Protein AF-A0A2R5G2E7-F1 (afdb_monomer)

Nearest PDB structures (foldseek):
  6o60-assembly1_A  TM=7.609E-01  e=1.159E-09  Homo sapiens
  4gtv-assembly1_A  TM=6.193E-01  e=3.281E-04  Rattus norvegicus
  3c72-assembly1_A  TM=5.585E-01  e=7.030E-04  Rattus norvegicus

pLDDT: mean 75.52, std 19.96, range [28.03, 98.38]

Solvent-accessible surface area (backbone atoms only — not comparable to full-atom values): 25485 Å² total; per-residue (Å²): 106,47,56,54,53,33,52,53,50,26,49,47,60,65,75,42,49,91,49,47,60,39,40,45,74,38,83,79,76,72,91,82,77,60,77,82,70,86,66,57,55,47,59,75,53,96,85,32,38,40,40,34,31,28,50,89,44,44,67,55,32,38,50,32,18,41,50,53,26,72,76,35,58,81,88,38,68,73,26,52,32,25,43,52,49,30,33,63,74,41,51,70,49,50,70,54,56,53,51,48,52,54,52,50,59,75,66,66,47,60,68,63,39,51,50,48,48,49,52,50,48,29,34,36,57,61,46,58,79,34,60,52,48,54,55,52,45,50,52,43,50,50,56,47,53,50,55,56,55,58,62,75,71,70,82,90,82,88,81,88,86,88,59,90,71,56,52,63,54,55,51,49,54,50,53,51,52,53,50,51,53,49,53,51,50,51,53,52,54,52,50,54,53,46,52,33,51,53,44,32,70,79,37,72,80,39,62,63,40,53,53,51,46,54,57,58,52,47,64,35,46,75,68,65,40,74,67,34,50,51,53,47,49,54,48,46,53,52,47,54,64,47,41,80,76,38,58,70,41,50,65,61,45,50,47,46,55,50,45,37,52,62,65,66,52,46,67,70,57,51,54,56,46,50,54,50,44,47,30,47,34,66,70,44,43,77,32,58,36,35,42,54,41,47,49,53,51,52,51,55,53,48,56,57,31,54,79,45,88,29,32,59,54,32,54,44,43,67,60,68,44,57,70,53,66,56,64,80,56,60,64,60,54,52,53,40,57,69,48,75,84,72,80,75,80,77,78,71,87,65,85,86,78,87,57,97,60,58,48,60,54,54,36,48,53,53,48,53,52,44,48,52,27,50,43,41,40,67,36,68,83,62,22,74,41,74,68,16,27,51,37,25,49,53,35,48,54,46,55,54,54,50,50,30,59,65,45,72,45,82,72,53,70,69,58,52,52,46,68,66,68,46,81,63,98,62,96,66,89,82,58,81,65,54,63,54,49,54,55,49,41,46,51,51,42,44,57,51,41,57,57,51,67,74,73,111

Sequence (456 aa):
MMETAARELAHVLRSQQTTLDEFGLVALAGEEDLGEAKKVFFTDGDGGSKLGVDLGSGAALYRAARTLYETGNKEEESTQDMAKVVLLLSADYETVWNVRKMYLGKRNNVEELLDEIRFTDLVLSKHYKSAPTWVHRHWALQQILGQHLNKEQGHDEGEDNIGSKRQSLDDRNRDERTKENRLQRDTILQHELEICQRVAASYYRCYNAWSYRAEILGYFDAHNSMEDRKALHHERLRLRSWFVRHVSDHSAMNQMLCVLRALGNPPDALEAEITLASRLAVRYPGHEALWRYKRGLVYSLLQRCSEESAPIHIVAHLCSGPLASLELDLSLVDSMAEADLNIELTQSNHDPWADSGDCARFAQILQDELTLALVCASDHTCARSEEQRRCALGYVMHVLRSSFRVSGRAIPSYLATWLRRLPHARAGPLNPANDSLLAAWAEAVSASLEHIAQLS

Organism: NCBI:txid2315210

Structure (mmCIF, N/CA/C/O backbone):
data_AF-A0A2R5G2E7-F1
#
_entry.id   AF-A0A2R5G2E7-F1
#
loop_
_atom_site.group_PDB
_atom_site.id
_atom_site.type_symbol
_atom_site.label_atom_id
_atom_site.label_alt_id
_atom_site.label_comp_id
_atom_site.label_asym_id
_atom_site.label_entity_id
_atom_site.label_seq_id
_atom_site.pdbx_PDB_ins_code
_atom_site.Cartn_x
_atom_site.Cartn_y
_atom_site.Cartn_z
_atom_site.occupancy
_atom_site.B_iso_or_equiv
_atom_site.auth_seq_id
_atom_site.auth_comp_id
_atom_site.auth_asym_id
_atom_site.auth_atom_id
_atom_site.pdbx_PDB_model_num
ATOM 1 N N . MET A 1 1 ? -31.167 4.093 25.288 1.00 83.69 1 MET A N 1
ATOM 2 C CA . MET A 1 1 ? -31.147 3.270 24.057 1.00 83.69 1 MET A CA 1
ATOM 3 C C . MET A 1 1 ? -29.814 3.382 23.323 1.00 83.69 1 MET A C 1
ATOM 5 O O . MET A 1 1 ? -29.072 2.418 23.360 1.00 83.69 1 MET A O 1
ATOM 9 N N . MET A 1 2 ? -29.454 4.525 22.719 1.00 92.19 2 MET A N 1
ATOM 10 C CA . MET A 1 2 ? -28.208 4.627 21.925 1.00 92.19 2 MET A CA 1
ATOM 11 C C . MET A 1 2 ? -26.920 4.461 22.740 1.00 92.19 2 MET A C 1
ATOM 13 O O . MET A 1 2 ? -25.984 3.835 22.265 1.00 92.19 2 MET A O 1
ATOM 17 N N . GLU A 1 3 ? -26.873 4.951 23.980 1.00 93.75 3 GLU A N 1
ATOM 18 C CA . GLU A 1 3 ? -25.733 4.674 24.866 1.00 93.75 3 GLU A CA 1
ATOM 19 C C . GLU A 1 3 ? -25.599 3.189 25.222 1.00 93.75 3 GLU A C 1
ATOM 21 O O . GLU A 1 3 ? -24.491 2.683 25.361 1.00 93.75 3 GLU A O 1
ATOM 26 N N . THR A 1 4 ? -26.723 2.488 25.388 1.00 93.38 4 THR A N 1
ATOM 27 C CA . THR A 1 4 ? -26.740 1.040 25.631 1.00 93.38 4 THR A CA 1
ATOM 28 C C . THR A 1 4 ? -26.195 0.313 24.407 1.00 93.38 4 THR A C 1
ATOM 30 O O . THR A 1 4 ? -25.237 -0.438 24.535 1.00 93.38 4 THR A O 1
ATOM 33 N N . ALA A 1 5 ? -26.699 0.650 23.216 1.00 93.12 5 ALA A N 1
ATOM 34 C CA . ALA A 1 5 ? -26.210 0.102 21.953 1.00 93.12 5 ALA A CA 1
ATOM 35 C C . ALA A 1 5 ? -24.714 0.391 21.720 1.00 93.12 5 ALA A C 1
ATOM 37 O O . ALA A 1 5 ? -23.998 -0.465 21.214 1.00 93.12 5 ALA A O 1
ATOM 38 N N . ALA A 1 6 ? -24.214 1.568 22.119 1.00 95.75 6 ALA A N 1
ATOM 39 C CA . ALA A 1 6 ? -22.788 1.889 22.044 1.00 95.75 6 ALA A CA 1
ATOM 40 C C . ALA A 1 6 ? -21.946 0.974 22.947 1.00 95.75 6 ALA A C 1
ATOM 42 O O . ALA A 1 6 ? -20.916 0.467 22.508 1.00 95.75 6 ALA A O 1
ATOM 43 N N . ARG A 1 7 ? -22.392 0.729 24.188 1.00 95.69 7 ARG A N 1
ATOM 44 C CA . ARG A 1 7 ? -21.722 -0.189 25.126 1.00 95.69 7 ARG A CA 1
ATOM 45 C C . ARG A 1 7 ? -21.765 -1.640 24.645 1.00 95.69 7 ARG A C 1
ATOM 47 O O . ARG A 1 7 ? -20.759 -2.333 24.737 1.00 95.69 7 ARG A O 1
ATOM 54 N N . GLU A 1 8 ? -22.892 -2.081 24.095 1.00 93.75 8 GLU A N 1
ATOM 55 C CA . GLU A 1 8 ? -23.026 -3.417 23.505 1.00 93.75 8 GLU A CA 1
ATOM 56 C C . GLU A 1 8 ? -22.104 -3.588 22.291 1.00 93.75 8 GLU A C 1
ATOM 58 O O . GLU A 1 8 ? -21.389 -4.582 22.202 1.00 93.75 8 GLU A O 1
ATOM 63 N N . LEU A 1 9 ? -22.035 -2.594 21.400 1.00 94.00 9 LEU A N 1
ATOM 64 C CA . LEU A 1 9 ? -21.123 -2.625 20.257 1.00 94.00 9 LEU A CA 1
ATOM 65 C C . LEU A 1 9 ? -19.654 -2.653 20.697 1.00 94.00 9 LEU A C 1
ATOM 67 O O . LEU A 1 9 ? -18.862 -3.409 20.146 1.00 94.00 9 LEU A O 1
ATOM 71 N N . ALA A 1 10 ? -19.284 -1.874 21.714 1.00 95.56 10 ALA A N 1
ATOM 72 C CA . ALA A 1 10 ? -17.955 -1.951 22.316 1.00 95.56 10 ALA A CA 1
ATOM 73 C C . ALA A 1 10 ? -17.640 -3.348 22.867 1.00 95.56 10 ALA A C 1
ATOM 75 O O . ALA A 1 10 ? -16.538 -3.855 22.662 1.00 95.56 10 ALA A O 1
ATOM 76 N N . HIS A 1 11 ? -18.609 -3.990 23.522 1.00 92.88 11 HIS A N 1
ATOM 77 C CA . HIS A 1 11 ? -18.452 -5.358 23.999 1.00 92.88 11 HIS A CA 1
ATOM 78 C C . HIS A 1 11 ? -18.253 -6.351 22.845 1.00 92.88 11 HIS A C 1
ATOM 80 O O . HIS A 1 11 ? -17.376 -7.210 22.933 1.00 92.88 11 HIS A O 1
ATOM 86 N N . VAL A 1 12 ? -18.995 -6.213 21.742 1.00 91.38 12 VAL A N 1
ATOM 87 C CA . VAL A 1 12 ? -18.805 -7.029 20.528 1.00 91.38 12 VAL A CA 1
ATOM 88 C C . VAL A 1 12 ? -17.407 -6.826 19.946 1.00 91.38 12 VAL A C 1
ATOM 90 O O . VAL A 1 12 ? -16.693 -7.799 19.724 1.00 91.38 12 VAL A O 1
ATOM 93 N N . LEU A 1 13 ? -16.964 -5.574 19.787 1.00 92.31 13 LEU A N 1
ATOM 94 C CA . LEU A 1 13 ? -15.625 -5.258 19.275 1.00 92.31 13 LEU A CA 1
ATOM 95 C C . LEU A 1 13 ? -14.495 -5.810 20.144 1.00 92.31 13 LEU A C 1
ATOM 97 O O . LEU A 1 13 ? -13.399 -6.024 19.638 1.00 92.31 13 LEU A O 1
ATOM 101 N N . ARG A 1 14 ? -14.739 -6.007 21.440 1.00 89.25 14 ARG A N 1
ATOM 102 C CA . ARG A 1 14 ? -13.772 -6.586 22.372 1.00 89.25 14 ARG A CA 1
ATOM 103 C C . ARG A 1 14 ? -13.815 -8.118 22.383 1.00 89.25 14 ARG A C 1
ATOM 105 O O . ARG A 1 14 ? -12.772 -8.752 22.443 1.00 89.25 14 ARG A O 1
ATOM 112 N N . SER A 1 15 ? -15.007 -8.712 22.346 1.00 86.44 15 SER A N 1
ATOM 113 C CA . SER A 1 15 ? -15.205 -10.164 22.496 1.00 86.44 15 SER A CA 1
ATOM 114 C C . SER A 1 15 ? -15.051 -10.953 21.195 1.00 86.44 15 SER A C 1
ATOM 116 O O . SER A 1 15 ? -14.633 -12.104 21.234 1.00 86.44 15 SER A O 1
ATOM 118 N N . GLN A 1 16 ? -15.364 -10.342 20.052 1.00 83.62 16 GLN A N 1
ATOM 119 C CA . GLN A 1 16 ? -15.366 -10.978 18.727 1.00 83.62 16 GLN A CA 1
ATOM 120 C C . GLN A 1 16 ? -14.272 -10.412 17.812 1.00 83.62 16 GLN A C 1
ATOM 122 O O . GLN A 1 16 ? -14.327 -10.532 16.592 1.00 83.62 16 GLN A O 1
ATOM 127 N N . GLN A 1 17 ? -13.256 -9.766 18.387 1.00 77.50 17 GLN A N 1
ATOM 128 C CA . GLN A 1 17 ? -12.244 -9.058 17.608 1.00 77.50 17 GLN A CA 1
ATOM 129 C C . GLN A 1 17 ? -11.481 -9.964 16.629 1.00 77.50 17 GLN A C 1
ATOM 131 O O . GLN A 1 17 ? -11.061 -9.514 15.569 1.00 77.50 17 GLN A O 1
ATOM 136 N N . THR A 1 18 ? -11.289 -11.232 16.989 1.00 80.25 18 THR A N 1
ATOM 137 C CA . THR A 1 18 ? -10.567 -12.218 16.176 1.00 80.25 18 THR A CA 1
ATOM 138 C C . THR A 1 18 ? -11.420 -12.852 15.081 1.00 80.25 18 THR A C 1
ATOM 140 O O . THR A 1 18 ? -10.861 -13.517 14.215 1.00 80.25 18 THR A O 1
ATOM 143 N N . THR A 1 19 ? -12.743 -12.673 15.114 1.00 84.44 19 THR A N 1
ATOM 144 C CA . THR A 1 19 ? -13.668 -13.269 14.139 1.00 84.44 19 THR A CA 1
ATOM 145 C C . THR A 1 19 ? -14.203 -12.256 13.135 1.00 84.44 19 THR A C 1
ATOM 147 O O . THR A 1 19 ? -14.639 -12.657 12.064 1.00 84.44 19 THR A O 1
ATOM 150 N N . LEU A 1 20 ? -14.187 -10.960 13.460 1.00 88.56 20 LEU A N 1
ATOM 151 C CA . LEU A 1 20 ? -14.701 -9.901 12.592 1.00 88.56 20 LEU A CA 1
ATOM 152 C C . LEU A 1 20 ? -13.693 -9.505 11.503 1.00 88.56 20 LEU A C 1
ATOM 154 O O . LEU A 1 20 ? -12.649 -8.924 11.793 1.00 88.56 20 LEU A O 1
ATOM 158 N N . ASP A 1 21 ? -14.072 -9.722 10.247 1.00 87.19 21 ASP A N 1
ATOM 159 C CA . ASP A 1 21 ? -13.284 -9.388 9.057 1.00 87.19 21 ASP A CA 1
ATOM 160 C C . ASP A 1 21 ? -13.721 -8.066 8.408 1.00 87.19 21 ASP A C 1
ATOM 162 O O . ASP A 1 21 ? -12.896 -7.309 7.891 1.00 87.19 21 ASP A O 1
ATOM 166 N N . GLU A 1 22 ? -15.028 -7.782 8.401 1.00 90.50 22 GLU A N 1
ATOM 167 C CA . GLU A 1 22 ? -15.604 -6.671 7.638 1.00 90.50 22 GLU A CA 1
ATOM 168 C C . GLU A 1 22 ? -16.615 -5.859 8.450 1.00 90.50 22 GLU A C 1
ATOM 170 O O . GLU A 1 22 ? -17.452 -6.397 9.175 1.00 90.50 22 GLU A O 1
ATOM 175 N N . PHE A 1 23 ? -16.578 -4.539 8.268 1.00 93.19 23 PHE A N 1
ATOM 176 C CA . PHE A 1 23 ? -17.543 -3.599 8.822 1.00 93.19 23 PHE A CA 1
ATOM 177 C C . PHE A 1 23 ? -18.321 -2.877 7.712 1.00 93.19 23 PHE A C 1
ATOM 179 O O . PHE A 1 23 ? -17.754 -2.400 6.727 1.00 93.19 23 PHE A O 1
ATOM 186 N N . GLY A 1 24 ? -19.636 -2.737 7.891 1.00 91.94 24 GLY A N 1
ATOM 187 C CA . GLY A 1 24 ? -20.518 -2.061 6.943 1.00 91.94 24 GLY A CA 1
ATOM 188 C C . GLY A 1 24 ? -21.604 -1.212 7.601 1.00 91.94 24 GLY A C 1
ATOM 189 O O . GLY A 1 24 ? -22.072 -1.490 8.702 1.00 91.94 24 GLY A O 1
ATOM 190 N N . LEU A 1 25 ? -22.051 -0.180 6.881 1.00 90.81 25 LEU A N 1
ATOM 191 C CA . LEU A 1 25 ? -23.308 0.508 7.180 1.00 90.81 25 LEU A CA 1
ATOM 192 C C . LEU A 1 25 ? -24.399 -0.104 6.302 1.00 90.81 25 LEU A C 1
ATOM 194 O O . LEU A 1 25 ? -24.254 -0.118 5.079 1.00 90.81 25 LEU A O 1
ATOM 198 N N . VAL A 1 26 ? -25.465 -0.603 6.918 1.00 88.94 26 VAL A N 1
ATOM 199 C CA . VAL A 1 26 ? -26.535 -1.343 6.243 1.00 88.94 26 VAL A CA 1
ATOM 200 C C . VAL A 1 26 ? -27.784 -0.477 6.190 1.00 88.94 26 VAL A C 1
ATOM 202 O O . VAL A 1 26 ? -28.260 -0.000 7.217 1.00 88.94 26 VAL A O 1
ATOM 205 N N . ALA A 1 27 ? -28.320 -0.265 4.990 1.00 84.31 27 ALA A N 1
ATOM 206 C CA . ALA A 1 27 ? -29.622 0.363 4.821 1.00 84.31 27 ALA A CA 1
ATOM 207 C C . ALA A 1 27 ? -30.707 -0.711 4.960 1.00 84.31 27 ALA A C 1
ATOM 209 O O . ALA A 1 27 ? -30.862 -1.546 4.071 1.00 84.31 27 ALA A O 1
ATOM 210 N N . LEU A 1 28 ? -31.433 -0.705 6.076 1.00 75.12 28 LEU A N 1
ATOM 211 C CA . LEU A 1 28 ? -32.595 -1.573 6.259 1.00 75.12 28 LEU A CA 1
ATOM 212 C C . LEU A 1 28 ? -33.810 -0.926 5.580 1.00 75.12 28 LEU A C 1
ATOM 214 O O . LEU A 1 28 ? -34.076 0.262 5.780 1.00 75.12 28 LEU A O 1
ATOM 218 N N . ALA A 1 29 ? -34.513 -1.679 4.734 1.00 56.22 29 ALA A N 1
ATOM 219 C CA . ALA A 1 29 ? -35.687 -1.194 4.018 1.00 56.22 29 ALA A CA 1
ATOM 220 C C . ALA A 1 29 ? -36.929 -1.249 4.923 1.00 56.22 29 ALA A C 1
ATOM 222 O O . ALA A 1 29 ? -37.292 -2.324 5.372 1.00 56.22 29 ALA A O 1
ATOM 223 N N . GLY A 1 30 ? -37.583 -0.098 5.137 1.00 55.34 30 GLY A N 1
ATOM 224 C CA . GLY A 1 30 ? -38.952 0.013 5.667 1.00 55.34 30 GLY A CA 1
ATOM 225 C C . GLY A 1 30 ? -39.175 -0.404 7.129 1.00 55.34 30 GLY A C 1
ATOM 226 O O . GLY A 1 30 ? -38.486 -1.248 7.684 1.00 55.34 30 GLY A O 1
ATOM 227 N N . GLU A 1 31 ? -40.174 0.200 7.774 1.00 51.12 31 GLU A N 1
ATOM 228 C CA . GLU A 1 31 ? -40.575 -0.100 9.161 1.00 51.12 31 GLU A CA 1
ATOM 229 C C . GLU A 1 31 ? -41.219 -1.494 9.337 1.00 51.12 31 GLU A C 1
ATOM 231 O O . GLU A 1 31 ? -41.474 -1.899 10.468 1.00 51.12 31 GLU A O 1
ATOM 236 N N . GLU A 1 32 ? -41.468 -2.238 8.252 1.00 52.44 32 GLU A N 1
ATOM 237 C CA . GLU A 1 32 ? -42.307 -3.448 8.258 1.00 52.44 32 GLU A CA 1
ATOM 238 C C . GLU A 1 32 ? -41.546 -4.775 8.468 1.00 52.44 32 GLU A C 1
ATOM 240 O O . GLU A 1 32 ? -42.160 -5.741 8.912 1.00 52.44 32 GLU A O 1
ATOM 245 N N . ASP A 1 33 ? -40.225 -4.834 8.247 1.00 47.66 33 ASP A N 1
ATOM 246 C CA . ASP A 1 33 ? -39.463 -6.104 8.277 1.00 47.66 33 ASP A CA 1
ATOM 247 C C . ASP A 1 33 ? -38.758 -6.420 9.615 1.00 47.66 33 ASP A C 1
ATOM 249 O O . ASP A 1 33 ? -38.138 -7.475 9.766 1.00 47.66 33 ASP A O 1
ATOM 253 N N . LEU A 1 34 ? -38.839 -5.542 10.621 1.00 51.41 34 LEU A N 1
ATOM 254 C CA . LEU A 1 34 ? -38.171 -5.745 11.916 1.00 51.41 34 LEU A CA 1
ATOM 255 C C . LEU A 1 34 ? -39.185 -6.049 13.022 1.00 51.41 34 LEU A C 1
ATOM 257 O O . LEU A 1 34 ? -39.543 -5.185 13.824 1.00 51.41 34 LEU A O 1
ATOM 261 N N . GLY A 1 35 ? -39.618 -7.309 13.085 1.00 44.75 35 GLY A N 1
ATOM 262 C CA . GLY A 1 35 ? -40.243 -7.860 14.286 1.00 44.75 35 GLY A CA 1
ATOM 263 C C . GLY A 1 35 ? -39.316 -7.718 15.503 1.00 44.75 35 GLY A C 1
ATOM 264 O O . GLY A 1 35 ? -38.141 -8.058 15.426 1.00 44.75 35 GLY A O 1
ATOM 265 N N . GLU A 1 36 ? -39.877 -7.183 16.593 1.00 47.88 36 GLU A N 1
ATOM 266 C CA . GLU A 1 36 ? -39.321 -6.992 17.946 1.00 47.88 36 GLU A CA 1
ATOM 267 C C . GLU A 1 36 ? -37.871 -6.452 18.058 1.00 47.88 36 GLU A C 1
ATOM 269 O O . GLU A 1 36 ? -36.877 -7.162 17.951 1.00 47.88 36 GLU A O 1
ATOM 274 N N . ALA A 1 37 ? -37.800 -5.157 18.410 1.00 54.19 37 ALA A N 1
ATOM 275 C CA . ALA A 1 37 ? -36.624 -4.313 18.652 1.00 54.19 37 ALA A CA 1
ATOM 276 C C . ALA A 1 37 ? -35.755 -4.023 17.412 1.00 54.19 37 ALA A C 1
ATOM 278 O O . ALA A 1 37 ? -34.994 -4.859 16.933 1.00 54.19 37 ALA A O 1
ATOM 279 N N . LYS A 1 38 ? -35.794 -2.764 16.945 1.00 62.22 38 LYS A N 1
ATOM 280 C CA . LYS A 1 38 ? -34.878 -2.227 15.926 1.00 62.22 38 LYS A CA 1
ATOM 281 C C . LYS A 1 38 ? -33.427 -2.404 16.395 1.00 62.22 38 LYS A C 1
ATOM 283 O O . LYS A 1 38 ? -32.912 -1.583 17.157 1.00 62.22 38 LYS A O 1
ATOM 288 N N . LYS A 1 39 ? -32.775 -3.487 15.966 1.00 71.19 39 LYS A N 1
ATOM 289 C CA . LYS A 1 39 ? -31.362 -3.746 16.254 1.00 71.19 39 LYS A CA 1
ATOM 290 C C . LYS A 1 39 ? -30.520 -2.652 15.602 1.00 71.19 39 LYS A C 1
ATOM 292 O O . LYS A 1 39 ? -30.659 -2.371 14.417 1.00 71.19 39 LYS A O 1
ATOM 297 N N . VAL A 1 40 ? -29.672 -2.005 16.399 1.00 79.44 40 VAL A N 1
ATOM 298 C CA . VAL A 1 40 ? -28.802 -0.907 15.943 1.00 79.44 40 VAL A CA 1
ATOM 299 C C . VAL A 1 40 ? -27.605 -1.442 15.149 1.00 79.44 40 VAL A C 1
ATOM 301 O O . VAL A 1 40 ? -27.090 -0.758 14.265 1.00 79.44 40 VAL A O 1
ATOM 304 N N . PHE A 1 41 ? -27.179 -2.666 15.450 1.00 83.50 41 PHE A N 1
ATOM 305 C CA . PHE A 1 41 ? -26.117 -3.381 14.757 1.00 83.50 41 PHE A CA 1
ATOM 306 C C . PHE A 1 41 ? -26.433 -4.881 14.705 1.00 83.50 41 PHE A C 1
ATOM 308 O O . PHE A 1 41 ? -27.282 -5.377 15.453 1.00 83.50 41 PHE A O 1
ATOM 315 N N . PHE A 1 42 ? -25.762 -5.592 13.807 1.00 84.81 42 PHE A N 1
ATOM 316 C CA . PHE A 1 42 ? -25.986 -7.007 13.518 1.00 84.81 42 PHE A CA 1
ATOM 317 C C . PHE A 1 42 ? -24.658 -7.671 13.176 1.00 84.81 42 PHE A C 1
ATOM 319 O O . PHE A 1 42 ? -23.813 -7.077 12.506 1.00 84.81 42 PHE A O 1
ATOM 326 N N . THR A 1 43 ? -24.515 -8.912 13.614 1.00 82.94 43 THR A N 1
ATOM 327 C CA . THR A 1 43 ? -23.505 -9.848 13.129 1.00 82.94 43 THR A CA 1
ATOM 328 C C . THR A 1 43 ? -24.214 -10.922 12.307 1.00 82.94 43 THR A C 1
ATOM 330 O O . THR A 1 43 ? -25.401 -11.183 12.519 1.00 82.94 43 THR A O 1
ATOM 333 N N . ASP A 1 44 ? -23.529 -11.550 11.359 1.00 76.88 44 ASP A N 1
ATOM 334 C CA . ASP A 1 44 ? -24.060 -12.612 10.489 1.00 76.88 44 ASP A CA 1
ATOM 335 C C . ASP A 1 44 ? -24.279 -13.971 11.199 1.00 76.88 44 ASP A C 1
ATOM 337 O O . ASP A 1 44 ? -24.270 -15.020 10.562 1.00 76.88 44 ASP A O 1
ATOM 341 N N . GLY A 1 45 ? -24.559 -13.960 12.509 1.00 65.12 45 GLY A N 1
ATOM 342 C CA . GLY A 1 45 ? -24.818 -15.139 13.347 1.00 65.12 45 GLY A CA 1
ATOM 343 C C . GLY A 1 45 ? -23.726 -15.407 14.389 1.00 65.12 45 GLY A C 1
ATOM 344 O O . GLY A 1 45 ? -22.795 -14.614 14.552 1.00 65.12 45 GLY A O 1
ATOM 345 N N . ASP A 1 46 ? -23.851 -16.523 15.116 1.00 54.34 46 ASP A N 1
ATOM 346 C CA . ASP A 1 46 ? -22.834 -16.977 16.075 1.00 54.34 46 ASP A CA 1
ATOM 347 C C . ASP A 1 46 ? -21.559 -17.387 15.323 1.00 54.34 46 ASP A C 1
ATOM 349 O O . ASP A 1 46 ? -21.552 -18.363 14.574 1.00 54.34 46 ASP A O 1
ATOM 353 N N . GLY A 1 47 ? -20.480 -16.621 15.512 1.00 58.56 47 GLY A N 1
ATOM 354 C CA . GLY A 1 47 ? -19.217 -16.795 14.781 1.00 58.56 47 GLY A CA 1
ATOM 355 C C . GLY A 1 47 ? -19.159 -16.082 13.426 1.00 58.56 47 GLY A C 1
ATOM 356 O O . GLY A 1 47 ? -18.261 -16.360 12.636 1.00 58.56 47 GLY A O 1
ATOM 357 N N . GLY A 1 48 ? -20.107 -15.184 13.154 1.00 65.12 48 GLY A N 1
ATOM 358 C CA . GLY A 1 48 ? -20.138 -14.386 11.937 1.00 65.12 48 GLY A CA 1
ATOM 359 C C . GLY A 1 48 ? -18.944 -13.430 11.794 1.00 65.12 48 GLY A C 1
ATOM 360 O O . GLY A 1 48 ? -18.477 -12.859 12.785 1.00 65.12 48 GLY A O 1
ATOM 361 N N . SER A 1 49 ? -18.446 -13.254 10.563 1.00 85.69 49 SER A N 1
ATOM 362 C CA . SER A 1 49 ? -17.284 -12.404 10.274 1.00 85.69 49 SER A CA 1
ATOM 363 C C . SER A 1 49 ? -17.625 -10.983 9.826 1.00 85.69 49 SER A C 1
ATOM 365 O O . SER A 1 49 ? -16.727 -10.176 9.570 1.00 85.69 49 SER A O 1
ATOM 367 N N . LYS A 1 50 ? -18.913 -10.627 9.758 1.00 89.81 50 LYS A N 1
ATOM 368 C CA . LYS A 1 50 ? -19.364 -9.317 9.277 1.00 89.81 50 LYS A CA 1
ATOM 369 C C . LYS A 1 50 ? -20.149 -8.568 10.339 1.00 89.81 50 LYS A C 1
ATOM 371 O O . LYS A 1 50 ? -21.163 -9.040 10.844 1.00 89.81 50 LYS A O 1
ATOM 376 N N . LEU A 1 51 ? -19.726 -7.337 10.603 1.00 92.44 51 LEU A N 1
ATOM 377 C CA . LEU A 1 51 ? -20.403 -6.405 11.494 1.00 92.44 51 LEU A CA 1
ATOM 378 C C . LEU A 1 51 ? -21.125 -5.326 10.682 1.00 92.44 51 LEU A C 1
ATOM 380 O O . LEU A 1 51 ? -20.504 -4.511 9.999 1.00 92.44 51 LEU A O 1
ATOM 384 N N . GLY A 1 52 ? -22.448 -5.279 10.787 1.00 92.38 52 GLY A N 1
ATOM 385 C CA . GLY A 1 52 ? -23.273 -4.228 10.201 1.00 92.38 52 GLY A CA 1
ATOM 386 C C . GLY A 1 52 ? -23.805 -3.269 11.260 1.00 92.38 52 GLY A C 1
ATOM 387 O O . GLY A 1 52 ? -24.247 -3.702 12.318 1.00 92.38 52 GLY A O 1
ATOM 388 N N . VAL A 1 53 ? -23.819 -1.970 10.970 1.00 93.00 53 VAL A N 1
ATOM 389 C CA . VAL A 1 53 ? -24.565 -0.959 11.741 1.00 93.00 53 VAL A CA 1
ATOM 390 C C . VAL A 1 53 ? -25.676 -0.394 10.863 1.00 93.00 53 VAL A C 1
ATOM 392 O O . VAL A 1 53 ? -25.434 -0.062 9.703 1.00 93.00 53 VAL A O 1
ATOM 395 N N . ASP A 1 54 ? -26.885 -0.257 11.410 1.00 90.38 54 ASP A N 1
ATOM 396 C CA . ASP A 1 54 ? -28.001 0.390 10.715 1.00 90.38 54 ASP A CA 1
ATOM 397 C C . ASP A 1 54 ? -27.621 1.824 10.326 1.00 90.38 54 ASP A C 1
ATOM 399 O O . ASP A 1 54 ? -27.314 2.666 11.178 1.00 90.38 54 ASP A O 1
ATOM 403 N N . LEU A 1 55 ? -27.683 2.117 9.028 1.00 90.06 55 LEU A N 1
ATOM 404 C CA . LEU A 1 55 ? -27.357 3.425 8.473 1.00 90.06 55 LEU A CA 1
ATOM 405 C C . LEU A 1 55 ? -28.231 4.529 9.087 1.00 90.06 55 LEU A C 1
ATOM 407 O O . LEU A 1 55 ? -27.728 5.622 9.353 1.00 90.06 55 LEU A O 1
ATOM 411 N N . GLY A 1 56 ? -29.507 4.240 9.371 1.00 87.88 56 GLY A N 1
ATOM 412 C CA . GLY A 1 56 ? -30.424 5.198 9.995 1.00 87.88 56 GLY A CA 1
ATOM 413 C C . GLY A 1 56 ? -30.061 5.534 11.445 1.00 87.88 56 GLY A C 1
ATOM 414 O O . GLY A 1 56 ? -30.315 6.644 11.915 1.00 87.88 56 GLY A O 1
ATOM 415 N N . SER A 1 57 ? -29.425 4.599 12.151 1.00 89.94 57 SER A N 1
ATOM 416 C CA . SER A 1 57 ? -29.038 4.746 13.557 1.00 89.94 57 SER A CA 1
ATOM 417 C C . SER A 1 57 ? -27.586 5.201 13.742 1.00 89.94 57 SER A C 1
ATOM 419 O O . SER A 1 57 ? -27.244 5.722 14.806 1.00 89.94 57 SER A O 1
ATOM 421 N N . GLY A 1 58 ? -26.738 5.079 12.714 1.00 90.94 58 GLY A N 1
ATOM 422 C CA . GLY A 1 58 ? -25.294 5.330 12.793 1.00 90.94 58 GLY A CA 1
ATOM 423 C C . GLY A 1 58 ? -24.911 6.705 13.355 1.00 90.94 58 GLY A C 1
ATOM 424 O O . GLY A 1 58 ? -24.043 6.799 14.220 1.00 90.94 58 GLY A O 1
ATOM 425 N N . ALA A 1 59 ? -25.600 7.780 12.954 1.00 93.00 59 ALA A N 1
ATOM 426 C CA . ALA A 1 59 ? -25.314 9.129 13.459 1.00 93.00 59 ALA A CA 1
ATOM 427 C C . ALA A 1 59 ? -25.711 9.325 14.936 1.00 93.00 59 ALA A C 1
ATOM 429 O O . ALA A 1 59 ? -25.084 10.101 15.662 1.00 93.00 59 ALA A O 1
ATOM 430 N N . ALA A 1 60 ? -26.775 8.661 15.394 1.00 94.38 60 ALA A N 1
ATOM 431 C CA . ALA A 1 60 ? -27.193 8.705 16.794 1.00 94.38 60 ALA A CA 1
ATOM 432 C C . ALA A 1 60 ? -26.269 7.848 17.672 1.00 94.38 60 ALA A C 1
ATOM 434 O O . ALA A 1 60 ? -25.870 8.292 18.749 1.00 94.38 60 ALA A O 1
ATOM 435 N N . LEU A 1 61 ? -25.867 6.679 17.167 1.00 95.88 61 LEU A N 1
ATOM 436 C CA . LEU A 1 61 ? -24.891 5.801 17.803 1.00 95.88 61 LEU A CA 1
ATOM 437 C C . LEU A 1 61 ? -23.527 6.487 17.951 1.00 95.88 61 LEU A C 1
ATOM 439 O O . LEU A 1 61 ? -22.973 6.501 19.047 1.00 95.88 61 LEU A O 1
ATOM 443 N N . TYR A 1 62 ? -23.030 7.130 16.888 1.00 96.75 62 TYR A N 1
ATOM 444 C CA . TYR A 1 62 ? -21.781 7.897 16.920 1.00 96.75 62 TYR A CA 1
ATOM 445 C C . TYR A 1 62 ? -21.814 8.989 17.990 1.00 96.75 62 TYR A C 1
ATOM 447 O O . TYR A 1 62 ? -20.879 9.100 18.779 1.00 96.75 62 TYR A O 1
ATOM 455 N N . ARG A 1 63 ? -22.895 9.780 18.058 1.00 97.81 63 ARG A N 1
ATOM 456 C CA . ARG A 1 63 ? -23.034 10.837 19.072 1.00 97.81 63 ARG A CA 1
ATOM 457 C C . ARG A 1 63 ? -23.032 10.269 20.487 1.00 97.81 63 ARG A C 1
ATOM 459 O O . ARG A 1 63 ? -22.326 10.803 21.331 1.00 97.81 63 ARG A O 1
ATOM 466 N N . ALA A 1 64 ? -23.760 9.179 20.729 1.00 97.75 64 ALA A N 1
ATOM 467 C CA . ALA A 1 64 ? -23.788 8.535 22.039 1.00 97.75 64 ALA A CA 1
ATOM 468 C C . ALA A 1 64 ? -22.404 8.005 22.448 1.00 97.75 64 ALA A C 1
ATOM 470 O O . ALA A 1 64 ? -21.924 8.322 23.534 1.00 97.75 64 ALA A O 1
ATOM 471 N N . ALA A 1 65 ? -21.730 7.264 21.562 1.00 98.06 65 ALA A N 1
ATOM 472 C CA . ALA A 1 65 ? -20.381 6.755 21.807 1.00 98.06 65 ALA A CA 1
ATOM 473 C C . ALA A 1 65 ? -19.375 7.891 22.036 1.00 98.06 65 ALA A C 1
ATOM 475 O O . ALA A 1 65 ? -18.546 7.822 22.942 1.00 98.06 65 ALA A O 1
ATOM 476 N N . ARG A 1 66 ? -19.482 8.972 21.255 1.00 98.06 66 ARG A N 1
ATOM 477 C CA . ARG A 1 66 ? -18.634 10.155 21.394 1.00 98.06 66 ARG A CA 1
ATOM 478 C C . ARG A 1 66 ? -18.849 10.860 22.727 1.00 98.06 66 ARG A C 1
ATOM 480 O O . ARG A 1 66 ? -17.859 11.182 23.369 1.00 98.06 66 ARG A O 1
ATOM 487 N N . THR A 1 67 ? -20.093 11.072 23.157 1.00 98.19 67 THR A N 1
ATOM 488 C CA . THR A 1 67 ? -20.380 11.675 24.466 1.00 98.19 67 THR A CA 1
ATOM 489 C C . THR A 1 67 ? -19.792 10.827 25.588 1.00 98.19 67 THR A C 1
ATOM 491 O O . THR A 1 67 ? -19.047 11.360 26.402 1.00 98.19 67 THR A O 1
ATOM 494 N N . LEU A 1 68 ? -20.035 9.510 25.579 1.00 98.06 68 LEU A N 1
ATOM 495 C CA . LEU A 1 68 ? -19.474 8.591 26.575 1.00 98.06 68 LEU A CA 1
ATOM 496 C C . LEU A 1 68 ? -17.943 8.619 26.586 1.00 98.06 68 LEU A C 1
ATOM 498 O O . LEU A 1 68 ? -17.338 8.667 27.655 1.00 98.06 68 LEU A O 1
ATOM 502 N N . TYR A 1 69 ? -17.319 8.640 25.405 1.00 98.38 69 TYR A N 1
ATOM 503 C CA . TYR A 1 69 ? -15.878 8.806 25.282 1.00 98.38 69 TYR A CA 1
ATOM 504 C C . TYR A 1 69 ? -15.429 10.139 25.888 1.00 98.38 69 TYR A C 1
ATOM 506 O O . TYR A 1 69 ? -14.564 10.137 26.755 1.00 98.38 69 TYR A O 1
ATOM 514 N N . GLU A 1 70 ? -15.979 11.273 25.447 1.00 97.44 70 GLU A N 1
ATOM 515 C CA . GLU A 1 70 ? -15.579 12.629 25.851 1.00 97.44 70 GLU A CA 1
ATOM 516 C C . GLU A 1 70 ? -15.705 12.865 27.359 1.00 97.44 70 GLU A C 1
ATOM 518 O O . GLU A 1 70 ? -14.797 13.458 27.936 1.00 97.44 70 GLU A O 1
ATOM 523 N N . THR A 1 71 ? -16.763 12.353 27.993 1.00 97.50 71 THR A N 1
ATOM 524 C CA . THR A 1 71 ? -16.977 12.473 29.444 1.00 97.50 71 THR A CA 1
ATOM 525 C C . THR A 1 71 ? -16.192 11.453 30.270 1.00 97.50 71 THR A C 1
ATOM 527 O O . THR A 1 71 ? -16.047 11.633 31.476 1.00 97.50 71 THR A O 1
ATOM 530 N N . GLY A 1 72 ? -15.729 10.366 29.648 1.00 97.00 72 GLY A N 1
ATOM 531 C CA . GLY A 1 72 ? -15.015 9.281 30.315 1.00 97.00 72 GLY A CA 1
ATOM 532 C C . GLY A 1 72 ? -13.547 9.601 30.601 1.00 97.00 72 GLY A C 1
ATOM 533 O O . GLY A 1 72 ? -12.894 10.375 29.891 1.00 97.00 72 GLY A O 1
ATOM 534 N N . ASN A 1 73 ? -12.999 8.953 31.629 1.00 97.12 73 ASN A N 1
ATOM 535 C CA . ASN A 1 73 ? -11.577 9.016 31.943 1.00 97.12 73 ASN A CA 1
ATOM 536 C C . ASN A 1 73 ? -10.763 8.284 30.862 1.00 97.12 73 ASN A C 1
ATOM 538 O O . ASN A 1 73 ? -10.970 7.097 30.618 1.00 97.12 73 ASN A O 1
ATOM 542 N N . LYS A 1 74 ? -9.811 8.976 30.222 1.00 96.56 74 LYS A N 1
ATOM 543 C CA . LYS A 1 74 ? -9.019 8.431 29.102 1.00 96.56 74 LYS A CA 1
ATOM 544 C C . LYS A 1 74 ? -8.069 7.303 29.505 1.00 96.56 74 LYS A C 1
ATOM 546 O O . LYS A 1 74 ? -7.551 6.621 28.626 1.00 96.56 74 LYS A O 1
ATOM 551 N N . GLU A 1 75 ? -7.837 7.107 30.797 1.00 95.06 75 GLU A N 1
ATOM 552 C CA . GLU A 1 75 ? -7.024 6.004 31.316 1.00 95.06 75 GLU A CA 1
ATOM 553 C C . GLU A 1 75 ? -7.850 4.744 31.623 1.00 95.06 75 GLU A C 1
ATOM 555 O O . GLU A 1 75 ? -7.284 3.696 31.926 1.00 95.06 75 GLU A O 1
ATOM 560 N N . GLU A 1 76 ? -9.178 4.811 31.509 1.00 95.94 76 GLU A N 1
ATOM 561 C CA . GLU A 1 76 ? -10.059 3.664 31.722 1.00 95.94 76 GLU A CA 1
ATOM 562 C C . GLU A 1 76 ? -10.302 2.886 30.430 1.00 95.94 76 GLU A C 1
ATOM 564 O O . GLU A 1 76 ? -10.553 3.451 29.363 1.00 95.94 76 GLU A O 1
ATOM 569 N N . GLU A 1 77 ? -10.283 1.560 30.543 1.00 94.44 77 GLU A N 1
ATOM 570 C CA . GLU A 1 77 ? -10.474 0.649 29.416 1.00 94.44 77 GLU A CA 1
ATOM 571 C C . GLU A 1 77 ? -11.866 0.796 28.774 1.00 94.44 77 GLU A C 1
ATOM 573 O O . GLU A 1 77 ? -11.995 0.777 27.554 1.00 94.44 77 GLU A O 1
ATOM 578 N N . SER A 1 78 ? -12.903 1.046 29.579 1.00 95.69 78 SER A N 1
ATOM 579 C CA . SER A 1 78 ? -14.273 1.301 29.108 1.00 95.69 78 SER A CA 1
ATOM 580 C C . SER A 1 78 ? -14.354 2.526 28.187 1.00 95.69 78 SER A C 1
ATOM 582 O O . SER A 1 78 ? -15.017 2.498 27.147 1.00 95.69 78 SER A O 1
ATOM 584 N N . THR A 1 79 ? -13.630 3.598 28.519 1.00 97.69 79 THR A N 1
ATOM 585 C CA . THR A 1 79 ? -13.494 4.786 27.668 1.00 97.69 79 THR A CA 1
ATOM 586 C C . THR A 1 79 ? -12.728 4.457 26.386 1.00 97.69 79 THR A C 1
ATOM 588 O O . THR A 1 79 ? -13.043 4.988 25.319 1.00 97.69 79 THR A O 1
ATOM 591 N N . GLN A 1 80 ? -11.745 3.556 26.454 1.00 97.44 80 GLN A N 1
ATOM 592 C CA . GLN A 1 80 ? -10.996 3.099 25.282 1.00 97.44 80 GLN A CA 1
ATOM 593 C C . GLN A 1 80 ? -11.816 2.182 24.368 1.00 97.44 80 GLN A C 1
ATOM 595 O O . GLN A 1 80 ? -11.598 2.216 23.156 1.00 97.44 80 GLN A O 1
ATOM 600 N N . ASP A 1 81 ? -12.803 1.438 24.869 1.00 97.00 81 ASP A N 1
ATOM 601 C CA . ASP A 1 81 ? -13.737 0.757 23.965 1.00 97.00 81 ASP A CA 1
ATOM 602 C C . ASP A 1 81 ? -14.665 1.751 23.268 1.00 97.00 81 ASP A C 1
ATOM 604 O O . ASP A 1 81 ? -14.945 1.610 22.079 1.00 97.00 81 ASP A O 1
ATOM 608 N N . MET A 1 82 ? -15.127 2.789 23.978 1.00 98.25 82 MET A N 1
ATOM 609 C CA . MET A 1 82 ? -15.921 3.855 23.354 1.00 98.25 82 MET A CA 1
ATOM 610 C C . MET A 1 82 ? -15.116 4.547 22.248 1.00 98.25 82 MET A C 1
ATOM 612 O O . MET A 1 82 ? -15.665 4.848 21.190 1.00 98.25 82 MET A O 1
ATOM 616 N N . ALA A 1 83 ? -13.804 4.725 22.441 1.00 98.19 83 ALA A N 1
ATOM 617 C CA . ALA A 1 83 ? -12.904 5.199 21.393 1.00 98.19 83 ALA A CA 1
ATOM 618 C C . ALA A 1 83 ? -12.913 4.278 20.158 1.00 98.19 83 ALA A C 1
ATOM 620 O O . ALA A 1 83 ? -12.996 4.787 19.041 1.00 98.19 83 ALA A O 1
ATOM 621 N N . LYS A 1 84 ? -12.896 2.944 20.333 1.00 98.00 84 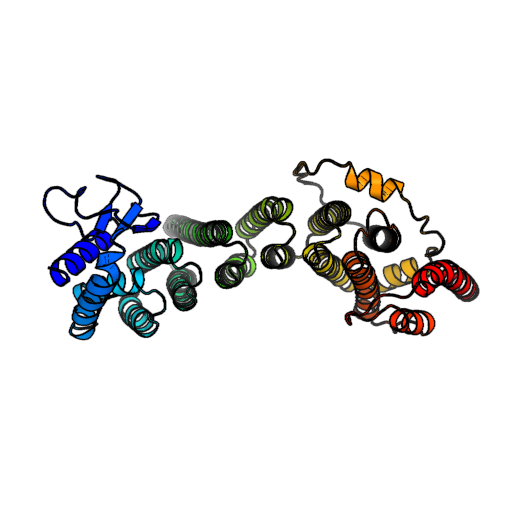LYS A N 1
ATOM 622 C CA . LYS A 1 84 ? -13.022 1.989 19.214 1.00 98.00 84 LYS A CA 1
ATOM 623 C C . LYS A 1 84 ? -14.354 2.161 18.473 1.00 98.00 84 LYS A C 1
ATOM 625 O O . LYS A 1 84 ? -14.359 2.230 17.248 1.00 98.00 84 LYS A O 1
ATOM 630 N N . VAL A 1 85 ? -15.475 2.320 19.183 1.00 97.94 85 VAL A N 1
ATOM 631 C CA . VAL A 1 85 ? -16.790 2.564 18.550 1.00 97.94 85 VAL A CA 1
ATOM 632 C C . VAL A 1 85 ? -16.805 3.880 17.763 1.00 97.94 85 VAL A C 1
ATOM 634 O O . VAL A 1 85 ? -17.281 3.925 16.628 1.00 97.94 85 VAL A O 1
ATOM 637 N N . VAL A 1 86 ? -16.252 4.951 18.340 1.00 98.38 86 VAL A N 1
ATOM 638 C CA . VAL A 1 86 ? -16.132 6.259 17.676 1.00 98.38 86 VAL A CA 1
ATOM 639 C C . VAL A 1 86 ? -15.321 6.144 16.385 1.00 98.38 86 VAL A C 1
ATOM 641 O O . VAL A 1 86 ? -15.755 6.665 15.361 1.00 98.38 86 VAL A O 1
ATOM 644 N N . LEU A 1 87 ? -14.184 5.446 16.421 1.00 98.25 87 LEU A N 1
ATOM 645 C CA . LEU A 1 87 ? -13.278 5.284 15.280 1.00 98.25 87 LEU A CA 1
ATOM 646 C C . LEU A 1 87 ? -13.814 4.332 14.208 1.00 98.25 87 LEU A C 1
ATOM 648 O O . LEU A 1 87 ? -13.595 4.569 13.022 1.00 98.25 87 LEU A O 1
ATOM 652 N N . LEU A 1 88 ? -14.569 3.304 14.598 1.00 97.25 88 LEU A N 1
ATOM 653 C CA . LEU A 1 88 ? -15.265 2.430 13.655 1.00 97.25 88 LEU A CA 1
ATOM 654 C C . LEU A 1 88 ? -16.288 3.218 12.824 1.00 97.25 88 LEU A C 1
ATOM 656 O O . LEU A 1 88 ? -16.406 3.022 11.617 1.00 97.25 88 LEU A O 1
ATOM 660 N N . LEU A 1 89 ? -17.012 4.147 13.456 1.00 96.38 89 LEU A N 1
ATOM 661 C CA . LEU A 1 89 ? -18.012 4.986 12.787 1.00 96.38 89 LEU A CA 1
ATOM 662 C C . LEU A 1 89 ? -17.394 6.207 12.082 1.00 96.38 89 LEU A C 1
ATOM 664 O O . LEU A 1 89 ? -17.933 6.660 11.073 1.00 96.38 89 LEU A O 1
ATOM 668 N N . SER A 1 90 ? -16.279 6.735 12.593 1.00 96.00 90 SER A N 1
ATOM 669 C CA . SER A 1 90 ? -15.573 7.903 12.059 1.00 96.00 90 SER A CA 1
ATOM 670 C C . SER A 1 90 ? -14.058 7.770 12.243 1.00 96.00 90 SER A C 1
ATOM 672 O O . SER A 1 90 ? -13.483 8.191 13.250 1.00 96.00 90 SER A O 1
ATOM 674 N N . ALA A 1 91 ? -13.407 7.191 11.235 1.00 97.19 91 ALA A N 1
ATOM 675 C CA . ALA A 1 91 ? -11.987 6.853 11.271 1.00 97.19 91 ALA A CA 1
ATOM 676 C C . ALA A 1 91 ? -11.043 8.070 11.230 1.00 97.19 91 ALA A C 1
ATOM 678 O O . ALA A 1 91 ? -9.889 7.970 11.638 1.00 97.19 91 ALA A O 1
ATOM 679 N N . ASP A 1 92 ? -11.519 9.235 10.782 1.00 96.69 92 ASP A N 1
ATOM 680 C CA . ASP A 1 92 ? -10.691 10.441 10.629 1.00 96.69 92 ASP A CA 1
ATOM 681 C C . ASP A 1 92 ? -10.651 11.325 11.890 1.00 96.69 92 ASP A C 1
ATOM 683 O O . ASP A 1 92 ? -10.160 12.454 11.859 1.00 96.69 92 ASP A O 1
ATOM 687 N N . TYR A 1 93 ? -11.132 10.822 13.033 1.00 96.75 93 TYR A N 1
ATOM 688 C CA . TYR A 1 93 ? -11.045 11.541 14.304 1.00 96.75 93 TYR A CA 1
ATOM 689 C C . TYR A 1 93 ? -9.655 11.389 14.952 1.00 96.75 93 TYR A C 1
ATOM 691 O O . TYR A 1 93 ? -9.461 10.664 15.927 1.00 96.75 93 TYR A O 1
ATOM 699 N N . GLU A 1 94 ? -8.680 12.133 14.430 1.00 96.56 94 GLU A N 1
ATOM 700 C CA . GLU A 1 94 ? -7.258 12.034 14.794 1.00 96.56 94 GLU A CA 1
ATOM 701 C C . GLU A 1 94 ? -6.967 12.189 16.297 1.00 96.56 94 GLU A C 1
ATOM 703 O O . GLU A 1 94 ? -6.137 11.467 16.851 1.00 96.56 94 GLU A O 1
ATOM 708 N N . THR A 1 95 ? -7.678 13.077 17.001 1.00 97.06 95 THR A N 1
ATOM 709 C CA . THR A 1 95 ? -7.518 13.242 18.456 1.00 97.06 95 THR A CA 1
ATOM 710 C C . THR A 1 95 ? -7.776 11.937 19.211 1.00 97.06 95 THR A C 1
ATOM 712 O O . THR A 1 95 ? -7.088 11.654 20.189 1.00 97.06 95 THR A O 1
ATOM 715 N N . VAL A 1 96 ? -8.736 11.126 18.757 1.00 98.31 96 VAL A N 1
ATOM 716 C CA . VAL A 1 96 ? -9.045 9.832 19.378 1.00 98.31 96 VAL A CA 1
ATOM 717 C C . VAL A 1 96 ? -7.907 8.849 19.125 1.00 98.31 96 VAL A C 1
ATOM 719 O O . VAL A 1 96 ? -7.425 8.249 20.082 1.00 98.31 96 VAL A O 1
ATOM 722 N N . TRP A 1 97 ? -7.391 8.761 17.894 1.00 98.38 97 TRP A N 1
ATOM 723 C CA . TRP A 1 97 ? -6.197 7.957 17.598 1.00 98.38 97 TRP A CA 1
ATOM 724 C C . TRP A 1 97 ? -5.003 8.345 18.473 1.00 98.38 97 TRP A C 1
ATOM 726 O O . TRP A 1 97 ? -4.368 7.482 19.070 1.00 98.38 97 TRP A O 1
ATOM 736 N N . ASN A 1 98 ? -4.723 9.640 18.629 1.00 97.94 98 ASN A N 1
ATOM 737 C CA . ASN A 1 98 ? -3.600 10.103 19.447 1.00 97.94 98 ASN A CA 1
ATOM 738 C C . ASN A 1 98 ? -3.773 9.761 20.937 1.00 97.94 98 ASN A C 1
ATOM 740 O O . ASN A 1 98 ? -2.805 9.373 21.591 1.00 97.94 98 ASN A O 1
ATOM 744 N N . VAL A 1 99 ? -4.997 9.824 21.470 1.00 98.00 99 VAL A N 1
ATOM 745 C CA . VAL A 1 99 ? -5.290 9.346 22.833 1.00 98.00 99 VAL A CA 1
ATOM 746 C C . VAL A 1 99 ? -5.053 7.841 22.960 1.00 98.00 99 VAL A C 1
ATOM 748 O O . VAL A 1 99 ? -4.467 7.408 23.952 1.00 98.00 99 VAL A O 1
ATOM 751 N N . ARG A 1 100 ? -5.418 7.048 21.944 1.00 97.69 100 ARG A N 1
ATOM 752 C CA . ARG A 1 100 ? -5.124 5.607 21.916 1.00 97.69 100 ARG A CA 1
ATOM 753 C C . ARG A 1 100 ? -3.625 5.320 21.892 1.00 97.69 100 ARG A C 1
ATOM 755 O O . ARG A 1 100 ? -3.178 4.468 22.653 1.00 97.69 100 ARG A O 1
ATOM 762 N N . LYS A 1 101 ? -2.836 6.063 21.102 1.00 97.25 101 LYS A N 1
ATOM 763 C CA . LYS A 1 101 ? -1.363 5.947 21.097 1.00 97.25 101 LYS A CA 1
ATOM 764 C C . LYS A 1 101 ? -0.777 6.175 22.486 1.00 97.25 101 LYS A C 1
ATOM 766 O O . LYS A 1 101 ? 0.067 5.405 22.927 1.00 97.25 101 LYS A O 1
ATOM 771 N N . MET A 1 102 ? -1.243 7.205 23.197 1.00 96.75 102 MET A N 1
ATOM 772 C CA . MET A 1 102 ? -0.795 7.473 24.569 1.00 96.75 102 MET A CA 1
ATOM 773 C C . MET A 1 102 ? -1.191 6.347 25.530 1.00 96.75 102 MET A C 1
ATOM 775 O O . MET A 1 102 ? -0.378 5.936 26.354 1.00 96.75 102 MET A O 1
ATOM 779 N N . TYR A 1 103 ? -2.422 5.841 25.423 1.00 96.88 103 TYR A N 1
ATOM 780 C CA . TYR A 1 103 ? -2.923 4.762 26.271 1.00 96.88 103 TYR A CA 1
ATOM 781 C C . TYR A 1 103 ? -2.133 3.458 26.079 1.00 96.88 103 TYR A C 1
ATOM 783 O O . TYR A 1 103 ? -1.590 2.916 27.041 1.00 96.88 103 TYR A O 1
ATOM 791 N N . LEU A 1 104 ? -2.009 2.995 24.834 1.00 96.81 104 LEU A N 1
ATOM 792 C CA . LEU A 1 104 ? -1.303 1.759 24.487 1.00 96.81 104 LEU A CA 1
ATOM 793 C C . LEU A 1 104 ? 0.214 1.900 24.661 1.00 96.81 104 LEU A C 1
ATOM 795 O O . LEU A 1 104 ? 0.866 0.988 25.159 1.00 96.81 104 LEU A O 1
ATOM 799 N N . GLY A 1 105 ? 0.779 3.063 24.325 1.00 93.50 105 GLY A N 1
ATOM 800 C CA . GLY A 1 105 ? 2.210 3.335 24.461 1.00 93.50 105 GLY A CA 1
ATOM 801 C C . GLY A 1 105 ? 2.697 3.302 25.912 1.00 93.50 105 GLY A C 1
ATOM 802 O O . GLY A 1 105 ? 3.779 2.789 26.174 1.00 93.50 105 GLY A O 1
ATOM 803 N N . LYS A 1 106 ? 1.887 3.772 26.875 1.00 92.75 106 LYS A N 1
ATOM 804 C CA . LYS A 1 106 ? 2.199 3.649 28.313 1.00 92.75 106 LYS A CA 1
ATOM 805 C C . LYS A 1 106 ? 2.261 2.189 28.776 1.00 92.75 106 LYS A C 1
ATOM 807 O O . LYS A 1 106 ? 3.054 1.862 29.652 1.00 92.75 106 LYS A O 1
ATOM 812 N N . ARG A 1 107 ? 1.397 1.333 28.224 1.00 91.88 107 ARG A N 1
ATOM 813 C CA . ARG A 1 107 ? 1.291 -0.091 28.586 1.00 91.88 107 ARG A CA 1
ATOM 814 C C . ARG A 1 107 ? 2.359 -0.931 27.895 1.00 91.88 107 ARG A C 1
ATOM 816 O O . ARG A 1 107 ? 2.842 -1.897 28.476 1.00 91.88 107 ARG A O 1
ATOM 823 N N . ASN A 1 108 ? 2.732 -0.535 26.677 1.00 87.94 108 ASN A N 1
ATOM 824 C CA . ASN A 1 108 ? 3.792 -1.129 25.868 1.00 87.94 108 ASN A CA 1
ATOM 825 C C . ASN A 1 108 ? 3.667 -2.662 25.724 1.00 87.94 108 ASN A C 1
ATOM 827 O O . ASN A 1 108 ? 4.669 -3.374 25.683 1.00 87.94 108 ASN A O 1
ATOM 831 N N . ASN A 1 109 ? 2.435 -3.178 25.667 1.00 93.62 109 ASN A N 1
ATOM 832 C CA . ASN A 1 109 ? 2.133 -4.605 25.583 1.00 93.62 109 ASN A CA 1
ATOM 833 C C . ASN A 1 109 ? 1.963 -5.037 24.112 1.00 93.62 109 ASN A C 1
ATOM 835 O O . ASN A 1 109 ? 1.151 -4.463 23.390 1.00 93.62 109 ASN A O 1
ATOM 839 N N . VAL A 1 110 ? 2.718 -6.052 23.669 1.00 91.38 110 VAL A N 1
ATOM 840 C CA . VAL A 1 110 ? 2.698 -6.542 22.274 1.00 91.38 110 VAL A CA 1
ATOM 841 C C . VAL A 1 110 ? 1.344 -7.129 21.877 1.00 91.38 110 VAL A C 1
ATOM 843 O O . VAL A 1 110 ? 0.888 -6.887 20.766 1.00 91.38 110 VAL A O 1
ATOM 846 N N . GLU A 1 111 ? 0.691 -7.881 22.760 1.00 92.38 111 GLU A N 1
ATOM 847 C CA . GLU A 1 111 ? -0.599 -8.517 22.471 1.00 92.38 111 GLU A CA 1
ATOM 848 C C . GLU A 1 111 ? -1.694 -7.467 22.268 1.00 92.38 111 GLU A C 1
ATOM 850 O O . GLU A 1 111 ? -2.421 -7.522 21.280 1.00 92.38 111 GLU A O 1
ATOM 855 N N . GLU A 1 112 ? -1.718 -6.432 23.112 1.00 94.38 112 GLU A N 1
ATOM 856 C CA . GLU A 1 112 ? -2.642 -5.303 22.956 1.00 94.38 112 GLU A CA 1
ATOM 857 C C . GLU A 1 112 ? -2.376 -4.493 21.681 1.00 94.38 112 GLU A C 1
ATOM 859 O O . GLU A 1 112 ? -3.308 -3.983 21.060 1.00 94.38 112 GLU A O 1
ATOM 864 N N . LEU A 1 113 ? -1.111 -4.365 21.266 1.00 95.94 113 LEU A N 1
ATOM 865 C CA . LEU A 1 113 ? -0.758 -3.724 19.999 1.00 95.94 113 LEU A CA 1
ATOM 866 C C . LEU A 1 113 ? -1.172 -4.585 18.797 1.00 95.94 113 LEU A C 1
ATOM 868 O O . LEU A 1 113 ? -1.619 -4.038 17.791 1.00 95.94 113 LEU A O 1
ATOM 872 N N . LEU A 1 114 ? -1.075 -5.914 18.890 1.00 94.06 114 LEU A N 1
ATOM 873 C CA . LEU A 1 114 ? -1.576 -6.830 17.860 1.00 94.06 114 LEU A CA 1
ATOM 874 C C . LEU A 1 114 ? -3.107 -6.798 17.777 1.00 94.06 114 LEU A C 1
ATOM 876 O O . LEU A 1 114 ? -3.658 -6.798 16.675 1.00 94.06 114 LEU A O 1
ATOM 880 N N . ASP A 1 115 ? -3.799 -6.708 18.915 1.00 93.94 115 ASP A N 1
ATOM 881 C CA . ASP A 1 115 ? -5.227 -6.393 18.943 1.00 93.94 115 ASP A CA 1
ATOM 882 C C . ASP A 1 115 ? -5.497 -5.045 18.283 1.00 93.94 115 ASP A C 1
ATOM 884 O O . ASP A 1 115 ? -6.423 -4.918 17.490 1.00 93.94 115 ASP A O 1
ATOM 888 N N . GLU A 1 116 ? -4.688 -4.025 18.543 1.00 96.31 116 GLU A N 1
ATOM 889 C CA . GLU A 1 116 ? -4.873 -2.728 17.901 1.00 96.31 116 GLU A CA 1
ATOM 890 C C . GLU A 1 116 ? -4.718 -2.805 16.375 1.00 96.31 116 GLU A C 1
ATOM 892 O O . GLU A 1 116 ? -5.538 -2.242 15.647 1.00 96.31 116 GLU A O 1
ATOM 897 N N . ILE A 1 117 ? -3.735 -3.560 15.875 1.00 96.00 117 ILE A N 1
ATOM 898 C CA . ILE A 1 117 ? -3.574 -3.839 14.442 1.00 96.00 117 ILE A CA 1
ATOM 899 C C . ILE A 1 117 ? -4.836 -4.509 13.877 1.00 96.00 117 ILE A C 1
ATOM 901 O O . ILE A 1 117 ? -5.394 -4.004 12.897 1.00 96.00 117 ILE A O 1
ATOM 905 N N . ARG A 1 118 ? -5.366 -5.552 14.533 1.00 94.62 118 ARG A N 1
ATOM 906 C CA . ARG A 1 118 ? -6.630 -6.204 14.132 1.00 94.62 118 ARG A CA 1
ATOM 907 C C . ARG A 1 118 ? -7.807 -5.231 14.108 1.00 94.62 118 ARG A C 1
ATOM 909 O O . ARG A 1 118 ? -8.614 -5.245 13.185 1.00 94.62 118 ARG A O 1
ATOM 916 N N . PHE A 1 119 ? -7.908 -4.342 15.096 1.00 96.81 119 PHE A N 1
ATOM 917 C CA . PHE A 1 119 ? -8.953 -3.316 15.102 1.00 96.81 119 PHE A CA 1
ATOM 918 C C . PHE A 1 119 ? -8.840 -2.401 13.874 1.00 96.81 119 PHE A C 1
ATOM 920 O O . PHE A 1 119 ? -9.848 -2.095 13.234 1.00 96.81 119 PHE A O 1
ATOM 927 N N . THR A 1 120 ? -7.621 -1.997 13.500 1.00 97.50 120 THR A N 1
ATOM 928 C CA . THR A 1 120 ? -7.427 -1.189 12.289 1.00 97.50 120 THR A CA 1
ATOM 929 C C . THR A 1 120 ? -7.751 -1.946 10.996 1.00 97.50 120 THR A C 1
ATOM 931 O O . THR A 1 120 ? -8.181 -1.292 10.050 1.00 97.50 120 THR A O 1
ATOM 934 N N . ASP A 1 121 ? -7.641 -3.283 10.945 1.00 95.56 121 ASP A N 1
ATOM 935 C CA . ASP A 1 121 ? -8.125 -4.075 9.795 1.00 95.56 121 ASP A CA 1
ATOM 936 C C . ASP A 1 121 ? -9.626 -3.847 9.580 1.00 95.56 121 ASP A C 1
ATOM 938 O O . ASP A 1 121 ? -10.062 -3.486 8.482 1.00 95.56 121 ASP A O 1
ATOM 942 N N . LEU A 1 122 ? -10.405 -3.967 10.660 1.00 95.31 122 LEU A N 1
ATOM 943 C CA . LEU A 1 122 ? -11.851 -3.773 10.628 1.00 95.31 122 LEU A CA 1
ATOM 944 C C . LEU A 1 122 ? -12.217 -2.339 10.223 1.00 95.31 122 LEU A C 1
ATOM 946 O O . LEU A 1 122 ? -13.102 -2.137 9.391 1.00 95.31 122 LEU A O 1
ATOM 950 N N . VAL A 1 123 ? -11.507 -1.332 10.743 1.00 96.62 123 VAL A N 1
ATOM 951 C CA . VAL A 1 123 ? -11.701 0.072 10.338 1.00 96.62 123 VAL A CA 1
ATOM 952 C C . VAL A 1 123 ? -11.404 0.258 8.845 1.00 96.62 123 VAL A C 1
ATOM 954 O O . VAL A 1 123 ? -12.199 0.882 8.137 1.00 96.62 123 VAL A O 1
ATOM 957 N N . LEU A 1 124 ? -10.299 -0.302 8.341 1.00 96.00 124 LEU A N 1
ATOM 958 C CA . LEU A 1 124 ? -9.872 -0.179 6.943 1.00 96.00 124 LEU A CA 1
ATOM 959 C C . LEU A 1 124 ? -10.767 -0.943 5.960 1.00 96.00 124 LEU A C 1
ATOM 961 O O . LEU A 1 124 ? -10.836 -0.541 4.796 1.00 96.00 124 LEU A O 1
ATOM 965 N N . SER A 1 125 ? -11.499 -1.968 6.412 1.00 93.62 125 SER A N 1
ATOM 966 C CA . SER A 1 125 ? -12.503 -2.664 5.590 1.00 93.62 125 SER A CA 1
ATOM 967 C C . SER A 1 125 ? -13.581 -1.707 5.051 1.00 93.62 125 SER A C 1
ATOM 969 O O . SER A 1 125 ? -14.054 -1.865 3.924 1.00 93.62 125 SER A O 1
ATOM 971 N N . LYS A 1 126 ? -13.904 -0.646 5.811 1.00 93.12 126 LYS A N 1
ATOM 972 C CA . LYS A 1 126 ? -14.853 0.403 5.414 1.00 93.12 126 LYS A CA 1
ATOM 973 C C . LYS A 1 126 ? -14.180 1.721 5.041 1.00 93.12 126 LYS A C 1
ATOM 975 O O . LYS A 1 126 ? -14.529 2.329 4.027 1.00 93.12 126 LYS A O 1
ATOM 980 N N . HIS A 1 127 ? -13.234 2.176 5.857 1.00 94.12 127 HIS A N 1
ATOM 981 C CA . HIS A 1 127 ? -12.606 3.498 5.777 1.00 94.12 127 HIS A CA 1
ATOM 982 C C . HIS A 1 127 ? -11.218 3.431 5.142 1.00 94.12 127 HIS A C 1
ATOM 984 O O . HIS A 1 127 ? -10.259 4.026 5.628 1.00 94.12 127 HIS A O 1
ATOM 990 N N . TYR A 1 128 ? -11.098 2.724 4.021 1.00 93.19 128 TYR A N 1
ATOM 991 C CA . TYR A 1 128 ? -9.819 2.425 3.373 1.00 93.19 128 TYR A CA 1
ATOM 992 C C . TYR A 1 128 ? -8.953 3.657 3.024 1.00 93.19 128 TYR A C 1
ATOM 994 O O . TYR A 1 128 ? -7.730 3.541 2.926 1.00 93.19 128 TYR A O 1
ATOM 1002 N N . LYS A 1 129 ? -9.553 4.848 2.848 1.00 91.94 129 LYS A N 1
ATOM 1003 C CA . LYS A 1 129 ? -8.831 6.113 2.586 1.00 91.94 129 LYS A CA 1
ATOM 1004 C C . LYS A 1 129 ? -8.388 6.863 3.846 1.00 91.94 129 LYS A C 1
ATOM 1006 O O . LYS A 1 129 ? -7.707 7.874 3.698 1.00 91.94 129 LYS A O 1
ATOM 1011 N N . SER A 1 130 ? -8.755 6.414 5.045 1.00 95.25 130 SER A N 1
ATOM 1012 C CA . SER A 1 130 ? -8.491 7.149 6.286 1.00 95.25 130 SER A CA 1
ATOM 1013 C C . SER A 1 130 ? -6.991 7.250 6.562 1.00 95.25 130 SER A C 1
ATOM 1015 O O . SER A 1 130 ? -6.358 6.293 7.007 1.00 95.25 130 SER A O 1
ATOM 1017 N N . ALA A 1 131 ? -6.407 8.419 6.287 1.00 95.62 131 ALA A N 1
ATOM 1018 C CA . ALA A 1 131 ? -4.989 8.669 6.529 1.00 95.62 131 ALA A CA 1
ATOM 1019 C C . ALA A 1 131 ? -4.612 8.516 8.018 1.00 95.62 131 ALA A C 1
ATOM 1021 O O . ALA A 1 131 ? -3.614 7.846 8.288 1.00 95.62 131 ALA A O 1
ATOM 1022 N N . PRO A 1 132 ? -5.405 9.018 8.992 1.00 97.81 132 PRO A N 1
ATOM 1023 C CA . PRO A 1 132 ? -5.123 8.804 10.412 1.00 97.81 132 PRO A CA 1
ATOM 1024 C C . PRO A 1 132 ? -5.063 7.325 10.807 1.00 97.81 132 PRO A C 1
ATOM 1026 O O . PRO A 1 132 ? -4.208 6.953 11.609 1.00 97.81 132 PRO A O 1
ATOM 1029 N N . THR A 1 133 ? -5.906 6.475 10.208 1.00 97.88 133 THR A N 1
ATOM 1030 C CA . THR A 1 133 ? -5.893 5.026 10.469 1.00 97.88 133 THR A CA 1
ATOM 1031 C C . THR A 1 133 ? -4.584 4.388 10.006 1.00 97.88 133 THR A C 1
ATOM 1033 O O . THR A 1 133 ? -3.961 3.660 10.773 1.00 97.88 133 THR A O 1
ATOM 1036 N N . TRP A 1 134 ? -4.112 4.706 8.794 1.00 97.31 134 TRP A N 1
ATOM 1037 C CA . TRP A 1 134 ? -2.823 4.209 8.289 1.00 97.31 134 TRP A CA 1
ATOM 1038 C C . TRP A 1 134 ? -1.638 4.696 9.129 1.00 97.31 134 TRP A C 1
ATOM 1040 O O . TRP A 1 134 ? -0.754 3.911 9.461 1.00 97.31 134 TRP A O 1
ATOM 1050 N N . VAL A 1 135 ? -1.643 5.969 9.537 1.00 97.06 135 VAL A N 1
ATOM 1051 C CA . VAL A 1 135 ? -0.599 6.536 10.409 1.00 97.06 135 VAL A CA 1
ATOM 1052 C C . VAL A 1 135 ? -0.591 5.859 11.782 1.00 97.06 135 VAL A C 1
ATOM 1054 O O . VAL A 1 135 ? 0.473 5.569 12.327 1.00 97.06 135 VAL A O 1
ATOM 1057 N N . HIS A 1 136 ? -1.766 5.596 12.361 1.00 98.06 136 HIS A N 1
ATOM 1058 C CA . HIS A 1 136 ? -1.880 4.886 13.636 1.00 98.06 136 HIS A CA 1
ATOM 1059 C C . HIS A 1 136 ? -1.414 3.434 13.529 1.00 98.06 136 HIS A C 1
ATOM 1061 O O . HIS A 1 136 ? -0.652 2.972 14.376 1.00 98.06 136 HIS A O 1
ATOM 1067 N N . ARG A 1 137 ? -1.810 2.746 12.456 1.00 97.81 137 ARG A N 1
ATOM 1068 C CA . ARG A 1 137 ? -1.374 1.383 12.156 1.00 97.81 137 ARG A CA 1
ATOM 1069 C C . ARG A 1 137 ? 0.147 1.290 12.025 1.00 97.81 137 ARG A C 1
ATOM 1071 O O . ARG A 1 137 ? 0.759 0.418 12.635 1.00 97.81 137 ARG A O 1
ATOM 1078 N N . HIS A 1 138 ? 0.766 2.224 11.301 1.00 96.69 138 HIS A N 1
ATOM 1079 C CA . HIS A 1 138 ? 2.221 2.291 11.185 1.00 96.69 138 HIS A CA 1
ATOM 1080 C C . HIS A 1 138 ? 2.902 2.509 12.538 1.00 96.69 138 HIS A C 1
ATOM 1082 O O . HIS A 1 138 ? 3.841 1.788 12.867 1.00 96.69 138 HIS A O 1
ATOM 1088 N N . TRP A 1 139 ? 2.393 3.433 13.357 1.00 97.00 139 TRP A N 1
ATOM 1089 C CA . TRP A 1 139 ? 2.902 3.633 14.714 1.00 97.00 139 TRP A CA 1
ATOM 1090 C C . TRP A 1 139 ? 2.836 2.344 15.548 1.00 97.00 139 TRP A C 1
ATOM 1092 O O . TRP A 1 139 ? 3.827 1.992 16.186 1.00 97.00 139 TRP A O 1
ATOM 1102 N N . ALA A 1 140 ? 1.708 1.626 15.525 1.00 96.94 140 ALA A N 1
ATOM 1103 C CA . ALA A 1 140 ? 1.537 0.393 16.293 1.00 96.94 140 ALA A CA 1
ATOM 1104 C C . ALA A 1 140 ? 2.520 -0.695 15.834 1.00 96.94 140 ALA A C 1
ATOM 1106 O O . ALA A 1 140 ? 3.188 -1.309 16.666 1.00 96.94 140 ALA A O 1
ATOM 1107 N N . LEU A 1 141 ? 2.688 -0.862 14.517 1.00 95.94 141 LEU A N 1
ATOM 1108 C CA . LEU A 1 141 ? 3.680 -1.772 13.948 1.00 95.94 141 LEU A CA 1
ATOM 1109 C C . LEU A 1 141 ? 5.104 -1.413 14.396 1.00 95.94 141 LEU A C 1
ATOM 1111 O O . LEU A 1 141 ? 5.856 -2.294 14.805 1.00 95.94 141 LEU A O 1
ATOM 1115 N N . GLN A 1 142 ? 5.469 -0.129 14.367 1.00 94.06 142 GLN A N 1
ATOM 1116 C CA . GLN A 1 142 ? 6.779 0.334 14.831 1.00 94.06 142 GLN A CA 1
ATOM 1117 C C . GLN A 1 142 ? 7.021 0.010 16.307 1.00 94.06 142 GLN A C 1
ATOM 1119 O O . GLN A 1 142 ? 8.134 -0.377 16.659 1.00 94.06 142 GLN A O 1
ATOM 1124 N N . GLN A 1 143 ? 6.000 0.134 17.164 1.00 94.38 143 GLN A N 1
ATOM 1125 C CA . GLN A 1 143 ? 6.124 -0.265 18.568 1.00 94.38 143 GLN A CA 1
ATOM 1126 C C . GLN A 1 143 ? 6.378 -1.772 18.692 1.00 94.38 143 GLN A C 1
ATOM 1128 O O . GLN A 1 143 ? 7.286 -2.174 19.415 1.00 94.38 143 GLN A O 1
ATOM 1133 N N . ILE A 1 144 ? 5.627 -2.599 17.954 1.00 93.31 144 ILE A N 1
ATOM 1134 C CA . ILE A 1 144 ? 5.793 -4.059 17.971 1.00 93.31 144 ILE A CA 1
ATOM 1135 C C . ILE A 1 144 ? 7.207 -4.437 17.509 1.00 93.31 144 ILE A C 1
ATOM 1137 O O . ILE A 1 144 ? 7.952 -5.080 18.248 1.00 93.31 144 ILE A O 1
ATOM 1141 N N . LEU A 1 145 ? 7.617 -3.986 16.321 1.00 90.06 145 LEU A N 1
ATOM 1142 C CA . LEU A 1 145 ? 8.916 -4.332 15.737 1.00 90.06 145 LEU A CA 1
ATOM 1143 C C . LEU A 1 145 ? 10.095 -3.753 16.534 1.00 90.06 145 LEU A C 1
ATOM 1145 O O . LEU A 1 145 ? 11.095 -4.441 16.732 1.00 90.06 145 LEU A O 1
ATOM 1149 N N . GLY A 1 146 ? 9.977 -2.528 17.055 1.00 85.38 146 GLY A N 1
ATOM 1150 C CA . GLY A 1 146 ? 11.011 -1.909 17.889 1.00 85.38 146 GLY A CA 1
ATOM 1151 C C . GLY A 1 146 ? 11.273 -2.680 19.187 1.00 85.38 146 GLY A C 1
ATOM 1152 O O . GLY A 1 146 ? 12.419 -2.800 19.621 1.00 85.38 146 GLY A O 1
ATOM 1153 N N . GLN A 1 147 ? 10.237 -3.275 19.785 1.00 78.44 147 GLN A N 1
ATOM 1154 C CA . GLN A 1 147 ? 10.404 -4.143 20.951 1.00 78.44 147 GLN A CA 1
ATOM 1155 C C . GLN A 1 147 ? 11.109 -5.467 20.624 1.00 78.44 147 GLN A C 1
ATOM 1157 O O . GLN A 1 147 ? 11.795 -6.008 21.494 1.00 78.44 147 GLN A O 1
ATOM 1162 N N . HIS A 1 148 ? 10.958 -5.994 19.405 1.00 68.38 148 HIS A N 1
ATOM 1163 C CA . HIS A 1 148 ? 11.692 -7.182 18.962 1.00 68.38 148 HIS A CA 1
ATOM 1164 C C . HIS A 1 148 ? 13.179 -6.870 18.744 1.00 68.38 148 HIS A C 1
ATOM 1166 O O . HIS A 1 148 ? 14.024 -7.594 19.265 1.00 68.38 148 HIS A O 1
ATOM 1172 N N . LEU A 1 149 ? 13.500 -5.747 18.091 1.00 61.47 149 LEU A N 1
ATOM 1173 C CA . LEU A 1 149 ? 14.885 -5.327 17.828 1.00 61.47 149 LEU A CA 1
ATOM 1174 C C . LEU A 1 149 ? 15.671 -5.024 19.117 1.00 61.47 149 LEU A C 1
ATOM 1176 O O . LEU A 1 149 ? 16.815 -5.450 19.265 1.00 61.47 149 LEU A O 1
ATOM 1180 N N . ASN A 1 150 ? 15.051 -4.355 20.095 1.00 58.19 150 ASN A N 1
ATOM 1181 C CA . ASN A 1 150 ? 15.705 -4.044 21.373 1.00 58.19 150 ASN A CA 1
ATOM 1182 C C . ASN A 1 150 ? 15.987 -5.295 22.228 1.00 58.19 150 ASN A C 1
ATOM 1184 O O . ASN A 1 150 ? 16.909 -5.287 23.042 1.00 58.19 150 ASN A O 1
ATOM 1188 N N . LYS A 1 151 ? 15.214 -6.377 22.056 1.00 54.56 151 LYS A N 1
ATOM 1189 C CA . LYS A 1 151 ? 15.444 -7.655 22.754 1.00 54.56 151 LYS A CA 1
ATOM 1190 C C . LYS A 1 151 ? 16.608 -8.453 22.160 1.00 54.56 151 LYS A C 1
ATOM 1192 O O . LYS A 1 151 ? 17.198 -9.250 22.882 1.00 54.56 151 LYS A O 1
ATOM 1197 N N . GLU A 1 152 ? 16.948 -8.243 20.888 1.00 52.16 152 GLU A N 1
ATOM 1198 C CA . GLU A 1 152 ? 18.081 -8.908 20.228 1.00 52.16 152 GLU A CA 1
ATOM 1199 C C . GLU A 1 152 ? 19.437 -8.270 20.584 1.00 52.16 152 GLU A C 1
ATOM 1201 O O . GLU A 1 152 ? 20.455 -8.955 20.548 1.00 52.16 152 GLU A O 1
ATOM 1206 N N . GLN A 1 153 ? 19.462 -6.993 20.989 1.00 47.41 153 GLN A N 1
ATOM 1207 C CA . GLN A 1 153 ? 20.699 -6.253 21.298 1.00 47.41 153 GLN A CA 1
ATOM 1208 C C . GLN A 1 153 ? 21.118 -6.276 22.782 1.00 47.41 153 GLN A C 1
ATOM 1210 O O . GLN A 1 153 ? 22.206 -5.818 23.122 1.00 47.41 153 GLN A O 1
ATOM 1215 N N . GLY A 1 154 ? 20.289 -6.801 23.688 1.00 44.47 154 GLY A N 1
ATOM 1216 C CA . GLY A 1 154 ? 20.573 -6.817 25.126 1.00 44.47 154 GLY A CA 1
ATOM 1217 C C . GLY A 1 154 ? 21.150 -8.139 25.635 1.00 44.47 154 GLY A C 1
ATOM 1218 O O . GLY A 1 154 ? 20.391 -8.915 26.204 1.00 44.47 154 GLY A O 1
ATOM 1219 N N . HIS A 1 155 ? 22.453 -8.398 25.443 1.00 43.66 155 HIS A N 1
ATOM 1220 C CA . HIS A 1 155 ? 23.320 -9.203 26.335 1.00 43.66 155 HIS A CA 1
ATOM 1221 C C . HIS A 1 155 ? 24.735 -9.332 25.736 1.00 43.66 155 HIS A C 1
ATOM 1223 O O . HIS A 1 155 ? 24.955 -10.245 24.938 1.00 43.66 155 HIS A O 1
ATOM 1229 N N . ASP A 1 156 ? 25.673 -8.455 26.125 1.00 44.34 156 ASP A N 1
ATOM 1230 C CA . ASP A 1 156 ? 27.117 -8.752 26.019 1.00 44.34 156 ASP A CA 1
ATOM 1231 C C . ASP A 1 156 ? 28.034 -7.888 26.913 1.00 44.34 156 ASP A C 1
ATOM 1233 O O . ASP A 1 156 ? 29.160 -7.566 26.549 1.00 44.34 156 ASP A O 1
ATOM 1237 N N . GLU A 1 157 ? 27.596 -7.531 28.125 1.00 40.44 157 GLU A N 1
ATOM 1238 C CA . GLU A 1 157 ? 28.531 -7.023 29.139 1.00 40.44 157 GLU A CA 1
ATOM 1239 C C . GLU A 1 157 ? 28.371 -7.789 30.454 1.00 40.44 157 GLU A C 1
ATOM 1241 O O . GLU A 1 157 ? 27.458 -7.539 31.237 1.00 40.44 157 GLU A O 1
ATOM 1246 N N . GLY A 1 158 ? 29.299 -8.724 30.678 1.00 45.03 158 GLY A N 1
ATOM 1247 C CA . GLY A 1 158 ? 29.618 -9.283 31.991 1.00 45.03 158 GLY A CA 1
ATOM 1248 C C . GLY A 1 158 ? 29.010 -10.650 32.295 1.00 45.03 158 GLY A C 1
ATOM 1249 O O . GLY A 1 158 ? 27.899 -10.734 32.795 1.00 45.03 158 GLY A O 1
ATOM 1250 N N . GLU A 1 159 ? 29.778 -11.715 32.060 1.00 40.22 159 GLU A N 1
ATOM 1251 C CA . GLU A 1 159 ? 30.243 -12.627 33.120 1.00 40.22 159 GLU A CA 1
ATOM 1252 C C . GLU A 1 159 ? 31.114 -13.723 32.493 1.00 40.22 159 GLU A C 1
ATOM 1254 O O . GLU A 1 159 ? 30.642 -14.723 31.949 1.00 40.22 159 GLU A O 1
ATOM 1259 N N . ASP A 1 160 ? 32.428 -13.513 32.572 1.00 46.66 160 ASP A N 1
ATOM 1260 C CA . ASP A 1 160 ? 33.401 -14.571 32.363 1.00 46.66 160 ASP A CA 1
ATOM 1261 C C . ASP A 1 160 ? 33.237 -15.649 33.446 1.00 46.66 160 ASP A C 1
ATOM 1263 O O . ASP A 1 160 ? 33.271 -15.367 34.645 1.00 46.66 160 ASP A O 1
ATOM 1267 N N . ASN A 1 161 ? 33.239 -16.899 32.975 1.00 50.97 161 ASN A N 1
ATOM 1268 C CA . ASN A 1 161 ? 33.667 -18.107 33.684 1.00 50.97 161 ASN A CA 1
ATOM 1269 C C . ASN A 1 161 ? 32.605 -18.864 34.520 1.00 50.97 161 ASN A C 1
ATOM 1271 O O . ASN A 1 161 ? 32.352 -18.552 35.677 1.00 50.97 161 ASN A O 1
ATOM 1275 N N . ILE A 1 162 ? 32.072 -19.962 33.952 1.00 48.34 162 ILE A N 1
ATOM 1276 C CA . ILE A 1 162 ? 32.147 -21.361 34.453 1.00 48.34 162 ILE A CA 1
ATOM 1277 C C . ILE A 1 162 ? 31.148 -22.240 33.660 1.00 48.34 162 ILE A C 1
ATOM 1279 O O . ILE A 1 162 ? 29.935 -22.156 33.839 1.00 48.34 162 ILE A O 1
ATOM 1283 N N . GLY A 1 163 ? 31.660 -23.186 32.858 1.00 46.28 163 GLY A N 1
ATOM 1284 C CA . GLY A 1 163 ? 30.938 -24.428 32.528 1.00 46.28 163 GLY A CA 1
ATOM 1285 C C . GLY A 1 163 ? 30.600 -24.686 31.053 1.00 46.28 163 GLY A C 1
ATOM 1286 O O . GLY A 1 163 ? 29.473 -24.478 30.611 1.00 46.28 163 GLY A O 1
ATOM 1287 N N . SER A 1 164 ? 31.522 -25.354 30.352 1.00 55.31 164 SER A N 1
ATOM 1288 C CA . SER A 1 164 ? 31.442 -25.816 28.948 1.00 55.31 164 SER A CA 1
ATOM 1289 C C . SER A 1 164 ? 30.233 -26.720 28.584 1.00 55.31 164 SER A C 1
ATOM 1291 O O . SER A 1 164 ? 30.016 -27.017 27.413 1.00 55.31 164 SER A O 1
ATOM 1293 N N . LYS A 1 165 ? 29.393 -27.140 29.547 1.00 51.47 165 LYS A N 1
ATOM 1294 C CA . LYS A 1 165 ? 28.173 -27.945 29.297 1.00 51.47 165 LYS A CA 1
ATOM 1295 C C . LYS A 1 165 ? 26.855 -27.164 29.431 1.00 51.47 165 LYS A C 1
ATOM 1297 O O . LYS A 1 165 ? 25.879 -27.554 28.793 1.00 51.47 165 LYS A O 1
ATOM 1302 N N . ARG A 1 166 ? 26.827 -26.077 30.221 1.00 47.88 166 ARG A N 1
ATOM 1303 C CA . ARG A 1 166 ? 25.668 -25.162 30.342 1.00 47.88 166 ARG A CA 1
ATOM 1304 C C . ARG A 1 166 ? 25.560 -24.239 29.129 1.00 47.88 166 ARG A C 1
ATOM 1306 O O . ARG A 1 166 ? 24.470 -24.098 28.592 1.00 47.88 166 ARG A O 1
ATOM 1313 N N . GLN A 1 167 ? 26.709 -23.806 28.609 1.00 54.06 167 GLN A N 1
ATOM 1314 C CA . GLN A 1 167 ? 26.825 -23.023 27.375 1.00 54.06 167 GLN A CA 1
ATOM 1315 C C . GLN A 1 167 ? 26.009 -23.626 26.212 1.00 54.06 167 GLN A C 1
ATOM 1317 O O . GLN A 1 167 ? 25.174 -22.945 25.643 1.00 54.06 167 GLN A O 1
ATOM 1322 N N . SER A 1 168 ? 26.088 -24.945 25.964 1.00 60.94 168 SER A N 1
ATOM 1323 C CA . SER A 1 168 ? 25.352 -25.569 24.840 1.00 60.94 168 SER A CA 1
ATOM 1324 C C . SER A 1 168 ? 23.819 -25.618 24.977 1.00 60.94 168 SER A C 1
ATOM 1326 O O . SER A 1 168 ? 23.124 -25.865 23.991 1.00 60.94 168 SER A O 1
ATOM 1328 N N . LEU A 1 169 ? 23.277 -25.519 26.196 1.00 59.47 169 LEU A N 1
ATOM 1329 C CA . LEU A 1 169 ? 21.825 -25.488 26.431 1.00 59.47 169 LEU A CA 1
ATOM 1330 C C . LEU A 1 169 ? 21.314 -24.050 26.344 1.00 59.47 169 LEU A C 1
ATOM 1332 O O . LEU A 1 169 ? 20.277 -23.818 25.728 1.00 59.47 169 LEU A O 1
ATOM 1336 N N . ASP A 1 170 ? 22.077 -23.106 26.890 1.00 68.38 170 ASP A N 1
ATOM 1337 C CA . ASP A 1 170 ? 21.774 -21.679 26.804 1.00 68.38 170 ASP A CA 1
ATOM 1338 C C . ASP A 1 170 ? 21.875 -21.174 25.354 1.00 68.38 170 ASP A C 1
ATOM 1340 O O . ASP A 1 170 ? 20.981 -20.461 24.902 1.00 68.38 170 ASP A O 1
ATOM 1344 N N . ASP A 1 171 ? 22.860 -21.647 24.581 1.00 68.75 171 ASP A N 1
ATOM 1345 C 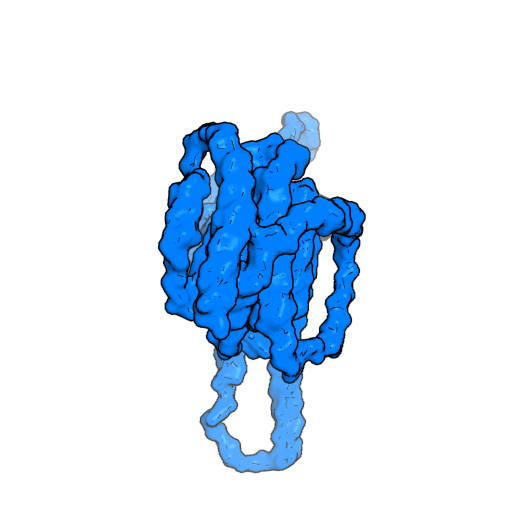CA . ASP A 1 171 ? 22.996 -21.355 23.146 1.00 68.75 171 ASP A CA 1
ATOM 1346 C C . ASP A 1 171 ? 21.809 -21.903 22.333 1.00 68.75 171 ASP A C 1
ATOM 1348 O O . ASP A 1 171 ? 21.246 -21.203 21.494 1.00 68.75 171 ASP A O 1
ATOM 1352 N N . ARG A 1 172 ? 21.355 -23.132 22.626 1.00 72.50 172 ARG A N 1
ATOM 1353 C CA . ARG A 1 172 ? 20.183 -23.728 21.955 1.00 72.50 172 ARG A CA 1
ATOM 1354 C C . ARG A 1 172 ? 18.892 -22.972 22.255 1.00 72.50 172 ARG A C 1
ATOM 1356 O O . ARG A 1 172 ? 18.131 -22.685 21.335 1.00 72.50 172 ARG A O 1
ATOM 1363 N N . ASN A 1 173 ? 18.663 -22.616 23.517 1.00 74.19 173 ASN A N 1
ATOM 1364 C CA . ASN A 1 173 ? 17.493 -21.831 23.912 1.00 74.19 173 ASN A CA 1
ATOM 1365 C C . ASN A 1 173 ? 17.525 -20.422 23.294 1.00 74.19 173 ASN A C 1
ATOM 1367 O O . ASN A 1 173 ? 16.485 -19.879 22.916 1.00 74.19 173 ASN A O 1
ATOM 1371 N N . ARG A 1 174 ? 18.719 -19.828 23.158 1.00 74.69 174 ARG A N 1
ATOM 1372 C CA . ARG A 1 174 ? 18.922 -18.539 22.484 1.00 74.69 174 ARG A CA 1
ATOM 1373 C C . ARG A 1 174 ? 18.591 -18.629 20.993 1.00 74.69 174 ARG A C 1
ATOM 1375 O O . ARG A 1 174 ? 17.863 -17.777 20.479 1.00 74.69 174 ARG A O 1
ATOM 1382 N N . ASP A 1 175 ? 19.053 -19.678 20.319 1.00 76.44 175 ASP A N 1
ATOM 1383 C CA . ASP A 1 175 ? 18.759 -19.930 18.907 1.00 76.44 175 ASP A CA 1
ATOM 1384 C C . ASP A 1 175 ? 17.264 -20.157 18.653 1.00 76.44 175 ASP A C 1
ATOM 1386 O O . ASP A 1 175 ? 16.712 -19.612 17.694 1.00 76.44 175 ASP A O 1
ATOM 1390 N N . GLU A 1 176 ? 16.592 -20.934 19.507 1.00 79.94 176 GLU A N 1
ATOM 1391 C CA . GLU A 1 176 ? 15.145 -21.170 19.424 1.00 79.94 176 GLU A CA 1
ATOM 1392 C C . GLU A 1 176 ? 14.351 -19.874 19.601 1.00 79.94 176 GLU A C 1
ATOM 1394 O O . GLU A 1 176 ? 13.514 -19.550 18.758 1.00 79.94 176 GLU A O 1
ATOM 1399 N N . ARG A 1 177 ? 14.682 -19.067 20.614 1.00 79.25 177 ARG A N 1
ATOM 1400 C CA . ARG A 1 177 ? 14.019 -17.777 20.855 1.00 79.25 177 ARG A CA 1
ATOM 1401 C C . ARG A 1 177 ? 14.218 -16.790 19.704 1.00 79.25 177 ARG A C 1
ATOM 1403 O O . ARG A 1 177 ? 13.298 -16.066 19.332 1.00 79.25 177 ARG A O 1
ATOM 1410 N N . THR A 1 178 ? 15.411 -16.769 19.112 1.00 79.38 178 THR A N 1
ATOM 1411 C CA . THR A 1 178 ? 15.708 -15.910 17.954 1.00 79.38 178 THR A CA 1
ATOM 1412 C C . THR A 1 178 ? 14.929 -16.367 16.716 1.00 79.38 178 THR A C 1
ATOM 1414 O O . THR A 1 178 ? 14.449 -15.548 15.934 1.00 79.38 178 THR A O 1
ATOM 1417 N N . LYS A 1 179 ? 14.759 -17.681 16.524 1.00 82.38 179 LYS A N 1
ATOM 1418 C CA . LYS A 1 179 ? 13.909 -18.230 15.454 1.00 82.38 179 LYS A CA 1
ATOM 1419 C C . LYS A 1 179 ? 12.435 -17.883 15.657 1.00 82.38 179 LYS A C 1
ATOM 1421 O O . LYS A 1 179 ? 11.790 -17.484 14.694 1.00 82.38 179 LYS A O 1
ATOM 1426 N N . GLU A 1 180 ? 11.925 -17.995 16.880 1.00 83.94 180 GLU A N 1
ATOM 1427 C CA . GLU A 1 180 ? 10.539 -17.648 17.213 1.00 83.94 180 GLU A CA 1
ATOM 1428 C C . GLU A 1 180 ? 10.252 -16.158 16.977 1.00 83.94 180 GLU A C 1
ATOM 1430 O O . GLU A 1 180 ? 9.284 -15.821 16.297 1.00 83.94 180 GLU A O 1
ATOM 1435 N N . ASN A 1 181 ? 11.141 -15.269 17.434 1.00 83.56 181 ASN A N 1
ATOM 1436 C CA . ASN A 1 181 ? 11.026 -13.828 17.187 1.00 83.56 181 ASN A CA 1
ATOM 1437 C C . ASN A 1 181 ? 10.997 -13.498 15.686 1.00 83.56 181 ASN A C 1
ATOM 1439 O O . ASN A 1 181 ? 10.179 -12.686 15.251 1.00 83.56 181 ASN A O 1
ATOM 1443 N N . ARG A 1 182 ? 11.860 -14.143 14.887 1.00 81.88 182 ARG A N 1
ATOM 1444 C CA . ARG A 1 182 ? 11.867 -13.979 13.424 1.00 81.88 182 ARG A CA 1
ATOM 1445 C C . ARG A 1 182 ? 10.569 -14.463 12.788 1.00 81.88 182 ARG A C 1
ATOM 1447 O O . ARG A 1 182 ? 9.976 -13.730 12.006 1.00 81.88 182 ARG A O 1
ATOM 1454 N N . LEU A 1 183 ? 10.084 -15.644 13.170 1.00 86.31 183 LEU A N 1
ATOM 1455 C CA . LEU A 1 183 ? 8.821 -16.177 12.657 1.00 86.31 183 LEU A CA 1
ATOM 1456 C C . LEU A 1 183 ? 7.641 -15.250 12.981 1.00 86.31 183 LEU A C 1
ATOM 1458 O O . LEU A 1 183 ? 6.776 -15.020 12.133 1.00 86.31 183 LEU A O 1
ATOM 1462 N N . GLN A 1 184 ? 7.614 -14.692 14.192 1.00 87.81 184 GLN A N 1
ATOM 1463 C CA . GLN A 1 184 ? 6.588 -13.740 14.599 1.00 87.81 184 GLN A CA 1
ATOM 1464 C C . GLN A 1 184 ? 6.669 -12.442 13.785 1.00 87.81 184 GLN A C 1
ATOM 1466 O O . GLN A 1 184 ? 5.644 -11.997 13.266 1.00 87.81 184 GLN A O 1
ATOM 1471 N N . ARG A 1 185 ? 7.870 -11.869 13.614 1.00 89.56 185 ARG A N 1
ATOM 1472 C CA . ARG A 1 185 ? 8.104 -10.709 12.734 1.00 89.56 185 ARG A CA 1
ATOM 1473 C C . ARG A 1 185 ? 7.574 -10.978 11.329 1.00 89.56 185 ARG A C 1
ATOM 1475 O O . ARG A 1 185 ? 6.809 -10.169 10.810 1.00 89.56 185 ARG A O 1
ATOM 1482 N N . ASP A 1 186 ? 7.962 -12.096 10.728 1.00 87.56 186 ASP A N 1
ATOM 1483 C CA . ASP A 1 186 ? 7.613 -12.420 9.345 1.00 87.56 186 ASP A CA 1
ATOM 1484 C C . ASP A 1 186 ? 6.103 -12.610 9.184 1.00 87.56 186 ASP A C 1
ATOM 1486 O O . ASP A 1 186 ? 5.515 -12.115 8.224 1.00 87.56 186 ASP A O 1
ATOM 1490 N N . THR A 1 187 ? 5.456 -13.245 10.166 1.00 90.44 187 THR A N 1
ATOM 1491 C CA . THR A 1 187 ? 3.994 -13.396 10.209 1.00 90.44 187 THR A CA 1
ATOM 1492 C C . THR A 1 187 ? 3.298 -12.035 10.240 1.00 90.44 187 THR A C 1
ATOM 1494 O O . THR A 1 187 ? 2.356 -11.806 9.482 1.00 90.44 187 THR A O 1
ATOM 1497 N N . ILE A 1 188 ? 3.784 -11.107 11.071 1.00 93.00 188 ILE A N 1
ATOM 1498 C CA . ILE A 1 188 ? 3.233 -9.750 11.167 1.00 93.00 188 ILE A CA 1
ATOM 1499 C C . ILE A 1 188 ? 3.428 -9.007 9.843 1.00 93.00 188 ILE A C 1
ATOM 1501 O O . ILE A 1 188 ? 2.460 -8.517 9.273 1.00 93.00 188 ILE A O 1
ATOM 1505 N N . LEU A 1 189 ? 4.650 -8.957 9.307 1.00 92.38 189 LEU A N 1
ATOM 1506 C CA . LEU A 1 189 ? 4.926 -8.246 8.055 1.00 92.38 189 LEU A CA 1
ATOM 1507 C C . LEU A 1 189 ? 4.131 -8.824 6.874 1.00 92.38 189 LEU A C 1
ATOM 1509 O O . LEU A 1 189 ? 3.665 -8.075 6.014 1.00 92.38 189 LEU A O 1
ATOM 1513 N N . GLN A 1 190 ? 3.931 -10.143 6.836 1.00 90.12 190 GLN A N 1
ATOM 1514 C CA . GLN A 1 190 ? 3.130 -10.792 5.804 1.00 90.12 190 GLN A CA 1
ATOM 1515 C C . GLN A 1 190 ? 1.644 -10.410 5.907 1.00 90.12 190 GLN A C 1
ATOM 1517 O O . GLN A 1 190 ? 1.039 -10.094 4.877 1.00 90.12 190 GLN A O 1
ATOM 1522 N N . HIS A 1 191 ? 1.089 -10.331 7.123 1.00 93.62 191 HIS A N 1
ATOM 1523 C CA . HIS A 1 191 ? -0.256 -9.787 7.372 1.00 93.62 191 HIS A CA 1
ATOM 1524 C C . HIS A 1 191 ? -0.380 -8.331 6.897 1.00 93.62 191 HIS A C 1
ATOM 1526 O O . HIS A 1 191 ? -1.354 -7.959 6.237 1.00 93.62 191 HIS A O 1
ATOM 1532 N N . GLU A 1 192 ? 0.646 -7.511 7.138 1.00 95.19 192 GLU A N 1
ATOM 1533 C CA . GLU A 1 192 ? 0.687 -6.116 6.680 1.00 95.19 192 GLU A CA 1
ATOM 1534 C C . GLU A 1 192 ? 0.711 -5.984 5.144 1.00 95.19 192 GLU A C 1
ATOM 1536 O O . GLU A 1 192 ? 0.074 -5.102 4.554 1.00 95.19 192 GLU A O 1
ATOM 1541 N N . LEU A 1 193 ? 1.385 -6.899 4.444 1.00 92.00 193 LEU A N 1
ATOM 1542 C CA . LEU A 1 193 ? 1.300 -6.970 2.984 1.00 92.00 193 LEU A CA 1
ATOM 1543 C C . LEU A 1 193 ? -0.094 -7.426 2.516 1.00 92.00 193 LEU A C 1
ATOM 1545 O O . LEU A 1 193 ? -0.573 -6.971 1.472 1.00 92.00 193 LEU A O 1
ATOM 1549 N N . GLU A 1 194 ? -0.773 -8.292 3.260 1.00 91.56 194 GLU A N 1
ATOM 1550 C CA . GLU A 1 194 ? -2.112 -8.781 2.915 1.00 91.56 194 GLU A CA 1
ATOM 1551 C C . GLU A 1 194 ? -3.195 -7.716 3.095 1.00 91.56 194 GLU A C 1
ATOM 1553 O O . GLU A 1 194 ? -4.025 -7.544 2.199 1.00 91.56 194 GLU A O 1
ATOM 1558 N N . ILE A 1 195 ? -3.169 -6.924 4.173 1.00 93.38 195 ILE A N 1
ATOM 1559 C CA . ILE A 1 195 ? -4.127 -5.818 4.340 1.00 93.38 195 ILE A CA 1
ATOM 1560 C C . ILE A 1 195 ? -3.990 -4.780 3.220 1.00 93.38 195 ILE A C 1
ATOM 1562 O O . ILE A 1 195 ? -4.996 -4.369 2.638 1.00 93.38 195 ILE A O 1
ATOM 1566 N N . CYS A 1 196 ? -2.761 -4.418 2.838 1.00 92.88 196 CYS A N 1
ATOM 1567 C CA . CYS A 1 196 ? -2.512 -3.507 1.722 1.00 92.88 196 CYS A CA 1
ATOM 1568 C C . CYS A 1 196 ? -3.082 -4.063 0.413 1.00 92.88 196 CYS A C 1
ATOM 1570 O O . CYS A 1 196 ? -3.666 -3.319 -0.374 1.00 92.88 196 CYS A O 1
ATOM 1572 N N . GLN A 1 197 ? -2.948 -5.374 0.199 1.00 89.12 197 GLN A N 1
ATOM 1573 C CA . GLN A 1 197 ? -3.471 -6.056 -0.979 1.00 89.12 197 GLN A CA 1
ATOM 1574 C C . GLN A 1 197 ? -5.007 -6.081 -0.995 1.00 89.12 197 GLN A C 1
ATOM 1576 O O . GLN A 1 197 ? -5.606 -5.802 -2.037 1.00 89.12 197 GLN A O 1
ATOM 1581 N N . ARG A 1 198 ? -5.646 -6.376 0.145 1.00 89.88 198 ARG A N 1
ATOM 1582 C CA . ARG A 1 198 ? -7.111 -6.343 0.294 1.00 89.88 198 ARG A CA 1
ATOM 1583 C C . ARG A 1 198 ? -7.658 -4.943 0.035 1.00 89.88 198 ARG A C 1
ATOM 1585 O O . ARG A 1 198 ? -8.574 -4.776 -0.764 1.00 89.88 198 ARG A O 1
ATOM 1592 N N . VAL A 1 199 ? -7.048 -3.920 0.631 1.00 90.50 199 VAL A N 1
ATOM 1593 C CA . VAL A 1 199 ? -7.471 -2.529 0.429 1.00 90.50 199 VAL A CA 1
ATOM 1594 C C . VAL A 1 199 ? -7.263 -2.077 -1.019 1.00 90.50 199 VAL A C 1
ATOM 1596 O O . VAL A 1 199 ? -8.142 -1.423 -1.583 1.00 90.50 199 VAL A O 1
ATOM 1599 N N . ALA A 1 200 ? -6.144 -2.444 -1.649 1.00 85.50 200 ALA A N 1
ATOM 1600 C CA . ALA A 1 200 ? -5.925 -2.171 -3.067 1.00 85.50 200 ALA A CA 1
ATOM 1601 C C . ALA A 1 200 ? -6.967 -2.879 -3.957 1.00 85.50 200 ALA A C 1
ATOM 1603 O O . ALA A 1 200 ? -7.388 -2.316 -4.960 1.00 85.50 200 ALA A O 1
ATOM 1604 N N . ALA A 1 201 ? -7.467 -4.061 -3.588 1.00 84.19 201 ALA A N 1
ATOM 1605 C CA . ALA A 1 201 ? -8.577 -4.703 -4.303 1.00 84.19 201 ALA A CA 1
ATOM 1606 C C . ALA A 1 201 ? -9.902 -3.949 -4.173 1.00 84.19 201 ALA A C 1
ATOM 1608 O O . ALA A 1 201 ? -10.608 -3.792 -5.169 1.00 84.19 201 ALA A O 1
ATOM 1609 N N . SER A 1 202 ? -10.203 -3.406 -2.996 1.00 82.81 202 SER A N 1
ATOM 1610 C CA . SER A 1 202 ? -11.405 -2.588 -2.790 1.00 82.81 202 SER A CA 1
ATOM 1611 C C . SER A 1 202 ? -11.308 -1.212 -3.461 1.00 82.81 202 SER A C 1
ATOM 1613 O O . SER A 1 202 ? -12.305 -0.670 -3.939 1.00 82.81 202 SER A O 1
ATOM 1615 N N . TYR A 1 203 ? -10.108 -0.627 -3.511 1.00 80.06 203 TYR A N 1
ATOM 1616 C CA . TYR A 1 203 ? -9.841 0.652 -4.164 1.00 80.06 203 TYR A CA 1
ATOM 1617 C C . TYR A 1 203 ? -8.402 0.703 -4.696 1.00 80.06 203 TYR A C 1
ATOM 1619 O O . TYR A 1 203 ? -7.475 1.134 -4.008 1.00 80.06 203 TYR A O 1
ATOM 1627 N N . TYR A 1 204 ? -8.232 0.325 -5.965 1.00 68.25 204 TYR A N 1
ATOM 1628 C CA . TYR A 1 204 ? -6.926 0.112 -6.616 1.00 68.25 204 TYR A CA 1
ATOM 1629 C C . TYR A 1 204 ? -5.978 1.318 -6.618 1.00 68.25 204 TYR A C 1
ATOM 1631 O O . TYR A 1 204 ? -4.772 1.163 -6.769 1.00 68.25 204 TYR A O 1
ATOM 1639 N N . ARG A 1 205 ? -6.481 2.531 -6.358 1.00 69.81 205 ARG A N 1
ATOM 1640 C CA . ARG A 1 205 ? -5.672 3.758 -6.236 1.00 69.81 205 ARG A CA 1
ATOM 1641 C C . ARG A 1 205 ? -5.536 4.255 -4.796 1.00 69.81 205 ARG A C 1
ATOM 1643 O O . ARG A 1 205 ? -5.435 5.463 -4.575 1.00 69.81 205 ARG A O 1
ATOM 1650 N N . CYS A 1 206 ? -5.598 3.369 -3.801 1.00 82.12 206 CYS A N 1
ATOM 1651 C CA . CYS A 1 206 ? -5.435 3.763 -2.403 1.00 82.12 206 CYS A CA 1
ATOM 1652 C C . CYS A 1 206 ? -3.981 4.167 -2.128 1.00 82.12 206 CYS A C 1
ATOM 1654 O O . CYS A 1 206 ? -3.152 3.344 -1.749 1.00 82.12 206 CYS A O 1
ATOM 1656 N N . TYR A 1 207 ? -3.673 5.451 -2.325 1.00 84.56 207 TYR A N 1
ATOM 1657 C CA . TYR A 1 207 ? -2.328 5.996 -2.133 1.00 84.56 207 TYR A CA 1
ATOM 1658 C C . TYR A 1 207 ? -1.760 5.698 -0.740 1.00 84.56 207 TYR A C 1
ATOM 1660 O O . TYR A 1 207 ? -0.572 5.414 -0.623 1.00 84.56 207 TYR A O 1
ATOM 1668 N N . ASN A 1 208 ? -2.604 5.708 0.296 1.00 89.75 208 ASN A N 1
ATOM 1669 C CA . ASN A 1 208 ? -2.174 5.430 1.665 1.00 89.75 208 ASN A CA 1
ATOM 1670 C C . ASN A 1 208 ? -1.766 3.962 1.847 1.00 89.75 208 ASN A C 1
ATOM 1672 O O . ASN A 1 208 ? -0.706 3.708 2.405 1.00 89.75 208 ASN A O 1
ATOM 1676 N N . ALA A 1 209 ? -2.538 3.011 1.305 1.00 91.81 209 ALA A N 1
ATOM 1677 C CA . ALA A 1 209 ? -2.183 1.591 1.346 1.00 91.81 209 ALA A CA 1
ATOM 1678 C C . ALA A 1 209 ? -0.882 1.322 0.583 1.00 91.81 209 ALA A C 1
ATOM 1680 O O . ALA A 1 209 ? -0.007 0.606 1.059 1.00 91.81 209 ALA A O 1
ATOM 1681 N N . TRP A 1 210 ? -0.718 1.939 -0.591 1.00 88.62 210 TRP A N 1
ATOM 1682 C CA . TRP A 1 210 ? 0.515 1.809 -1.354 1.00 88.62 210 TRP A CA 1
ATOM 1683 C C . TRP A 1 210 ? 1.701 2.463 -0.644 1.00 88.62 210 TRP A C 1
ATOM 1685 O O . TRP A 1 210 ? 2.750 1.844 -0.574 1.00 88.62 210 TRP A O 1
ATOM 1695 N N . SER A 1 211 ? 1.559 3.660 -0.079 1.00 89.19 211 SER A N 1
ATOM 1696 C CA . SER A 1 211 ? 2.640 4.308 0.681 1.00 89.19 211 SER A CA 1
ATOM 1697 C C . SER A 1 211 ? 3.049 3.473 1.893 1.00 89.19 211 SER A C 1
ATOM 1699 O O . SER A 1 211 ? 4.228 3.182 2.059 1.00 89.19 211 SER A O 1
ATOM 1701 N N . TYR A 1 212 ? 2.073 2.987 2.661 1.00 93.50 212 TYR A N 1
ATOM 1702 C CA . TYR A 1 212 ? 2.320 2.110 3.800 1.00 93.50 212 TYR A CA 1
ATOM 1703 C C . TYR A 1 212 ? 3.021 0.812 3.379 1.00 93.50 212 TYR A C 1
ATOM 1705 O O . TYR A 1 212 ? 4.021 0.428 3.973 1.00 93.50 212 TYR A O 1
ATOM 1713 N N . ARG A 1 213 ? 2.594 0.183 2.275 1.00 92.44 213 ARG A N 1
ATOM 1714 C CA . ARG A 1 213 ? 3.267 -1.001 1.715 1.00 92.44 213 ARG A CA 1
ATOM 1715 C C . ARG A 1 213 ? 4.752 -0.753 1.416 1.00 92.44 213 ARG A C 1
ATOM 1717 O O . ARG A 1 213 ? 5.549 -1.653 1.642 1.00 92.44 213 ARG A O 1
ATOM 1724 N N . ALA A 1 214 ? 5.136 0.435 0.929 1.00 88.19 214 ALA A N 1
ATOM 1725 C CA . ALA A 1 214 ? 6.553 0.758 0.702 1.00 88.19 214 ALA A CA 1
ATOM 1726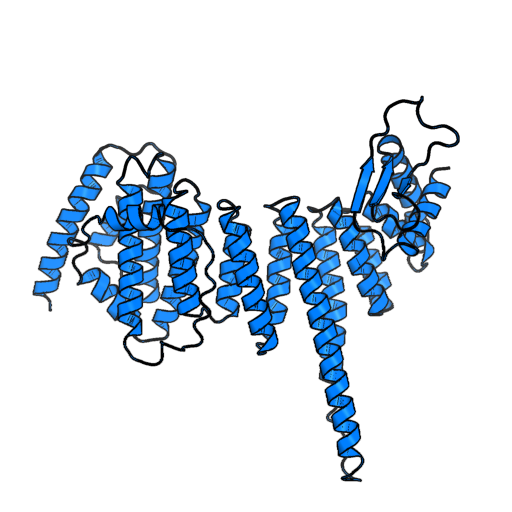 C C . ALA A 1 214 ? 7.350 0.760 2.014 1.00 88.19 214 ALA A C 1
ATOM 1728 O O . ALA A 1 214 ? 8.469 0.256 2.046 1.00 88.19 214 ALA A O 1
ATOM 1729 N N . GLU A 1 215 ? 6.769 1.301 3.086 1.00 89.94 215 GLU A N 1
ATOM 1730 C CA . GLU A 1 215 ? 7.385 1.305 4.416 1.00 89.94 215 GLU A CA 1
ATOM 1731 C C . GLU A 1 215 ? 7.550 -0.128 4.945 1.00 89.94 215 GLU A C 1
ATOM 1733 O O . GLU A 1 215 ? 8.628 -0.475 5.423 1.00 89.94 215 GLU A O 1
ATOM 1738 N N . ILE A 1 216 ? 6.542 -0.993 4.752 1.00 91.62 216 ILE A N 1
ATOM 1739 C CA . ILE A 1 216 ? 6.626 -2.423 5.097 1.00 91.62 216 ILE A CA 1
ATOM 1740 C C . ILE A 1 216 ? 7.791 -3.112 4.382 1.00 91.62 216 ILE A C 1
ATOM 1742 O O . ILE A 1 216 ? 8.561 -3.843 5.003 1.00 91.62 216 ILE A O 1
ATOM 1746 N N . LEU A 1 217 ? 7.948 -2.857 3.081 1.00 87.75 217 LEU A N 1
ATOM 1747 C CA . LEU A 1 217 ? 9.032 -3.436 2.287 1.00 87.75 217 LEU A CA 1
ATOM 1748 C C . LEU A 1 217 ? 10.420 -2.994 2.769 1.00 87.75 217 LEU A C 1
ATOM 1750 O O . LEU A 1 217 ? 11.364 -3.779 2.688 1.00 87.75 217 LEU A O 1
ATOM 1754 N N . GLY A 1 218 ? 10.533 -1.793 3.342 1.00 86.31 218 GLY A N 1
ATOM 1755 C CA . GLY A 1 218 ? 11.767 -1.309 3.963 1.00 86.31 218 GLY A CA 1
ATOM 1756 C C . GLY A 1 218 ? 12.250 -2.170 5.136 1.00 86.31 218 GLY A C 1
ATOM 1757 O O . GLY A 1 218 ? 13.457 -2.277 5.349 1.00 86.31 218 GLY A O 1
ATOM 1758 N N . TYR A 1 219 ? 11.348 -2.849 5.858 1.00 86.94 219 TYR A N 1
ATOM 1759 C CA . TYR A 1 219 ? 11.746 -3.763 6.937 1.00 86.94 219 TYR A CA 1
ATOM 1760 C C . TYR A 1 219 ? 12.410 -5.044 6.429 1.00 86.94 219 TYR A C 1
ATOM 1762 O O . TYR A 1 219 ? 13.212 -5.619 7.162 1.00 86.94 219 TYR A O 1
ATOM 1770 N N . PHE A 1 220 ? 12.098 -5.497 5.212 1.00 83.62 220 PHE A N 1
ATOM 1771 C CA . PHE A 1 220 ? 12.760 -6.652 4.596 1.00 83.62 220 PHE A CA 1
ATOM 1772 C C . PHE A 1 220 ? 14.144 -6.268 4.047 1.00 83.62 220 PHE A C 1
ATOM 1774 O O . PHE A 1 220 ? 15.114 -6.996 4.242 1.00 83.62 220 PHE A O 1
ATOM 1781 N N . ASP A 1 221 ? 14.251 -5.093 3.420 1.00 74.56 221 ASP A N 1
ATOM 1782 C CA . ASP A 1 221 ? 15.504 -4.577 2.846 1.00 74.56 221 ASP A CA 1
ATOM 1783 C C . ASP A 1 221 ? 16.596 -4.360 3.913 1.00 74.56 221 ASP A C 1
ATOM 1785 O O . ASP A 1 221 ? 17.752 -4.725 3.721 1.00 74.56 221 ASP A O 1
ATOM 1789 N N . ALA A 1 222 ? 16.220 -3.845 5.090 1.00 73.50 222 ALA A N 1
ATOM 1790 C CA . ALA A 1 222 ? 17.167 -3.489 6.150 1.00 73.50 222 ALA A CA 1
ATOM 1791 C C . ALA A 1 222 ? 17.992 -4.668 6.705 1.00 73.50 222 ALA A C 1
ATOM 1793 O O . ALA A 1 222 ? 19.143 -4.478 7.094 1.00 73.50 222 ALA A O 1
ATOM 1794 N N . HIS A 1 223 ? 17.417 -5.873 6.766 1.00 69.50 223 HIS A N 1
ATOM 1795 C CA . HIS A 1 223 ? 18.103 -7.061 7.286 1.00 69.50 223 HIS A CA 1
ATOM 1796 C C . HIS A 1 223 ? 18.820 -7.854 6.186 1.00 69.50 223 HIS A C 1
ATOM 1798 O O . HIS A 1 223 ? 19.809 -8.529 6.478 1.00 69.50 223 HIS A O 1
ATOM 1804 N N . ASN A 1 224 ? 18.337 -7.764 4.937 1.00 72.06 224 ASN A N 1
ATOM 1805 C CA . ASN A 1 224 ? 18.878 -8.432 3.747 1.00 72.06 224 ASN A CA 1
ATOM 1806 C C . ASN A 1 224 ? 19.212 -9.924 3.976 1.00 72.06 224 ASN A C 1
ATOM 1808 O O . ASN A 1 224 ? 20.189 -10.454 3.438 1.00 72.06 224 ASN A O 1
ATOM 1812 N N . SER A 1 225 ? 18.409 -10.612 4.797 1.00 82.56 225 SER A N 1
ATOM 1813 C CA . SER A 1 225 ? 18.564 -12.048 5.032 1.00 82.56 225 SER A CA 1
ATOM 1814 C C . SER A 1 225 ? 18.097 -12.857 3.816 1.00 82.56 225 SER A C 1
ATOM 1816 O O . SER A 1 225 ? 17.394 -12.355 2.933 1.00 82.56 225 SER A O 1
ATOM 1818 N N . MET A 1 226 ? 18.462 -14.141 3.754 1.00 82.75 226 MET A N 1
ATOM 1819 C CA . MET A 1 226 ? 17.977 -15.035 2.694 1.00 82.75 226 MET A CA 1
ATOM 1820 C C . MET A 1 226 ? 16.441 -15.129 2.708 1.00 82.75 226 MET A C 1
ATOM 1822 O O . MET A 1 226 ? 15.804 -15.177 1.655 1.00 82.75 226 MET A O 1
ATOM 1826 N N . GLU A 1 227 ? 15.842 -15.132 3.894 1.00 83.50 227 GLU A N 1
ATOM 1827 C CA . GLU A 1 227 ? 14.399 -15.144 4.116 1.00 83.50 227 GLU A CA 1
ATOM 1828 C C . GLU A 1 227 ? 13.743 -13.845 3.632 1.00 83.50 227 GLU A C 1
ATOM 1830 O O . GLU A 1 227 ? 12.758 -13.905 2.893 1.00 83.50 227 GLU A O 1
ATOM 1835 N N . ASP A 1 228 ? 14.330 -12.682 3.934 1.00 84.81 228 ASP A N 1
ATOM 1836 C CA . ASP A 1 228 ? 13.825 -11.395 3.441 1.00 84.81 228 ASP A CA 1
ATOM 1837 C C . ASP A 1 228 ? 13.891 -11.319 1.910 1.00 84.81 228 ASP A C 1
ATOM 1839 O O . ASP A 1 228 ? 12.936 -10.896 1.255 1.00 84.81 228 ASP A O 1
ATOM 1843 N N . ARG A 1 229 ? 14.982 -11.808 1.306 1.00 86.19 229 ARG A N 1
ATOM 1844 C CA . ARG A 1 229 ? 15.113 -11.891 -0.158 1.00 86.19 229 ARG A CA 1
ATOM 1845 C C . ARG A 1 229 ? 14.049 -12.800 -0.776 1.00 86.19 229 ARG A C 1
ATOM 1847 O O . ARG A 1 229 ? 13.501 -12.462 -1.828 1.00 86.19 229 ARG A O 1
ATOM 1854 N N . LYS A 1 230 ? 13.715 -13.926 -0.134 1.00 87.69 230 LYS A N 1
ATOM 1855 C CA . LYS A 1 230 ? 12.606 -14.801 -0.562 1.00 87.69 230 LYS A CA 1
ATOM 1856 C C . LYS A 1 230 ? 11.259 -14.086 -0.458 1.00 87.69 230 LYS A C 1
ATOM 1858 O O . LYS A 1 230 ? 10.465 -14.171 -1.393 1.00 87.69 230 LYS A O 1
ATOM 1863 N N . ALA A 1 231 ? 11.007 -13.359 0.630 1.00 86.19 231 ALA A N 1
ATOM 1864 C CA . ALA A 1 231 ? 9.780 -12.583 0.809 1.00 86.19 231 ALA A CA 1
ATOM 1865 C C . ALA A 1 231 ? 9.631 -11.495 -0.271 1.00 86.19 231 ALA A C 1
ATOM 1867 O O . ALA A 1 231 ? 8.584 -11.406 -0.916 1.00 86.19 231 ALA A O 1
ATOM 1868 N N . LEU A 1 232 ? 10.700 -10.745 -0.556 1.00 88.50 232 LEU A N 1
ATOM 1869 C CA . LEU A 1 232 ? 10.745 -9.765 -1.646 1.00 88.50 232 LEU A CA 1
ATOM 1870 C C . LEU A 1 232 ? 10.521 -10.416 -3.020 1.00 88.50 232 LEU A C 1
ATOM 1872 O O . LEU A 1 232 ? 9.827 -9.855 -3.868 1.00 88.50 232 LEU A O 1
ATOM 1876 N N . HIS A 1 233 ? 11.054 -11.621 -3.248 1.00 89.31 233 HIS A N 1
ATOM 1877 C CA . HIS A 1 233 ? 10.795 -12.365 -4.480 1.00 89.31 233 HIS A CA 1
ATOM 1878 C C . HIS A 1 233 ? 9.319 -12.773 -4.606 1.00 89.31 233 HIS A C 1
ATOM 1880 O O . HIS A 1 233 ? 8.715 -12.561 -5.656 1.00 89.31 233 HIS A O 1
ATOM 1886 N N . HIS A 1 234 ? 8.702 -13.305 -3.547 1.00 88.06 234 HIS A N 1
ATOM 1887 C CA . HIS A 1 234 ? 7.268 -13.615 -3.551 1.00 88.06 234 HIS A CA 1
ATOM 1888 C C . HIS A 1 234 ? 6.414 -12.369 -3.792 1.00 88.06 234 HIS A C 1
ATOM 1890 O O . HIS A 1 234 ? 5.451 -12.412 -4.561 1.00 88.06 234 HIS A O 1
ATOM 1896 N N . GLU A 1 235 ? 6.792 -11.245 -3.189 1.00 89.50 235 GLU A N 1
ATOM 1897 C CA . GLU A 1 235 ? 6.112 -9.976 -3.396 1.00 89.50 235 GLU A CA 1
ATOM 1898 C C . GLU A 1 235 ? 6.223 -9.490 -4.846 1.00 89.50 235 GLU A C 1
ATOM 1900 O O . GLU A 1 235 ? 5.222 -9.078 -5.437 1.00 89.50 235 GLU A O 1
ATOM 1905 N N . ARG A 1 236 ? 7.404 -9.609 -5.463 1.00 90.12 236 ARG A N 1
ATOM 1906 C CA . ARG A 1 236 ? 7.588 -9.342 -6.895 1.00 90.12 236 ARG A CA 1
ATOM 1907 C C . ARG A 1 236 ? 6.595 -10.155 -7.728 1.00 90.12 236 ARG A C 1
ATOM 1909 O O . ARG A 1 236 ? 5.908 -9.599 -8.583 1.00 90.12 236 ARG A O 1
ATOM 1916 N N . LEU A 1 237 ? 6.472 -11.458 -7.474 1.00 89.38 237 LEU A N 1
ATOM 1917 C CA . LEU A 1 237 ? 5.544 -12.321 -8.215 1.00 89.38 237 LEU A CA 1
ATOM 1918 C C . LEU A 1 237 ? 4.075 -11.924 -8.001 1.00 89.38 237 LEU A C 1
ATOM 1920 O O . LEU A 1 237 ? 3.284 -11.927 -8.950 1.00 89.38 237 LEU A O 1
ATOM 1924 N N . ARG A 1 238 ? 3.714 -11.521 -6.779 1.00 88.62 238 ARG A N 1
ATOM 1925 C CA . ARG A 1 238 ? 2.378 -11.010 -6.449 1.00 88.62 238 ARG A CA 1
ATOM 1926 C C . ARG A 1 238 ? 2.059 -9.733 -7.229 1.00 88.62 238 ARG A C 1
ATOM 1928 O O . ARG A 1 238 ? 1.015 -9.669 -7.881 1.00 88.62 238 ARG A O 1
ATOM 1935 N N . LEU A 1 239 ? 2.967 -8.755 -7.227 1.00 89.62 239 LEU A N 1
ATOM 1936 C CA . LEU A 1 239 ? 2.821 -7.509 -7.986 1.00 89.62 239 LEU A CA 1
ATOM 1937 C C . LEU A 1 239 ? 2.742 -7.774 -9.491 1.00 89.62 239 LEU A C 1
ATOM 1939 O O . LEU A 1 239 ? 1.872 -7.217 -10.158 1.00 89.62 239 LEU A O 1
ATOM 1943 N N . ARG A 1 240 ? 3.582 -8.676 -10.013 1.00 89.94 240 ARG A N 1
ATOM 1944 C CA . ARG A 1 240 ? 3.551 -9.095 -11.420 1.00 89.94 240 ARG A CA 1
ATOM 1945 C C . ARG A 1 240 ? 2.175 -9.634 -11.805 1.00 89.94 240 ARG A C 1
ATOM 1947 O O . ARG A 1 240 ? 1.599 -9.188 -12.792 1.00 89.94 240 ARG A O 1
ATOM 1954 N N . SER A 1 241 ? 1.605 -10.522 -10.988 1.00 88.06 241 SER A N 1
ATOM 1955 C CA . SER A 1 241 ? 0.237 -11.025 -11.174 1.00 88.06 241 SER A CA 1
ATOM 1956 C C . SER A 1 241 ? -0.809 -9.903 -11.092 1.00 88.06 241 SER A C 1
ATOM 1958 O O . SER A 1 241 ? -1.794 -9.916 -11.828 1.00 88.06 241 SER A O 1
ATOM 1960 N N . TRP A 1 242 ? -0.607 -8.904 -10.231 1.00 87.31 242 TRP A N 1
ATOM 1961 C CA . TRP A 1 242 ? -1.523 -7.776 -10.075 1.00 87.31 242 TRP A CA 1
ATOM 1962 C C . TRP A 1 242 ? -1.596 -6.880 -11.313 1.00 87.31 242 TRP A C 1
ATOM 1964 O O . TRP A 1 242 ? -2.680 -6.704 -11.875 1.00 87.31 242 TRP A O 1
ATOM 1974 N N . PHE A 1 243 ? -0.479 -6.290 -11.748 1.00 85.50 243 PHE A N 1
ATOM 1975 C CA . PHE A 1 243 ? -0.538 -5.224 -12.752 1.00 85.50 243 PHE A CA 1
ATOM 1976 C C . PHE A 1 243 ? -0.764 -5.731 -14.181 1.00 85.50 243 PHE A C 1
ATOM 1978 O O . PHE A 1 243 ? -1.232 -4.949 -15.004 1.00 85.50 243 PHE A O 1
ATOM 1985 N N . VAL A 1 244 ? -0.557 -7.023 -14.481 1.00 87.50 244 VAL A N 1
ATOM 1986 C CA . VAL A 1 244 ? -1.010 -7.599 -15.769 1.00 87.50 244 VAL A CA 1
ATOM 1987 C C . VAL A 1 244 ? -2.534 -7.531 -15.926 1.00 87.50 244 VAL A C 1
ATOM 1989 O O . VAL A 1 244 ? -3.032 -7.453 -17.046 1.00 87.50 244 VAL A O 1
ATOM 1992 N N . ARG A 1 245 ? -3.281 -7.500 -14.811 1.00 87.69 245 ARG A N 1
ATOM 1993 C CA . ARG A 1 245 ? -4.739 -7.280 -14.776 1.00 87.69 245 ARG A CA 1
ATOM 1994 C C . ARG A 1 245 ? -5.121 -5.810 -14.549 1.00 87.69 245 ARG A C 1
ATOM 1996 O O . ARG A 1 245 ? -6.247 -5.422 -14.838 1.00 87.69 245 ARG A O 1
ATOM 2003 N N . HIS A 1 246 ? -4.185 -4.986 -14.071 1.00 86.62 246 HIS A N 1
ATOM 2004 C CA . HIS A 1 246 ? -4.402 -3.587 -13.684 1.00 86.62 246 HIS A CA 1
ATOM 2005 C C . HIS A 1 246 ? -3.368 -2.648 -14.328 1.00 86.62 246 HIS A C 1
ATOM 2007 O O . HIS A 1 246 ? -2.673 -1.895 -13.650 1.00 86.62 246 HIS A O 1
ATOM 2013 N N . VAL A 1 247 ? -3.283 -2.646 -15.661 1.00 89.38 247 VAL A N 1
ATOM 2014 C CA . VAL A 1 247 ? -2.242 -1.934 -16.439 1.00 89.38 247 VAL A CA 1
ATOM 2015 C C . VAL A 1 247 ? -2.237 -0.400 -16.305 1.00 89.38 247 VAL A C 1
ATOM 2017 O O . VAL A 1 247 ? -1.356 0.268 -16.831 1.00 89.38 247 VAL A O 1
ATOM 2020 N N . SER A 1 248 ? -3.211 0.182 -15.600 1.00 89.19 248 SER A N 1
ATOM 2021 C CA . S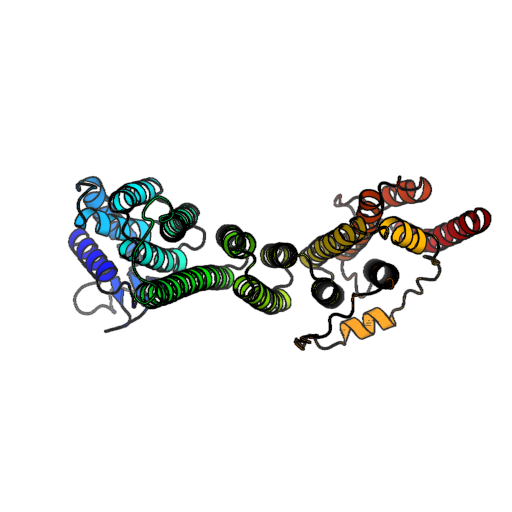ER A 1 248 ? -3.266 1.624 -15.288 1.00 89.19 248 SER A CA 1
ATOM 2022 C C . SER A 1 248 ? -2.825 1.963 -13.862 1.00 89.19 248 SER A C 1
ATOM 2024 O O . SER A 1 248 ? -2.924 3.121 -13.449 1.00 89.19 248 SER A O 1
ATOM 2026 N N . ASP A 1 249 ? -2.429 0.969 -13.070 1.00 88.38 249 ASP A N 1
ATOM 2027 C CA . ASP A 1 249 ? -2.079 1.148 -11.665 1.00 88.38 249 ASP A CA 1
ATOM 2028 C C . ASP A 1 249 ? -0.621 1.606 -11.521 1.00 88.38 249 ASP A C 1
ATOM 2030 O O . ASP A 1 249 ? 0.308 0.818 -11.332 1.00 88.38 249 ASP A O 1
ATOM 2034 N N . HIS A 1 250 ? -0.426 2.923 -11.618 1.00 87.56 250 HIS A N 1
ATOM 2035 C CA . HIS A 1 250 ? 0.876 3.557 -11.411 1.00 87.56 250 HIS A CA 1
ATOM 2036 C C . HIS A 1 250 ? 1.491 3.222 -10.045 1.00 87.56 250 HIS A C 1
ATOM 2038 O O . HIS A 1 250 ? 2.715 3.165 -9.928 1.00 87.56 250 HIS A O 1
ATOM 2044 N N . SER A 1 251 ? 0.667 3.034 -9.012 1.00 86.88 251 SER A N 1
ATOM 2045 C CA . SER A 1 251 ? 1.142 2.798 -7.652 1.00 86.88 251 SER A CA 1
ATOM 2046 C C . SER A 1 251 ? 1.709 1.389 -7.503 1.00 86.88 251 SER A C 1
ATOM 2048 O O . SER A 1 251 ? 2.816 1.246 -6.983 1.00 86.88 251 SER A O 1
ATOM 2050 N N . ALA A 1 252 ? 1.028 0.375 -8.047 1.00 88.31 252 ALA A N 1
ATOM 2051 C CA . ALA A 1 252 ? 1.550 -0.992 -8.104 1.00 88.31 252 ALA A CA 1
ATOM 2052 C C . ALA A 1 252 ? 2.863 -1.080 -8.899 1.00 88.31 252 ALA A C 1
ATOM 2054 O O . ALA A 1 252 ? 3.817 -1.731 -8.474 1.00 88.31 252 ALA A O 1
ATOM 2055 N N . MET A 1 253 ? 2.942 -0.386 -10.037 1.00 91.25 253 MET A N 1
ATOM 2056 C CA . MET A 1 253 ? 4.156 -0.352 -10.860 1.00 91.25 253 MET A CA 1
ATOM 2057 C C . MET A 1 253 ? 5.322 0.345 -10.150 1.00 91.25 253 MET A C 1
ATOM 2059 O O . MET A 1 253 ? 6.459 -0.115 -10.228 1.00 91.25 253 MET A O 1
ATOM 2063 N N . ASN A 1 254 ? 5.055 1.428 -9.415 1.00 89.50 254 ASN A N 1
ATOM 2064 C CA . ASN A 1 254 ? 6.072 2.065 -8.581 1.00 89.50 254 ASN A CA 1
ATOM 2065 C C . ASN A 1 254 ? 6.556 1.126 -7.467 1.00 89.50 254 ASN A C 1
ATOM 2067 O O . ASN A 1 254 ? 7.755 1.060 -7.211 1.00 89.50 254 ASN A O 1
ATOM 2071 N N . GLN A 1 255 ? 5.653 0.361 -6.847 1.00 89.56 255 GLN A N 1
ATOM 2072 C CA . GLN A 1 255 ? 6.048 -0.639 -5.854 1.00 89.56 255 GLN A CA 1
ATOM 2073 C C . GLN A 1 255 ? 6.940 -1.727 -6.428 1.00 89.56 255 GLN A C 1
ATOM 2075 O O . GLN A 1 255 ? 7.929 -2.097 -5.805 1.00 89.56 255 GLN A O 1
ATOM 2080 N N . MET A 1 256 ? 6.643 -2.197 -7.637 1.00 92.38 256 MET A N 1
ATOM 2081 C CA . MET A 1 256 ? 7.496 -3.165 -8.316 1.00 92.38 256 MET A CA 1
ATOM 2082 C C . MET A 1 256 ? 8.928 -2.629 -8.485 1.00 92.38 256 MET A C 1
ATOM 2084 O O . MET A 1 256 ? 9.888 -3.354 -8.236 1.00 92.38 256 MET A O 1
ATOM 2088 N N . LEU A 1 257 ? 9.094 -1.344 -8.825 1.00 92.12 257 LEU A N 1
ATOM 2089 C CA . LEU A 1 257 ? 10.419 -0.710 -8.886 1.00 92.12 257 LEU A CA 1
ATOM 2090 C C . LEU A 1 257 ? 11.115 -0.659 -7.516 1.00 92.12 257 LEU A C 1
ATOM 2092 O O . LEU A 1 257 ? 12.327 -0.857 -7.451 1.00 92.12 257 LEU A O 1
ATOM 2096 N N . CYS A 1 258 ? 10.376 -0.414 -6.429 1.00 89.12 258 CYS A N 1
ATOM 2097 C CA . CYS A 1 258 ? 10.921 -0.463 -5.069 1.00 89.12 258 CYS A CA 1
ATOM 2098 C C . CYS A 1 258 ? 11.387 -1.877 -4.692 1.00 89.12 258 CYS A C 1
ATOM 2100 O O . CYS A 1 258 ? 12.503 -2.030 -4.203 1.00 89.12 258 CYS A O 1
ATOM 2102 N N . VAL A 1 259 ? 10.579 -2.906 -4.975 1.00 91.19 259 VAL A N 1
ATOM 2103 C CA . VAL A 1 259 ? 10.925 -4.314 -4.711 1.00 91.19 259 VAL A CA 1
ATOM 2104 C C . VAL A 1 259 ? 12.154 -4.739 -5.510 1.00 91.19 259 VAL A C 1
ATOM 2106 O O . VAL A 1 259 ? 13.067 -5.346 -4.957 1.00 91.19 259 VAL A O 1
ATOM 2109 N N . LEU A 1 260 ? 12.219 -4.389 -6.799 1.00 90.81 260 LEU A N 1
ATOM 2110 C CA . LEU A 1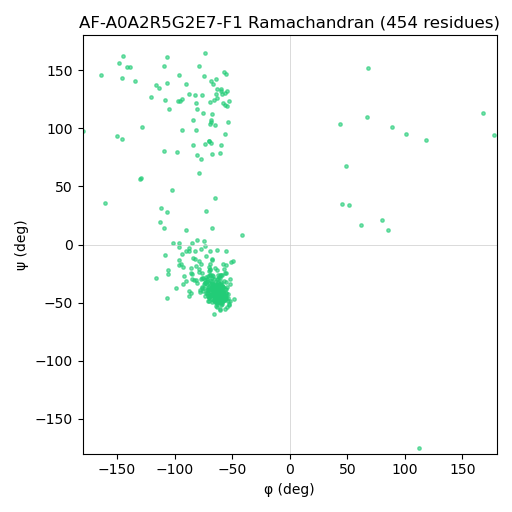 260 ? 13.399 -4.658 -7.624 1.00 90.81 260 LEU A CA 1
ATOM 2111 C C . LEU A 1 260 ? 14.646 -3.991 -7.043 1.00 90.81 260 LEU A C 1
ATOM 2113 O O . LEU A 1 260 ? 15.681 -4.645 -6.956 1.00 90.81 260 LEU A O 1
ATOM 2117 N N . ARG A 1 261 ? 14.541 -2.736 -6.589 1.00 88.19 261 ARG A N 1
ATOM 2118 C CA . ARG A 1 261 ? 15.660 -2.015 -5.971 1.00 88.19 261 ARG A CA 1
ATOM 2119 C C . ARG A 1 261 ? 16.134 -2.685 -4.681 1.00 88.19 261 ARG A C 1
ATOM 2121 O O . ARG A 1 261 ? 17.335 -2.882 -4.547 1.00 88.19 261 ARG A O 1
ATOM 2128 N N . ALA A 1 262 ? 15.217 -3.076 -3.795 1.00 85.88 262 ALA A N 1
ATOM 2129 C CA . ALA A 1 262 ? 15.537 -3.801 -2.559 1.00 85.88 262 ALA A CA 1
ATOM 2130 C C . ALA A 1 262 ? 16.192 -5.170 -2.837 1.00 85.88 262 ALA A C 1
ATOM 2132 O O . ALA A 1 262 ? 17.082 -5.619 -2.127 1.00 85.88 262 ALA A O 1
ATOM 2133 N N . LEU A 1 263 ? 15.826 -5.829 -3.942 1.00 86.69 263 LEU A N 1
ATOM 2134 C CA . LEU A 1 263 ? 16.491 -7.057 -4.399 1.00 86.69 263 LEU A CA 1
ATOM 2135 C C . LEU A 1 263 ? 17.892 -6.822 -5.003 1.00 86.69 263 LEU A C 1
ATOM 2137 O O . LEU A 1 263 ? 18.546 -7.790 -5.407 1.00 86.69 263 LEU A O 1
ATOM 2141 N N . GLY A 1 264 ? 18.357 -5.571 -5.074 1.00 85.19 264 GLY A N 1
ATOM 2142 C CA . GLY A 1 264 ? 19.614 -5.181 -5.714 1.00 85.19 264 GLY A CA 1
ATOM 2143 C C . GLY A 1 264 ? 19.512 -5.071 -7.235 1.00 85.19 264 GLY A C 1
ATOM 2144 O O . GLY A 1 264 ? 20.521 -5.168 -7.926 1.00 85.19 264 GLY A O 1
ATOM 2145 N N . ASN A 1 265 ? 18.301 -4.899 -7.774 1.00 86.94 265 ASN A N 1
ATOM 2146 C CA . ASN A 1 265 ? 17.998 -4.889 -9.204 1.00 86.94 265 ASN A CA 1
ATOM 2147 C C . ASN A 1 265 ? 18.619 -6.103 -9.934 1.00 86.94 265 ASN A C 1
ATOM 2149 O O . ASN A 1 265 ? 19.543 -5.925 -10.720 1.00 86.94 265 ASN A O 1
ATOM 2153 N N . PRO A 1 266 ? 18.172 -7.346 -9.688 1.00 85.31 266 PRO A N 1
ATOM 2154 C CA . PRO A 1 266 ? 18.775 -8.513 -10.335 1.00 85.31 266 PRO A CA 1
ATOM 2155 C C . PRO A 1 266 ? 18.649 -8.406 -11.868 1.00 85.31 266 PRO A C 1
ATOM 2157 O O . PRO A 1 266 ? 17.536 -8.137 -12.330 1.00 85.31 266 PRO A O 1
ATOM 2160 N N . PRO A 1 267 ? 19.717 -8.630 -12.662 1.00 81.00 267 PRO A N 1
ATOM 2161 C CA . PRO A 1 267 ? 19.674 -8.511 -14.124 1.00 81.00 267 PRO A CA 1
ATOM 2162 C C . PRO A 1 267 ? 18.550 -9.323 -14.776 1.00 81.00 267 PRO A C 1
ATOM 2164 O O . PRO A 1 267 ? 17.715 -8.752 -15.476 1.00 81.00 267 PRO A O 1
ATOM 2167 N N . ASP A 1 268 ? 18.440 -10.615 -14.447 1.00 82.56 268 ASP A N 1
ATOM 2168 C CA . ASP A 1 268 ? 17.377 -11.486 -14.975 1.00 82.56 268 ASP A CA 1
ATOM 2169 C C . ASP A 1 268 ? 15.979 -10.992 -14.597 1.00 82.56 268 ASP A C 1
ATOM 2171 O O . ASP A 1 268 ? 15.030 -11.082 -15.377 1.00 82.56 268 ASP A O 1
ATOM 2175 N N . ALA A 1 269 ? 15.833 -10.449 -13.385 1.00 86.31 269 ALA A N 1
ATOM 2176 C CA . ALA A 1 269 ? 14.563 -9.902 -12.937 1.00 86.31 269 ALA A CA 1
ATOM 2177 C C . ALA A 1 269 ? 14.205 -8.630 -13.715 1.00 86.31 269 ALA A C 1
ATOM 2179 O O . ALA A 1 269 ? 13.057 -8.493 -14.134 1.00 86.31 269 ALA A O 1
ATOM 2180 N N . LEU A 1 270 ? 15.167 -7.728 -13.933 1.00 88.06 270 LEU A N 1
ATOM 2181 C CA . LEU A 1 270 ? 14.971 -6.518 -14.730 1.00 88.06 270 LEU A CA 1
ATOM 2182 C C . LEU A 1 270 ? 14.618 -6.849 -16.178 1.00 88.06 270 LEU A C 1
ATOM 2184 O O . LEU A 1 270 ? 13.636 -6.315 -16.683 1.00 88.06 270 LEU A O 1
ATOM 2188 N N . GLU A 1 271 ? 15.362 -7.742 -16.828 1.00 87.00 271 GLU A N 1
ATOM 2189 C CA . GLU A 1 271 ? 15.104 -8.153 -18.211 1.00 87.00 271 GLU A CA 1
ATOM 2190 C C . GLU A 1 271 ? 13.715 -8.790 -18.357 1.00 87.00 271 GLU A C 1
ATOM 2192 O O . GLU A 1 271 ? 12.942 -8.423 -19.248 1.00 87.00 271 GLU A O 1
ATOM 2197 N N . ALA A 1 272 ? 13.342 -9.675 -17.428 1.00 87.19 272 ALA A N 1
ATOM 2198 C CA . ALA A 1 272 ? 12.022 -10.297 -17.410 1.00 87.19 272 ALA A CA 1
ATOM 2199 C C . ALA A 1 272 ? 10.881 -9.295 -17.153 1.00 87.19 272 ALA A C 1
ATOM 2201 O O . ALA A 1 272 ? 9.761 -9.508 -17.633 1.00 87.19 272 ALA A O 1
ATOM 2202 N N . GLU A 1 273 ? 11.117 -8.231 -16.377 1.00 91.62 273 GLU A N 1
ATOM 2203 C CA . GLU A 1 273 ? 10.134 -7.158 -16.171 1.00 91.62 273 GLU A CA 1
ATOM 2204 C C . GLU A 1 273 ? 10.069 -6.190 -17.360 1.00 91.62 273 GLU A C 1
ATOM 2206 O O . GLU A 1 273 ? 8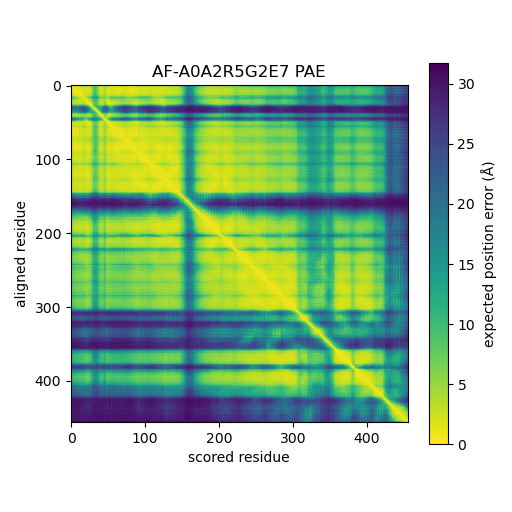.967 -5.806 -17.748 1.00 91.62 273 GLU A O 1
ATOM 2211 N N . ILE A 1 274 ? 11.201 -5.836 -17.982 1.00 91.25 274 ILE A N 1
ATOM 2212 C CA . ILE A 1 274 ? 11.243 -5.014 -19.205 1.00 91.25 274 ILE A CA 1
ATOM 2213 C C . ILE A 1 274 ? 10.470 -5.724 -20.312 1.00 91.25 274 ILE A C 1
ATOM 2215 O O . ILE A 1 274 ? 9.532 -5.152 -20.862 1.00 91.25 274 ILE A O 1
ATOM 2219 N N . THR A 1 275 ? 10.768 -7.003 -20.546 1.00 88.62 275 THR A N 1
ATOM 2220 C CA . THR A 1 275 ? 10.080 -7.827 -21.547 1.00 88.62 275 THR A CA 1
ATOM 2221 C C . THR A 1 275 ? 8.569 -7.857 -21.312 1.00 88.62 275 THR A C 1
ATOM 2223 O O . THR A 1 275 ? 7.786 -7.632 -22.237 1.00 88.62 275 THR A O 1
ATOM 2226 N N . LEU A 1 276 ? 8.131 -8.085 -20.066 1.00 89.31 276 LEU A N 1
ATOM 2227 C CA . LEU A 1 276 ? 6.708 -8.074 -19.722 1.00 89.31 276 LEU A CA 1
ATOM 2228 C C . LEU A 1 276 ? 6.077 -6.695 -19.959 1.00 89.31 276 LEU A C 1
ATOM 2230 O O . LEU A 1 276 ? 5.016 -6.601 -20.577 1.00 89.31 276 LEU A O 1
ATOM 2234 N N . ALA A 1 277 ? 6.715 -5.627 -19.477 1.00 92.56 277 ALA A N 1
ATOM 2235 C CA . ALA A 1 277 ? 6.222 -4.265 -19.631 1.00 92.56 277 ALA A CA 1
ATOM 2236 C C . ALA A 1 277 ? 6.110 -3.868 -21.110 1.00 92.56 277 ALA A C 1
ATOM 2238 O O . ALA A 1 277 ? 5.181 -3.154 -21.483 1.00 92.56 277 ALA A O 1
ATOM 2239 N N . SER A 1 278 ? 7.007 -4.367 -21.959 1.00 89.06 278 SER A N 1
ATOM 2240 C CA . SER A 1 278 ? 6.988 -4.158 -23.405 1.00 89.06 278 SER A CA 1
ATOM 2241 C C . SER A 1 278 ? 5.838 -4.888 -24.085 1.00 89.06 278 SER A C 1
ATOM 2243 O O . SER A 1 278 ? 5.101 -4.248 -24.832 1.00 89.06 278 SER A O 1
ATOM 2245 N N . ARG A 1 279 ? 5.584 -6.159 -23.744 1.00 87.06 279 ARG A N 1
ATOM 2246 C CA . ARG A 1 279 ? 4.391 -6.888 -24.222 1.00 87.06 279 ARG A CA 1
ATOM 2247 C C . ARG A 1 279 ? 3.100 -6.172 -23.823 1.00 87.06 279 ARG A C 1
ATOM 2249 O O . ARG A 1 279 ? 2.201 -5.977 -24.639 1.00 87.06 279 ARG A O 1
ATOM 2256 N N . LEU A 1 280 ? 3.020 -5.713 -22.572 1.00 88.94 280 LEU A N 1
ATOM 2257 C CA . LEU A 1 280 ? 1.870 -4.945 -22.096 1.00 88.94 280 LEU A CA 1
ATOM 2258 C C . LEU A 1 280 ? 1.742 -3.598 -22.815 1.00 88.94 280 LEU A C 1
ATOM 2260 O O . LEU A 1 280 ? 0.626 -3.205 -23.133 1.00 88.94 280 LEU A O 1
ATOM 2264 N N . ALA A 1 281 ? 2.844 -2.891 -23.078 1.00 87.12 281 ALA A N 1
ATOM 2265 C CA . ALA A 1 281 ? 2.824 -1.611 -23.784 1.00 87.12 281 ALA A CA 1
ATOM 2266 C C . ALA A 1 281 ? 2.400 -1.763 -25.252 1.00 87.12 281 ALA A C 1
ATOM 2268 O O . ALA A 1 281 ? 1.709 -0.888 -25.758 1.00 87.12 281 ALA A O 1
ATOM 2269 N N . VAL A 1 282 ? 2.743 -2.873 -25.910 1.00 82.88 282 VAL A N 1
ATOM 2270 C CA . VAL A 1 282 ? 2.255 -3.202 -27.261 1.00 82.88 282 VAL A CA 1
ATOM 2271 C C . VAL A 1 282 ? 0.758 -3.513 -27.247 1.00 82.88 282 VAL A C 1
ATOM 2273 O O . VAL A 1 282 ? 0.011 -3.028 -28.092 1.00 82.88 282 VAL A O 1
ATOM 2276 N N . ARG A 1 283 ? 0.285 -4.282 -26.258 1.00 84.44 283 ARG A N 1
ATOM 2277 C CA . ARG A 1 283 ? -1.134 -4.663 -26.148 1.00 84.44 283 ARG A CA 1
ATOM 2278 C C . ARG A 1 283 ? -2.035 -3.520 -25.673 1.00 84.44 283 ARG A C 1
ATOM 2280 O O . ARG A 1 283 ? -3.195 -3.428 -26.071 1.00 84.44 283 ARG A O 1
ATOM 2287 N N . TYR A 1 284 ? -1.506 -2.655 -24.812 1.00 84.81 284 TYR A N 1
ATOM 2288 C CA . TYR A 1 284 ? -2.221 -1.566 -24.148 1.00 84.81 284 TYR A CA 1
ATOM 2289 C C . TYR A 1 284 ? -1.476 -0.220 -24.278 1.00 84.81 284 TYR A C 1
ATOM 2291 O O . TYR A 1 284 ? -1.221 0.450 -23.270 1.00 84.81 284 TYR A O 1
ATOM 2299 N N . PRO A 1 285 ? -1.172 0.248 -25.504 1.00 78.31 285 PRO A N 1
ATOM 2300 C CA . PRO A 1 285 ? -0.281 1.391 -25.727 1.00 78.31 285 PRO A CA 1
ATOM 2301 C C . PRO A 1 285 ? -0.808 2.701 -25.138 1.00 78.31 285 PRO A C 1
ATOM 2303 O O . PRO A 1 285 ? -0.029 3.611 -24.864 1.00 78.31 285 PRO A O 1
ATOM 2306 N N . GLY A 1 286 ? -2.126 2.800 -24.901 1.00 77.94 286 GLY A N 1
ATOM 2307 C CA . GLY A 1 286 ? -2.820 3.987 -24.367 1.00 77.94 286 GLY A CA 1
ATOM 2308 C C . GLY A 1 286 ? -2.590 4.260 -22.890 1.00 77.94 286 GLY A C 1
ATOM 2309 O O . GLY A 1 286 ? -2.977 5.316 -22.396 1.00 77.94 286 GLY A O 1
ATOM 2310 N N . HIS A 1 287 ? -1.978 3.322 -22.174 1.00 86.38 287 HIS A N 1
ATOM 2311 C CA . HIS A 1 287 ? -1.811 3.427 -20.737 1.00 86.38 287 HIS A CA 1
ATOM 2312 C C . HIS A 1 287 ? -0.460 4.059 -20.407 1.00 86.38 287 HIS A C 1
ATOM 2314 O O . HIS A 1 287 ? 0.564 3.380 -20.347 1.00 86.38 287 HIS A O 1
ATOM 2320 N N . GLU A 1 288 ? -0.463 5.368 -20.129 1.00 87.75 288 GLU A N 1
ATOM 2321 C CA . GLU A 1 288 ? 0.736 6.126 -19.729 1.00 87.75 288 GLU A CA 1
ATOM 2322 C C . GLU A 1 288 ? 1.486 5.467 -18.551 1.00 87.75 288 GLU A C 1
ATOM 2324 O O . GLU A 1 288 ? 2.711 5.564 -18.457 1.00 87.75 288 GLU A O 1
ATOM 2329 N N . ALA A 1 289 ? 0.771 4.753 -17.673 1.00 90.31 289 ALA A N 1
ATOM 2330 C CA . ALA A 1 289 ? 1.350 3.983 -16.574 1.00 90.31 289 ALA A CA 1
ATOM 2331 C C . ALA A 1 289 ? 2.428 2.999 -17.021 1.00 90.31 289 ALA A C 1
ATOM 2333 O O . ALA A 1 289 ? 3.517 3.017 -16.448 1.00 90.31 289 ALA A O 1
ATOM 2334 N N . LEU A 1 290 ? 2.174 2.233 -18.084 1.00 92.06 290 LEU A N 1
ATOM 2335 C CA . LEU A 1 290 ? 3.133 1.271 -18.623 1.00 92.06 290 LEU A CA 1
ATOM 2336 C C . LEU A 1 290 ? 4.393 1.971 -19.125 1.00 92.06 290 LEU A C 1
ATOM 2338 O O . LEU A 1 290 ? 5.504 1.587 -18.773 1.00 92.06 290 LEU A O 1
ATOM 2342 N N . TRP A 1 291 ? 4.236 3.060 -19.875 1.00 91.12 291 TRP A N 1
ATOM 2343 C CA . TRP A 1 291 ? 5.373 3.822 -20.385 1.00 91.12 291 TRP A CA 1
ATOM 2344 C C . TRP A 1 291 ? 6.193 4.460 -19.264 1.00 91.12 291 TRP A C 1
ATOM 2346 O O . TRP A 1 291 ? 7.419 4.472 -19.335 1.00 91.12 291 TRP A O 1
ATOM 2356 N N . ARG A 1 292 ? 5.552 4.959 -18.199 1.00 91.81 292 ARG A N 1
ATOM 2357 C CA . ARG A 1 292 ? 6.260 5.462 -17.010 1.00 91.81 292 ARG A CA 1
ATOM 2358 C C . ARG A 1 292 ? 6.968 4.347 -16.243 1.00 91.81 292 ARG A C 1
ATOM 2360 O O . ARG A 1 292 ? 8.087 4.563 -15.787 1.00 91.81 292 ARG A O 1
ATOM 2367 N N . TYR A 1 293 ? 6.354 3.175 -16.129 1.00 94.38 293 TYR A N 1
ATOM 2368 C CA . TYR A 1 293 ? 6.968 2.009 -15.501 1.00 94.38 293 TYR A CA 1
ATOM 2369 C C . TYR A 1 293 ? 8.220 1.559 -16.259 1.00 94.38 293 TYR A C 1
ATOM 2371 O O . TYR A 1 293 ? 9.286 1.436 -15.656 1.00 94.38 293 TYR A O 1
ATOM 2379 N N . LYS A 1 294 ? 8.133 1.464 -17.591 1.00 93.88 294 LYS A N 1
ATOM 2380 C CA . LYS A 1 294 ? 9.278 1.185 -18.468 1.00 93.88 294 LYS A CA 1
ATOM 2381 C C . LYS A 1 294 ? 10.424 2.180 -18.274 1.00 93.88 294 LYS A C 1
ATOM 2383 O O . LYS A 1 294 ? 11.575 1.764 -18.199 1.00 93.88 294 LYS A O 1
ATOM 2388 N N . ARG A 1 295 ? 10.135 3.485 -18.127 1.00 93.00 295 ARG A N 1
ATOM 2389 C CA . ARG A 1 295 ? 11.171 4.496 -17.805 1.00 93.00 295 ARG A CA 1
ATOM 2390 C C . ARG A 1 295 ? 11.923 4.138 -16.525 1.00 93.00 295 ARG A C 1
ATOM 2392 O O . ARG A 1 295 ? 13.144 4.199 -16.503 1.00 93.00 295 ARG A O 1
ATOM 2399 N N . GLY A 1 296 ? 11.196 3.747 -15.478 1.00 93.06 296 GLY A N 1
ATOM 2400 C CA . GLY A 1 296 ? 11.792 3.315 -14.216 1.00 93.06 296 GLY A CA 1
ATOM 2401 C C . GLY A 1 296 ? 12.658 2.063 -14.360 1.00 93.06 296 GLY A C 1
ATOM 2402 O O . GLY A 1 296 ? 13.768 2.044 -13.841 1.00 93.06 296 GLY A O 1
ATOM 2403 N N . LEU A 1 297 ? 12.188 1.058 -15.107 1.00 93.62 297 LEU A N 1
ATOM 2404 C CA . LEU A 1 297 ? 12.936 -0.179 -15.359 1.00 93.62 297 LEU A CA 1
ATOM 2405 C C . LEU A 1 297 ? 14.243 0.078 -16.115 1.00 93.62 297 LEU A C 1
ATOM 2407 O O . LEU A 1 297 ? 15.302 -0.362 -15.673 1.00 93.62 297 LEU A O 1
ATOM 2411 N N . VAL A 1 298 ? 14.187 0.838 -17.213 1.00 89.12 298 VAL A N 1
ATOM 2412 C CA . VAL A 1 298 ? 15.387 1.205 -17.979 1.00 89.12 298 VAL A CA 1
ATOM 2413 C C . VAL A 1 298 ? 16.330 2.063 -17.148 1.00 89.12 298 VAL A C 1
ATOM 2415 O O . VAL A 1 298 ? 17.540 1.881 -17.212 1.00 89.12 298 VAL A O 1
ATOM 2418 N N . TYR A 1 299 ? 15.806 2.975 -16.332 1.00 88.44 299 TYR A N 1
ATOM 2419 C CA . TYR A 1 299 ? 16.652 3.747 -15.431 1.00 88.44 299 TYR A CA 1
ATOM 2420 C C . TYR A 1 299 ? 17.383 2.843 -14.424 1.00 88.44 299 TYR A C 1
ATOM 2422 O O . TYR A 1 299 ? 18.590 2.999 -14.257 1.00 88.44 299 TYR A O 1
ATOM 2430 N N . SER A 1 300 ? 16.701 1.862 -13.818 1.00 88.25 300 SER A N 1
ATOM 2431 C CA . SER A 1 300 ? 17.342 0.862 -12.949 1.00 88.25 300 SER A CA 1
ATOM 2432 C C . SER A 1 300 ? 18.400 0.035 -13.689 1.00 88.25 300 SER A C 1
ATOM 2434 O O . SER A 1 300 ? 19.472 -0.204 -13.138 1.00 88.25 300 SER A O 1
ATOM 2436 N N . LEU A 1 301 ? 18.134 -0.361 -14.941 1.00 85.19 301 LEU A N 1
ATOM 2437 C CA . LEU A 1 301 ? 19.097 -1.067 -15.793 1.00 85.19 301 LEU A CA 1
ATOM 2438 C C . LEU A 1 301 ? 20.356 -0.221 -16.040 1.00 85.19 301 LEU A C 1
ATOM 2440 O O . LEU A 1 301 ? 21.477 -0.688 -15.851 1.00 85.19 301 LEU A O 1
ATOM 2444 N N . LEU A 1 302 ? 20.172 1.051 -16.402 1.00 79.62 302 LEU A N 1
ATOM 2445 C CA . LEU A 1 302 ? 21.267 1.987 -16.649 1.00 79.62 302 LEU A CA 1
ATOM 2446 C C . LEU A 1 302 ? 22.098 2.251 -15.386 1.00 79.62 302 LEU A C 1
ATOM 2448 O O . LEU A 1 302 ? 23.319 2.316 -15.477 1.00 79.62 302 LEU A O 1
ATOM 2452 N N . GLN A 1 303 ? 21.468 2.378 -14.213 1.00 79.62 303 GLN A N 1
ATOM 2453 C CA . GLN A 1 303 ? 22.191 2.583 -12.951 1.00 79.62 303 GLN A CA 1
ATOM 2454 C C . GLN A 1 303 ? 23.140 1.426 -12.623 1.00 79.62 303 GLN A C 1
ATOM 2456 O O . GLN A 1 303 ? 24.255 1.677 -12.174 1.00 79.62 303 GLN A O 1
ATOM 2461 N N . ARG A 1 304 ? 22.743 0.181 -12.909 1.00 76.12 304 ARG A N 1
ATOM 2462 C CA . ARG A 1 304 ? 23.650 -0.970 -12.781 1.00 76.12 304 ARG A CA 1
ATOM 2463 C C . ARG A 1 304 ? 24.824 -0.873 -13.736 1.00 76.12 304 ARG A C 1
ATOM 2465 O O . ARG A 1 304 ? 25.960 -1.094 -13.346 1.00 76.12 304 ARG A O 1
ATOM 2472 N N . CYS A 1 305 ? 24.541 -0.477 -14.974 1.00 66.94 305 CYS A N 1
ATOM 2473 C CA . CYS A 1 305 ? 25.580 -0.316 -15.974 1.00 66.94 305 CYS A CA 1
ATOM 2474 C C . CYS A 1 305 ? 26.631 0.706 -15.526 1.00 66.94 305 CYS A C 1
ATOM 2476 O O . CYS A 1 305 ? 27.781 0.494 -15.844 1.00 66.94 305 CYS A O 1
ATOM 2478 N N . SER A 1 306 ? 26.295 1.781 -14.795 1.00 59.69 306 SER A N 1
ATOM 2479 C CA . SER A 1 306 ? 27.296 2.769 -14.335 1.00 59.69 306 SER A CA 1
ATOM 2480 C C . SER A 1 306 ? 28.277 2.311 -13.268 1.00 59.69 306 SER A C 1
ATOM 2482 O O . SER A 1 306 ? 29.287 2.986 -13.074 1.00 59.69 306 SER A O 1
ATOM 2484 N N . GLU A 1 307 ? 27.995 1.214 -12.575 1.00 55.81 307 GLU A N 1
ATOM 2485 C CA . GLU A 1 307 ? 28.931 0.644 -11.601 1.00 55.81 307 GLU A CA 1
ATOM 2486 C C . GLU A 1 307 ? 30.041 -0.161 -12.300 1.00 55.81 307 GLU A C 1
ATOM 2488 O O . GLU A 1 307 ? 31.144 -0.300 -11.774 1.00 55.81 307 GLU A O 1
ATOM 2493 N N . GLU A 1 308 ? 29.786 -0.591 -13.536 1.00 53.59 308 GLU A N 1
ATOM 2494 C CA . GLU A 1 308 ? 30.727 -1.244 -14.441 1.00 53.59 308 GLU A CA 1
ATOM 2495 C C . GLU A 1 308 ? 31.121 -0.251 -15.558 1.00 53.59 308 GLU A C 1
ATOM 2497 O O . GLU A 1 308 ? 30.447 0.742 -15.806 1.00 53.59 308 GLU A O 1
ATOM 2502 N N . SER A 1 309 ? 32.213 -0.442 -16.296 1.00 51.50 309 SER A N 1
ATOM 2503 C CA . SER A 1 309 ? 32.638 0.499 -17.366 1.00 51.50 309 SER A CA 1
ATOM 2504 C C . SER A 1 309 ? 31.688 0.549 -18.595 1.00 51.50 309 SER A C 1
ATOM 2506 O O . SER A 1 309 ? 32.029 1.091 -19.650 1.00 51.50 309 SER A O 1
ATOM 2508 N N . ALA A 1 310 ? 30.481 -0.005 -18.464 1.00 52.25 310 ALA A N 1
ATOM 2509 C CA . ALA A 1 310 ? 29.457 -0.249 -19.472 1.00 52.25 310 ALA A CA 1
ATOM 2510 C C . ALA A 1 310 ? 28.788 0.984 -20.120 1.00 52.25 310 ALA A C 1
ATOM 2512 O O . ALA A 1 310 ? 28.471 0.902 -21.310 1.00 52.25 310 ALA A O 1
ATOM 2513 N N . PRO A 1 311 ? 28.561 2.143 -19.457 1.00 52.09 311 PRO A N 1
ATOM 2514 C CA . PRO A 1 311 ? 27.744 3.219 -20.029 1.00 52.09 311 PRO A CA 1
ATOM 2515 C C . PRO A 1 311 ? 28.386 3.838 -21.265 1.00 52.09 311 PRO A C 1
ATOM 2517 O O . PRO A 1 311 ? 27.695 4.307 -22.167 1.00 52.09 311 PRO A O 1
ATOM 2520 N N . ILE A 1 312 ? 29.720 3.827 -21.317 1.00 52.47 312 ILE A N 1
ATOM 2521 C CA . ILE A 1 312 ? 30.490 4.281 -22.471 1.00 52.47 312 ILE A CA 1
ATOM 2522 C C . ILE A 1 312 ? 30.261 3.350 -23.660 1.00 52.47 312 ILE A C 1
ATOM 2524 O O . ILE A 1 312 ? 30.041 3.849 -24.759 1.00 52.47 312 ILE A O 1
ATOM 2528 N N . HIS A 1 313 ? 30.270 2.033 -23.441 1.00 55.28 313 HIS A N 1
ATOM 2529 C CA . HIS A 1 313 ? 30.027 1.039 -24.484 1.00 55.28 313 HIS A CA 1
ATOM 2530 C C . HIS A 1 313 ? 28.572 1.022 -24.936 1.00 55.28 313 HIS A C 1
ATOM 2532 O O . HIS A 1 313 ? 28.335 0.903 -26.125 1.00 55.28 313 HIS A O 1
ATOM 2538 N N . ILE A 1 314 ? 27.610 1.223 -24.034 1.00 56.19 314 ILE A N 1
ATOM 2539 C CA . ILE A 1 314 ? 26.184 1.318 -24.373 1.00 56.19 314 ILE A CA 1
ATOM 2540 C C . ILE A 1 314 ? 25.912 2.569 -25.207 1.00 56.19 314 ILE A C 1
ATOM 2542 O O . ILE A 1 314 ? 25.275 2.481 -26.249 1.00 56.19 314 ILE A O 1
ATOM 2546 N N . VAL A 1 315 ? 26.419 3.738 -24.795 1.00 57.81 315 VAL A N 1
ATOM 2547 C CA . VAL A 1 315 ? 26.273 4.971 -25.586 1.00 57.81 315 VAL A CA 1
ATOM 2548 C C . VAL A 1 315 ? 27.042 4.864 -26.898 1.00 57.81 315 VAL A C 1
ATOM 2550 O O . VAL A 1 315 ? 26.520 5.276 -27.925 1.00 57.81 315 VAL A O 1
ATOM 2553 N N . ALA A 1 316 ? 28.252 4.294 -26.893 1.00 56.25 316 ALA A N 1
ATOM 2554 C CA . ALA A 1 316 ? 28.997 4.039 -28.119 1.00 56.25 316 ALA A CA 1
ATOM 2555 C C . ALA A 1 316 ? 28.216 3.102 -29.041 1.00 56.25 316 ALA A C 1
ATOM 2557 O O . ALA A 1 316 ? 28.033 3.473 -30.182 1.00 56.25 316 ALA A O 1
ATOM 2558 N N . HIS A 1 317 ? 27.674 1.989 -28.546 1.00 56.91 317 HIS A N 1
ATOM 2559 C CA . HIS A 1 317 ? 26.883 1.019 -29.305 1.00 56.91 317 HIS A CA 1
ATOM 2560 C C . HIS A 1 317 ? 25.582 1.618 -29.846 1.00 56.91 317 HIS A C 1
ATOM 2562 O O . HIS A 1 317 ? 25.288 1.460 -31.023 1.00 56.91 317 HIS A O 1
ATOM 2568 N N . LEU A 1 318 ? 24.852 2.397 -29.043 1.00 55.28 318 LEU A N 1
ATOM 2569 C CA . LEU A 1 318 ? 23.698 3.176 -29.507 1.00 55.28 318 LEU A CA 1
ATOM 2570 C C . LEU A 1 318 ? 24.085 4.213 -30.577 1.00 55.28 318 LEU A C 1
ATOM 2572 O O . LEU A 1 318 ? 23.249 4.584 -31.392 1.00 55.28 318 LEU A O 1
ATOM 2576 N N . CYS A 1 319 ? 25.328 4.707 -30.565 1.00 51.59 319 CYS A N 1
ATOM 2577 C CA . CYS A 1 319 ? 25.851 5.673 -31.533 1.00 51.59 319 CYS A CA 1
ATOM 2578 C C . CYS A 1 319 ? 26.646 5.047 -32.698 1.00 51.59 319 CYS A C 1
ATOM 2580 O O . CYS A 1 319 ? 26.937 5.773 -33.642 1.00 51.59 319 CYS A O 1
ATOM 2582 N N . SER A 1 320 ? 27.036 3.770 -32.625 1.00 47.78 320 SER A N 1
ATOM 2583 C CA . SER A 1 320 ? 27.914 3.072 -33.580 1.00 47.78 320 SER A CA 1
ATOM 2584 C C . SER A 1 320 ? 27.207 1.923 -34.289 1.00 47.78 320 SER A C 1
ATOM 2586 O O . SER A 1 320 ? 27.559 1.590 -35.415 1.00 47.78 320 SER A O 1
ATOM 2588 N N . GLY A 1 321 ? 26.223 1.303 -33.636 1.00 46.19 321 GLY A N 1
ATOM 2589 C CA . GLY A 1 321 ? 25.227 0.477 -34.299 1.00 46.19 321 GLY A CA 1
ATOM 2590 C C . GLY A 1 321 ? 24.344 1.391 -35.142 1.00 46.19 321 GLY A C 1
ATOM 2591 O O . GLY A 1 321 ? 24.051 2.514 -34.710 1.00 46.19 321 GLY A O 1
ATOM 2592 N N . PRO A 1 322 ? 23.931 0.988 -36.351 1.00 42.44 322 PRO A N 1
ATOM 2593 C CA . PRO A 1 322 ? 23.125 1.874 -37.143 1.00 42.44 322 PRO A CA 1
ATOM 2594 C C . PRO A 1 322 ? 21.762 1.999 -36.457 1.00 42.44 322 PRO A C 1
ATOM 2596 O O . PRO A 1 322 ? 20.912 1.125 -36.553 1.00 42.44 322 PRO A O 1
ATOM 2599 N N . LEU A 1 323 ? 21.496 3.134 -35.808 1.00 43.22 323 LEU A N 1
ATOM 2600 C CA . LEU A 1 323 ? 20.114 3.549 -35.543 1.00 43.22 323 LEU A CA 1
ATOM 2601 C C . LEU A 1 323 ? 19.321 3.611 -36.883 1.00 43.22 323 LEU A C 1
ATOM 2603 O O . LEU A 1 323 ? 18.100 3.590 -36.863 1.00 43.22 323 LEU A O 1
ATOM 2607 N N . ALA A 1 324 ? 20.017 3.651 -38.036 1.00 36.06 324 ALA A N 1
ATOM 2608 C CA . ALA A 1 324 ? 19.500 3.503 -39.402 1.00 36.06 324 ALA A CA 1
ATOM 2609 C C . ALA A 1 324 ? 19.214 2.043 -39.830 1.00 36.06 324 ALA A C 1
ATOM 2611 O O . ALA A 1 324 ? 18.538 1.828 -40.828 1.00 36.06 324 ALA A O 1
ATOM 2612 N N . SER A 1 325 ? 19.714 1.047 -39.090 1.00 37.25 325 SER A N 1
ATOM 2613 C CA . SER A 1 325 ? 19.424 -0.387 -39.240 1.00 37.25 325 SER A CA 1
ATOM 2614 C C . SER A 1 325 ? 18.571 -0.908 -38.087 1.00 37.25 325 SER A C 1
ATOM 2616 O O . SER A 1 325 ? 18.439 -2.120 -37.928 1.00 37.25 325 SER A O 1
ATOM 2618 N N . LEU A 1 326 ? 17.964 -0.014 -37.292 1.00 42.38 326 LEU A N 1
ATOM 2619 C CA . LEU A 1 326 ? 16.625 -0.290 -36.791 1.00 42.38 326 LEU A CA 1
ATOM 2620 C C . LEU A 1 326 ? 15.737 -0.435 -38.032 1.00 42.38 326 LEU A C 1
ATOM 2622 O O . LEU A 1 326 ? 15.027 0.491 -38.424 1.00 42.38 326 LEU A O 1
ATOM 2626 N N . GLU A 1 327 ? 15.793 -1.591 -38.689 1.00 41.66 327 GLU A N 1
ATOM 2627 C CA . GLU A 1 327 ? 14.619 -2.029 -39.415 1.00 41.66 327 GLU A CA 1
ATOM 2628 C C . GLU A 1 327 ? 13.493 -1.964 -38.382 1.00 41.66 327 GLU A C 1
ATOM 2630 O O . GLU A 1 327 ? 13.634 -2.472 -37.265 1.00 41.66 327 GLU A O 1
ATOM 2635 N N . LEU A 1 328 ? 12.435 -1.210 -38.694 1.00 45.56 328 LEU A N 1
ATOM 2636 C CA . LEU A 1 328 ? 11.182 -1.288 -37.957 1.00 45.56 328 LEU A CA 1
ATOM 2637 C C . LEU A 1 328 ? 10.725 -2.734 -38.114 1.00 45.56 328 LEU A C 1
ATOM 2639 O O . LEU A 1 328 ? 10.013 -3.068 -39.059 1.00 45.56 328 LEU A O 1
ATOM 2643 N N . ASP A 1 329 ? 11.221 -3.600 -37.238 1.00 48.34 329 ASP A N 1
ATOM 2644 C CA . ASP A 1 329 ? 10.882 -5.000 -37.243 1.00 48.34 329 ASP A CA 1
ATOM 2645 C C . ASP A 1 329 ? 9.463 -5.103 -36.698 1.00 48.34 329 ASP A C 1
ATOM 2647 O O . ASP A 1 329 ? 9.218 -5.230 -35.497 1.00 48.34 329 ASP A O 1
ATOM 2651 N N . LEU A 1 330 ? 8.501 -4.964 -37.606 1.00 52.41 330 LEU A N 1
ATOM 2652 C CA . LEU A 1 330 ? 7.090 -5.134 -37.299 1.00 52.41 330 LEU A CA 1
ATOM 2653 C C . LEU A 1 330 ? 6.831 -6.550 -36.755 1.00 52.41 330 LEU A C 1
ATOM 2655 O O . LEU A 1 330 ? 5.949 -6.713 -35.916 1.00 52.41 330 LEU A O 1
ATOM 2659 N N . SER A 1 331 ? 7.666 -7.539 -37.115 1.00 51.38 331 SER A N 1
ATOM 2660 C CA . SER A 1 331 ? 7.559 -8.909 -36.603 1.00 51.38 331 SER A CA 1
ATOM 2661 C C . SER A 1 331 ? 7.928 -9.026 -35.119 1.00 51.38 331 SER A C 1
ATOM 2663 O O . SER A 1 331 ? 7.375 -9.871 -34.410 1.00 51.38 331 SER A O 1
ATOM 2665 N N . LEU A 1 332 ? 8.773 -8.130 -34.592 1.00 54.38 332 LEU A N 1
ATOM 2666 C CA . LEU A 1 332 ? 9.019 -8.021 -33.152 1.00 54.38 332 LEU A CA 1
ATOM 2667 C C . LEU A 1 332 ? 7.745 -7.582 -32.418 1.00 54.38 332 LEU A C 1
ATOM 2669 O O . LEU A 1 332 ? 7.404 -8.131 -31.374 1.00 54.38 332 LEU A O 1
ATOM 2673 N N . VAL A 1 333 ? 7.001 -6.622 -32.970 1.00 54.12 333 VAL A N 1
ATOM 2674 C CA . VAL A 1 333 ? 5.737 -6.169 -32.372 1.00 54.12 333 VAL A CA 1
ATOM 2675 C C . VAL A 1 333 ? 4.662 -7.247 -32.476 1.00 54.12 333 VAL A C 1
ATOM 2677 O O . VAL A 1 333 ? 3.998 -7.517 -31.474 1.00 54.12 333 VAL A O 1
ATOM 2680 N N . ASP A 1 334 ? 4.541 -7.905 -33.629 1.00 53.38 334 ASP A N 1
ATOM 2681 C CA . ASP A 1 334 ? 3.583 -8.995 -33.838 1.00 53.38 334 ASP A CA 1
ATOM 2682 C C . ASP A 1 334 ? 3.872 -10.177 -32.899 1.00 53.38 334 ASP A C 1
ATOM 2684 O O . ASP A 1 334 ? 2.983 -10.633 -32.177 1.00 53.38 334 ASP A O 1
ATOM 2688 N N . SER A 1 335 ? 5.135 -10.601 -32.784 1.00 59.62 335 SER A N 1
ATOM 2689 C CA . SER A 1 335 ? 5.531 -11.671 -31.857 1.00 59.62 335 SER A CA 1
ATOM 2690 C C . SER A 1 335 ? 5.281 -11.309 -30.388 1.00 59.62 335 SER A C 1
ATOM 2692 O O . SER A 1 335 ? 4.867 -12.161 -29.600 1.00 59.62 335 SER A O 1
ATOM 2694 N N . MET A 1 336 ? 5.465 -10.044 -29.995 1.00 60.12 336 MET A N 1
ATOM 2695 C CA . MET A 1 336 ? 5.183 -9.577 -28.632 1.00 60.12 336 MET A CA 1
ATOM 2696 C C . MET A 1 336 ? 3.688 -9.402 -28.343 1.00 60.12 336 MET A C 1
ATOM 2698 O O . MET A 1 336 ? 3.283 -9.529 -27.184 1.00 60.12 336 MET A O 1
ATOM 2702 N N . ALA A 1 337 ? 2.879 -9.106 -29.363 1.00 54.56 337 ALA A N 1
ATOM 2703 C CA . ALA A 1 337 ? 1.427 -8.997 -29.260 1.00 54.56 337 ALA A CA 1
ATOM 2704 C C . ALA A 1 337 ? 0.747 -10.372 -29.150 1.00 54.56 337 ALA A C 1
ATOM 2706 O O . ALA A 1 337 ? -0.225 -10.514 -28.400 1.00 54.56 337 ALA A O 1
ATOM 2707 N N . GLU A 1 338 ? 1.266 -11.366 -29.876 1.00 51.34 338 GLU A N 1
ATOM 2708 C CA . GLU A 1 338 ? 0.751 -12.739 -29.923 1.00 51.34 338 GLU A CA 1
ATOM 2709 C C . GLU A 1 338 ? 1.286 -13.634 -28.798 1.00 51.34 338 GLU A C 1
ATOM 2711 O O . GLU A 1 338 ? 0.655 -14.638 -28.462 1.00 51.34 338 GLU A O 1
ATOM 2716 N N . ALA A 1 339 ? 2.416 -13.272 -28.180 1.00 56.25 339 ALA A N 1
ATOM 2717 C CA . ALA A 1 339 ? 2.981 -14.024 -27.068 1.00 56.25 339 ALA A CA 1
ATOM 2718 C C . ALA A 1 339 ? 2.001 -14.118 -25.890 1.00 56.25 339 ALA A C 1
ATOM 2720 O O . ALA A 1 339 ? 1.496 -13.113 -25.375 1.00 56.25 339 ALA A O 1
ATOM 2721 N N . ASP A 1 340 ? 1.803 -15.344 -25.408 1.00 52.00 340 ASP A N 1
ATOM 2722 C CA . ASP A 1 340 ? 1.006 -15.606 -24.221 1.00 52.00 340 ASP A CA 1
ATOM 2723 C C . ASP A 1 340 ? 1.529 -14.780 -23.033 1.00 52.00 340 ASP A C 1
ATOM 2725 O O . ASP A 1 340 ? 2.723 -14.752 -22.714 1.00 52.00 340 ASP A O 1
ATOM 2729 N N . LEU A 1 341 ? 0.605 -14.116 -22.332 1.00 58.38 341 LEU A N 1
ATOM 2730 C CA . LEU A 1 341 ? 0.888 -13.467 -21.047 1.00 58.38 341 LEU A CA 1
ATOM 2731 C C . LEU A 1 341 ? 1.034 -14.495 -19.914 1.00 58.38 341 LEU A C 1
ATOM 2733 O O . LEU A 1 341 ? 1.189 -14.097 -18.756 1.00 58.38 341 LEU A O 1
ATOM 2737 N N . ASN A 1 342 ? 0.949 -15.795 -20.235 1.00 46.56 342 ASN A N 1
ATOM 2738 C CA . ASN A 1 342 ? 1.116 -16.873 -19.278 1.00 46.56 342 ASN A CA 1
ATOM 2739 C C . ASN A 1 342 ? 2.453 -16.696 -18.562 1.00 46.56 342 ASN A C 1
ATOM 2741 O O . ASN A 1 342 ? 3.527 -16.604 -19.155 1.00 46.56 342 ASN A O 1
ATOM 2745 N N . ILE A 1 343 ? 2.326 -16.546 -17.248 1.00 48.59 343 ILE A N 1
ATOM 2746 C CA . ILE A 1 343 ? 3.392 -16.225 -16.314 1.00 48.59 343 ILE A CA 1
ATOM 2747 C C . ILE A 1 343 ? 4.186 -17.514 -16.108 1.00 48.59 343 ILE A C 1
ATOM 2749 O O . ILE A 1 343 ? 4.054 -18.169 -15.077 1.00 48.59 343 ILE A O 1
ATOM 2753 N N . GLU A 1 344 ? 4.973 -17.928 -17.097 1.00 40.56 344 GLU A N 1
ATOM 2754 C CA . GLU A 1 344 ? 5.966 -18.961 -16.843 1.00 40.56 344 GLU A CA 1
ATOM 2755 C C . GLU A 1 344 ? 7.034 -18.357 -15.933 1.00 40.56 344 GLU A C 1
ATOM 2757 O O . GLU A 1 344 ? 7.807 -17.469 -16.296 1.00 40.56 344 GLU A O 1
ATOM 2762 N N . LEU A 1 345 ? 6.983 -18.799 -14.678 1.00 41.50 345 LEU A N 1
ATOM 2763 C CA . LEU A 1 345 ? 7.977 -18.557 -13.650 1.00 41.50 345 LEU A CA 1
ATOM 2764 C C . LEU A 1 345 ? 9.253 -19.296 -14.051 1.00 41.50 345 LEU A C 1
ATOM 2766 O O . LEU A 1 345 ? 9.544 -20.368 -13.526 1.00 41.50 345 LEU A O 1
ATOM 2770 N N . THR A 1 346 ? 10.028 -18.748 -14.979 1.00 37.09 346 THR A N 1
ATOM 2771 C CA . THR A 1 346 ? 11.393 -19.227 -15.183 1.00 37.09 346 THR A CA 1
ATOM 2772 C C . THR A 1 346 ? 12.217 -18.800 -13.972 1.00 37.09 346 THR A C 1
ATOM 2774 O O . THR A 1 346 ? 12.786 -17.709 -13.928 1.00 37.09 346 THR A O 1
ATOM 2777 N N . GLN A 1 347 ? 12.244 -19.656 -12.948 1.00 38.62 347 GLN A N 1
ATOM 2778 C CA . GLN A 1 347 ? 13.298 -19.652 -11.941 1.00 38.62 347 GLN A CA 1
ATOM 2779 C C . GLN A 1 347 ? 14.576 -20.116 -12.645 1.00 38.62 347 GLN A C 1
ATOM 2781 O O . GLN A 1 347 ? 14.873 -21.307 -12.701 1.00 38.62 347 GLN A O 1
ATOM 2786 N N . SER A 1 348 ? 15.313 -19.181 -13.245 1.00 36.00 348 SER A N 1
ATOM 2787 C CA . SER A 1 348 ? 16.696 -19.463 -13.616 1.00 36.00 348 SER A CA 1
ATOM 2788 C C . SER A 1 348 ? 17.498 -19.578 -12.321 1.00 36.00 348 SER A C 1
ATOM 2790 O O . SER A 1 348 ? 17.785 -18.576 -11.676 1.00 36.00 348 SER A O 1
ATOM 2792 N N . ASN A 1 349 ? 17.818 -20.811 -11.922 1.00 33.78 349 ASN A N 1
ATOM 2793 C CA . ASN A 1 349 ? 18.802 -21.109 -10.872 1.00 33.78 349 ASN A CA 1
ATOM 2794 C C . ASN A 1 349 ? 20.247 -21.047 -11.397 1.00 33.78 349 ASN A C 1
ATOM 2796 O O . ASN A 1 349 ? 21.182 -21.381 -10.673 1.00 33.78 349 ASN A O 1
ATOM 2800 N N . HIS A 1 350 ? 20.436 -20.665 -12.659 1.00 35.50 350 HIS A N 1
ATOM 2801 C CA . HIS A 1 350 ? 21.750 -20.372 -13.197 1.00 35.50 350 HIS A CA 1
ATOM 2802 C C . HIS A 1 350 ? 22.037 -18.903 -12.917 1.00 35.50 350 HIS A C 1
ATOM 2804 O O . HIS A 1 350 ? 21.187 -18.081 -13.238 1.00 35.50 350 HIS A O 1
ATOM 2810 N N . ASP A 1 351 ? 23.197 -18.595 -12.337 1.00 39.97 351 ASP A N 1
ATOM 2811 C CA . ASP A 1 351 ? 23.800 -17.265 -12.424 1.00 39.97 351 ASP A CA 1
ATOM 2812 C C . ASP A 1 351 ? 24.514 -17.199 -13.785 1.00 39.97 351 ASP A C 1
ATOM 2814 O O . ASP A 1 351 ? 25.568 -17.822 -13.946 1.00 39.97 351 ASP A O 1
ATOM 2818 N N . PRO A 1 352 ? 23.909 -16.602 -14.827 1.00 41.44 352 PRO A N 1
ATOM 2819 C CA . PRO A 1 352 ? 24.479 -16.523 -16.164 1.00 41.44 352 PRO A CA 1
ATOM 2820 C C . PRO A 1 352 ? 25.430 -15.318 -16.319 1.00 41.44 352 PRO A C 1
ATOM 2822 O O . PRO A 1 352 ? 25.932 -15.110 -17.419 1.00 41.44 352 PRO A O 1
ATOM 2825 N N . TRP A 1 353 ? 25.661 -14.520 -15.263 1.00 46.84 353 TRP A N 1
ATOM 2826 C CA . TRP A 1 353 ? 26.223 -13.157 -15.335 1.00 46.84 353 TRP A CA 1
ATOM 2827 C C . TRP A 1 353 ? 27.640 -13.027 -14.746 1.00 46.84 353 TRP A C 1
ATOM 2829 O O . TRP A 1 353 ? 27.995 -11.999 -14.179 1.00 46.84 353 TRP A O 1
ATOM 2839 N N . ALA A 1 354 ? 28.462 -14.077 -14.834 1.00 40.66 354 ALA A N 1
ATOM 2840 C CA . ALA A 1 354 ? 29.821 -14.067 -14.279 1.00 40.66 354 ALA A CA 1
ATOM 2841 C C . ALA A 1 354 ? 30.908 -13.523 -15.234 1.00 40.66 354 ALA A C 1
ATOM 2843 O O . ALA A 1 354 ? 32.061 -13.434 -14.818 1.00 40.66 354 ALA A O 1
ATOM 2844 N N . ASP A 1 355 ? 30.586 -13.155 -16.481 1.00 41.69 355 ASP A N 1
ATOM 2845 C CA . ASP A 1 355 ? 31.587 -12.781 -17.490 1.00 41.69 355 ASP A CA 1
ATOM 2846 C C . ASP A 1 355 ? 31.174 -11.567 -18.339 1.00 41.69 355 ASP A C 1
ATOM 2848 O O . ASP A 1 355 ? 30.003 -11.349 -18.609 1.00 41.69 355 ASP A O 1
ATOM 2852 N N . SER A 1 356 ? 32.185 -10.841 -18.840 1.00 45.84 356 SER A N 1
ATOM 2853 C CA . SER A 1 356 ? 32.213 -9.610 -19.673 1.00 45.84 356 SER A CA 1
ATOM 2854 C C . SER A 1 356 ? 31.220 -9.415 -20.856 1.00 45.84 356 SER A C 1
ATOM 2856 O O . SER A 1 356 ? 31.364 -8.452 -21.613 1.00 45.84 356 SER A O 1
ATOM 2858 N N . GLY A 1 357 ? 30.212 -10.273 -21.039 1.00 52.03 357 GLY A N 1
ATOM 2859 C CA . GLY A 1 357 ? 29.126 -10.165 -22.026 1.00 52.03 357 GLY A CA 1
ATOM 2860 C C . GLY A 1 357 ? 27.951 -9.257 -21.622 1.00 52.03 357 GLY A C 1
ATOM 2861 O O . GLY A 1 357 ? 27.071 -8.988 -22.444 1.00 52.03 357 GLY A O 1
ATOM 2862 N N . ASP A 1 358 ? 27.948 -8.736 -20.395 1.00 64.44 358 ASP A N 1
ATOM 2863 C CA . ASP A 1 358 ? 26.812 -8.020 -19.792 1.00 64.44 358 ASP A CA 1
ATOM 2864 C C . ASP A 1 358 ? 26.461 -6.711 -20.515 1.00 64.44 358 ASP A C 1
ATOM 2866 O O . ASP A 1 358 ? 25.295 -6.403 -20.775 1.00 64.44 358 ASP A O 1
ATOM 2870 N N . CYS A 1 359 ? 27.481 -5.960 -20.939 1.00 65.06 359 CYS A N 1
ATOM 2871 C CA . CYS A 1 359 ? 27.309 -4.672 -21.614 1.00 65.06 359 CYS A CA 1
ATOM 2872 C C . CYS A 1 359 ? 26.614 -4.809 -22.974 1.00 65.06 359 CYS A C 1
ATOM 2874 O O . CYS A 1 359 ? 25.793 -3.967 -23.336 1.00 65.06 359 CYS A O 1
ATOM 2876 N N . ALA A 1 360 ? 26.956 -5.854 -23.735 1.00 68.25 360 ALA A N 1
ATOM 2877 C CA . ALA A 1 360 ? 26.396 -6.093 -25.062 1.00 68.25 360 ALA A CA 1
ATOM 2878 C C . ALA A 1 360 ? 24.928 -6.522 -24.965 1.00 68.25 360 ALA A C 1
ATOM 2880 O O . ALA A 1 360 ? 24.090 -6.008 -25.704 1.00 68.25 360 ALA A O 1
ATOM 2881 N N . ARG A 1 361 ? 24.600 -7.391 -23.999 1.00 74.88 361 ARG A N 1
ATOM 2882 C CA . ARG A 1 361 ? 23.219 -7.809 -23.737 1.00 74.88 361 ARG A CA 1
ATOM 2883 C C . ARG A 1 361 ? 22.343 -6.634 -23.297 1.00 74.88 361 ARG A C 1
ATOM 2885 O O . ARG A 1 361 ? 21.250 -6.461 -23.827 1.00 74.88 361 ARG A O 1
ATOM 2892 N N . PHE A 1 362 ? 22.827 -5.771 -22.402 1.00 75.00 362 PHE A N 1
ATOM 2893 C CA . PHE A 1 362 ? 22.084 -4.566 -22.012 1.00 75.00 362 PHE A CA 1
ATOM 2894 C C . PHE A 1 362 ? 21.949 -3.549 -23.146 1.00 75.00 362 PHE A C 1
ATOM 2896 O O . PHE A 1 362 ? 20.895 -2.926 -23.280 1.00 75.00 362 PHE A O 1
ATOM 2903 N N . ALA A 1 363 ? 22.978 -3.388 -23.981 1.00 72.75 363 ALA A N 1
ATOM 2904 C CA . ALA A 1 363 ? 22.897 -2.535 -25.160 1.00 72.75 363 ALA A CA 1
ATOM 2905 C C . ALA A 1 363 ? 21.835 -3.040 -26.151 1.00 72.75 363 ALA A C 1
ATOM 2907 O O . ALA A 1 363 ? 21.044 -2.229 -26.632 1.00 72.75 363 ALA A O 1
ATOM 2908 N N . GLN A 1 364 ? 21.759 -4.358 -26.371 1.00 76.44 364 GLN A N 1
ATOM 2909 C CA . GLN A 1 364 ? 20.727 -4.977 -27.203 1.00 76.44 364 GLN A CA 1
ATOM 2910 C C . GLN A 1 364 ? 19.324 -4.724 -26.640 1.00 76.44 364 GLN A C 1
ATOM 2912 O O . GLN A 1 364 ? 18.463 -4.238 -27.363 1.00 76.44 364 GLN A O 1
ATOM 2917 N N . ILE A 1 365 ? 19.109 -4.939 -25.335 1.00 81.44 365 ILE A N 1
ATOM 2918 C CA . ILE A 1 365 ? 17.814 -4.654 -24.690 1.00 81.44 365 ILE A CA 1
ATOM 2919 C C . ILE A 1 365 ? 17.410 -3.191 -24.910 1.00 81.44 365 ILE A C 1
ATOM 2921 O O . ILE A 1 365 ? 16.269 -2.901 -25.254 1.00 81.44 365 ILE A O 1
ATOM 2925 N N . LEU A 1 366 ? 18.335 -2.243 -24.733 1.00 79.44 366 LEU A N 1
ATOM 2926 C CA . LEU A 1 366 ? 18.043 -0.825 -24.958 1.00 79.44 366 LEU A CA 1
ATOM 2927 C C . LEU A 1 366 ? 17.741 -0.512 -26.426 1.00 79.44 366 LEU A C 1
ATOM 2929 O O . LEU A 1 366 ? 16.893 0.342 -26.692 1.00 79.44 366 LEU A O 1
ATOM 2933 N N . GLN A 1 367 ? 18.420 -1.178 -27.359 1.00 75.75 367 GLN A N 1
ATOM 2934 C CA . GLN A 1 367 ? 18.140 -1.061 -28.784 1.00 75.75 367 GLN A CA 1
ATOM 2935 C C . GLN A 1 367 ? 16.725 -1.560 -29.094 1.00 75.75 367 GLN A C 1
ATOM 2937 O O . GLN A 1 367 ? 15.941 -0.796 -29.652 1.00 75.75 367 GLN A O 1
ATOM 2942 N N . ASP A 1 368 ? 16.365 -2.764 -28.648 1.00 79.50 368 ASP A N 1
ATOM 2943 C CA . ASP A 1 368 ? 15.034 -3.357 -28.837 1.00 79.50 368 ASP A CA 1
ATOM 2944 C C . ASP A 1 368 ? 13.934 -2.465 -28.240 1.00 79.50 368 ASP A C 1
ATOM 2946 O O . ASP A 1 368 ? 12.890 -2.230 -28.851 1.00 79.50 368 ASP A O 1
ATOM 2950 N N . GLU A 1 369 ? 14.193 -1.885 -27.065 1.00 85.31 369 GLU A N 1
ATOM 2951 C CA . GLU A 1 369 ? 13.279 -0.967 -26.390 1.00 85.31 369 GLU A CA 1
ATOM 2952 C C . GLU A 1 369 ? 13.060 0.346 -27.152 1.00 85.31 369 GLU A C 1
ATOM 2954 O O . GLU A 1 369 ? 11.937 0.866 -27.189 1.00 85.31 369 GLU A O 1
ATOM 2959 N N . LEU A 1 370 ? 14.117 0.893 -27.758 1.00 79.81 370 LEU A N 1
ATOM 2960 C CA . LEU A 1 370 ? 14.018 2.061 -28.630 1.00 79.81 370 LEU A CA 1
ATOM 2961 C C . LEU A 1 370 ? 13.262 1.713 -29.916 1.00 79.81 370 LEU A C 1
ATOM 2963 O O . LEU A 1 370 ? 12.382 2.484 -30.304 1.00 79.81 370 LEU A O 1
ATOM 2967 N N . THR A 1 371 ? 13.540 0.554 -30.522 1.00 73.69 371 THR A N 1
ATOM 2968 C CA . THR A 1 371 ? 12.834 0.048 -31.709 1.00 73.69 371 THR A CA 1
ATOM 2969 C C . THR A 1 371 ? 11.347 -0.055 -31.447 1.00 73.69 371 THR A C 1
ATOM 2971 O O . THR A 1 371 ? 10.556 0.599 -32.122 1.00 73.69 371 THR A O 1
ATOM 2974 N N . LEU A 1 372 ? 10.958 -0.785 -30.404 1.00 80.81 372 LEU A N 1
ATOM 2975 C CA . LEU A 1 372 ? 9.561 -0.982 -30.042 1.00 80.81 372 LEU A CA 1
ATOM 2976 C C . LEU A 1 372 ? 8.847 0.345 -29.778 1.00 80.81 372 LEU A C 1
ATOM 2978 O O . LEU A 1 372 ? 7.723 0.549 -30.230 1.00 80.81 372 LEU A O 1
ATOM 2982 N N . ALA A 1 373 ? 9.488 1.283 -29.079 1.00 81.31 373 ALA A N 1
ATOM 2983 C CA . ALA A 1 373 ? 8.882 2.582 -28.813 1.00 81.31 373 ALA A CA 1
ATOM 2984 C C . ALA A 1 373 ? 8.705 3.430 -30.082 1.00 81.31 373 ALA A C 1
ATOM 2986 O O . ALA A 1 373 ? 7.696 4.124 -30.215 1.00 81.31 373 ALA A O 1
ATOM 2987 N N . LEU A 1 374 ? 9.650 3.368 -31.021 1.00 75.38 374 LEU A N 1
ATOM 2988 C CA . LEU A 1 374 ? 9.542 4.048 -32.311 1.00 75.38 374 LEU A CA 1
ATOM 2989 C C . LEU A 1 374 ? 8.473 3.408 -33.203 1.00 75.38 374 LEU A C 1
ATOM 2991 O O . LEU A 1 374 ? 7.693 4.146 -33.809 1.00 75.38 374 LEU A O 1
ATOM 2995 N N . VAL A 1 375 ? 8.368 2.074 -33.222 1.00 71.88 375 VAL A N 1
ATOM 2996 C CA . VAL A 1 375 ? 7.285 1.355 -33.917 1.00 71.88 375 VAL A CA 1
ATOM 2997 C C . VAL A 1 375 ? 5.934 1.776 -33.339 1.00 71.88 375 VAL A C 1
ATOM 2999 O O . VAL A 1 375 ? 5.081 2.269 -34.073 1.00 71.88 375 VAL A O 1
ATOM 3002 N N . CYS A 1 376 ? 5.771 1.714 -32.013 1.00 73.56 376 CYS A N 1
ATOM 3003 C CA . CYS A 1 376 ? 4.547 2.140 -31.332 1.00 73.56 376 CYS A CA 1
ATOM 3004 C C . CYS A 1 376 ? 4.201 3.620 -31.555 1.00 73.56 376 CYS A C 1
ATOM 3006 O O . CYS A 1 376 ? 3.037 3.987 -31.443 1.00 73.56 376 CYS A O 1
ATOM 3008 N N . ALA A 1 377 ? 5.178 4.492 -31.825 1.00 72.06 377 ALA A N 1
ATOM 3009 C CA . ALA A 1 377 ? 4.925 5.901 -32.136 1.00 72.06 377 ALA A CA 1
ATOM 3010 C C . ALA A 1 377 ? 4.515 6.133 -33.604 1.00 72.06 377 ALA A C 1
ATOM 3012 O O . ALA A 1 377 ? 3.785 7.091 -33.892 1.00 72.06 377 ALA A O 1
ATOM 3013 N N . SER A 1 378 ? 5.010 5.287 -34.511 1.00 65.44 378 SER A N 1
ATOM 3014 C CA . SER A 1 378 ? 4.886 5.439 -35.967 1.00 65.44 378 SER A CA 1
ATOM 3015 C C . SER A 1 378 ? 3.668 4.716 -36.535 1.00 65.44 378 SER A C 1
ATOM 3017 O O . SER A 1 378 ? 3.052 5.202 -37.478 1.00 65.44 378 SER A O 1
ATOM 3019 N N . ASP A 1 379 ? 3.297 3.576 -35.958 1.00 62.16 379 ASP A N 1
ATOM 3020 C CA . ASP A 1 379 ? 2.182 2.767 -36.432 1.00 62.16 379 ASP A CA 1
ATOM 3021 C C . ASP A 1 379 ? 0.834 3.391 -36.042 1.00 62.16 379 ASP A C 1
ATOM 3023 O O . ASP A 1 379 ? 0.466 3.434 -34.872 1.00 62.16 379 ASP A O 1
ATOM 3027 N N . HIS A 1 380 ? 0.063 3.842 -37.033 1.00 56.41 380 HIS A N 1
ATOM 3028 C CA . HIS A 1 380 ? -1.277 4.407 -36.841 1.00 56.41 380 HIS A CA 1
ATOM 3029 C C . HIS A 1 380 ? -2.327 3.380 -36.365 1.00 56.41 380 HIS A C 1
ATOM 3031 O O . HIS A 1 380 ? -3.416 3.774 -35.944 1.00 56.41 380 HIS A O 1
ATOM 3037 N N . THR A 1 381 ? -2.028 2.077 -36.419 1.00 50.69 381 THR A N 1
ATOM 3038 C CA . THR A 1 381 ? -2.900 0.995 -35.931 1.00 50.69 381 THR A CA 1
ATOM 3039 C C . THR A 1 381 ? -2.644 0.643 -34.455 1.00 50.69 381 THR A C 1
ATOM 3041 O O . THR A 1 381 ? -3.593 0.326 -33.723 1.00 50.69 381 THR A O 1
ATOM 3044 N N . CYS A 1 382 ? -1.396 0.791 -33.987 1.00 48.38 382 CYS A N 1
ATOM 3045 C CA . CYS A 1 382 ? -0.975 0.659 -32.586 1.00 48.38 382 CYS A CA 1
ATOM 3046 C C . CYS A 1 382 ? -1.102 1.985 -31.802 1.00 48.38 382 CYS A C 1
ATOM 3048 O O . CYS A 1 382 ? -1.691 2.003 -30.717 1.00 48.38 382 CYS A O 1
ATOM 3050 N N . ALA A 1 383 ? -0.683 3.117 -32.384 1.00 54.56 383 ALA A N 1
ATOM 3051 C CA . ALA A 1 383 ? -0.993 4.482 -31.944 1.00 54.56 383 ALA A CA 1
ATOM 3052 C C . ALA A 1 383 ? -2.410 4.898 -32.387 1.00 54.56 383 ALA A C 1
ATOM 3054 O O . ALA A 1 383 ? -2.616 5.870 -33.112 1.00 54.56 383 ALA A O 1
ATOM 3055 N N . ARG A 1 384 ? -3.413 4.163 -31.905 1.00 55.41 384 ARG A N 1
ATOM 3056 C CA . ARG A 1 384 ? -4.848 4.490 -31.954 1.00 55.41 384 ARG A CA 1
ATOM 3057 C C . ARG A 1 384 ? -5.193 5.898 -31.438 1.00 55.41 384 ARG A C 1
ATOM 3059 O O . ARG A 1 384 ? -6.314 6.355 -31.658 1.00 55.41 384 ARG A O 1
ATOM 3066 N N . SER A 1 385 ? -4.290 6.580 -30.724 1.00 64.50 385 SER A N 1
ATOM 3067 C CA . SER A 1 385 ? -4.470 7.969 -30.292 1.00 64.50 385 SER A CA 1
ATOM 3068 C C . SER A 1 385 ? -3.164 8.765 -30.195 1.00 64.50 385 SER A C 1
ATOM 3070 O O . SER A 1 385 ? -2.084 8.233 -29.945 1.00 64.50 385 SER A O 1
ATOM 3072 N N . GLU A 1 386 ? -3.287 10.088 -30.300 1.00 71.44 386 GLU A N 1
ATOM 3073 C CA . GLU A 1 386 ? -2.201 11.054 -30.079 1.00 71.44 386 GLU A CA 1
ATOM 3074 C C . GLU A 1 386 ? -1.472 10.855 -28.736 1.00 71.44 386 GLU A C 1
ATOM 3076 O O . GLU A 1 386 ? -0.258 11.034 -28.610 1.00 71.44 386 GLU A O 1
ATOM 3081 N N . GLU A 1 387 ? -2.220 10.438 -27.716 1.00 70.19 387 GLU A N 1
ATOM 3082 C CA . GLU A 1 387 ? -1.703 10.182 -26.376 1.00 70.19 387 GLU A CA 1
ATOM 3083 C C . GLU A 1 387 ? -0.678 9.035 -26.363 1.00 70.19 387 GLU A C 1
ATOM 3085 O O . GLU A 1 387 ? 0.318 9.092 -25.642 1.00 70.19 387 GLU A O 1
ATOM 3090 N N . GLN A 1 388 ? -0.874 8.022 -27.207 1.00 73.06 388 GLN A N 1
ATOM 3091 C CA . GLN A 1 388 ? 0.025 6.872 -27.331 1.00 73.06 388 GLN A CA 1
ATOM 3092 C C . GLN A 1 388 ? 1.346 7.270 -27.971 1.00 73.06 388 GLN A C 1
ATOM 3094 O O . GLN A 1 388 ? 2.413 7.009 -27.409 1.00 73.06 388 GLN A O 1
ATOM 3099 N N . ARG A 1 389 ? 1.266 8.000 -29.091 1.00 74.94 389 ARG A N 1
ATOM 3100 C CA . ARG A 1 389 ? 2.426 8.588 -29.767 1.00 74.94 389 ARG A CA 1
ATOM 3101 C C . ARG A 1 389 ? 3.226 9.461 -28.794 1.00 74.94 389 ARG A C 1
ATOM 3103 O O . ARG A 1 389 ? 4.448 9.339 -28.709 1.00 74.94 389 ARG A O 1
ATOM 3110 N N . ARG A 1 390 ? 2.545 10.274 -27.977 1.00 76.62 390 ARG A N 1
ATOM 3111 C CA . ARG A 1 390 ? 3.173 11.093 -26.926 1.00 76.62 390 ARG A CA 1
ATOM 3112 C C . ARG A 1 390 ? 3.887 10.256 -25.861 1.00 76.62 390 ARG A C 1
ATOM 3114 O O . ARG A 1 390 ? 5.006 10.597 -25.468 1.00 76.62 390 ARG A O 1
ATOM 3121 N N . CYS A 1 391 ? 3.266 9.183 -25.378 1.00 82.75 391 CYS A N 1
ATOM 3122 C CA . CYS A 1 391 ? 3.855 8.323 -24.353 1.00 82.75 391 CYS A CA 1
ATOM 3123 C C . CYS A 1 391 ? 5.117 7.605 -24.850 1.00 82.75 391 CYS A C 1
ATOM 3125 O O . CYS A 1 391 ? 6.143 7.641 -24.158 1.00 82.75 391 CYS A O 1
ATOM 3127 N N . ALA A 1 392 ? 5.049 7.028 -26.053 1.00 81.00 392 ALA A N 1
ATOM 3128 C CA . ALA A 1 392 ? 6.135 6.294 -26.694 1.00 81.00 392 ALA A CA 1
ATOM 3129 C C . ALA A 1 392 ? 7.333 7.200 -27.023 1.00 81.00 392 ALA A C 1
ATOM 3131 O O . ALA A 1 392 ? 8.457 6.931 -26.595 1.00 81.00 392 ALA A O 1
ATOM 3132 N N . LEU A 1 393 ? 7.098 8.356 -27.656 1.00 79.12 393 LEU A N 1
ATOM 3133 C CA . LEU A 1 393 ? 8.158 9.342 -27.907 1.00 79.12 393 LEU A CA 1
ATOM 3134 C C . LEU A 1 393 ? 8.745 9.887 -26.599 1.00 79.12 393 LEU A C 1
ATOM 3136 O O . LEU A 1 393 ? 9.959 10.036 -26.462 1.00 79.12 393 LEU A O 1
ATOM 3140 N N . GLY A 1 394 ? 7.903 10.135 -25.593 1.00 80.69 394 GLY A N 1
ATOM 3141 C CA . GLY A 1 394 ? 8.364 10.534 -24.266 1.00 80.69 394 GLY A CA 1
ATOM 3142 C C . GLY A 1 394 ? 9.234 9.471 -23.582 1.00 80.69 394 GLY A C 1
ATOM 3143 O O . GLY A 1 394 ? 10.103 9.820 -22.782 1.00 80.69 394 GLY A O 1
ATOM 3144 N N . TYR A 1 395 ? 9.016 8.186 -23.874 1.00 86.31 395 TYR A N 1
ATOM 3145 C CA . TYR A 1 395 ? 9.872 7.092 -23.417 1.00 86.31 395 TYR A CA 1
ATOM 3146 C C . TYR A 1 395 ? 11.224 7.092 -24.137 1.00 86.31 395 TYR A C 1
ATOM 3148 O O . TYR A 1 395 ? 12.240 7.138 -23.449 1.00 86.31 395 TYR A O 1
ATOM 3156 N N . VAL A 1 396 ? 11.259 7.186 -25.472 1.00 81.06 396 VAL A N 1
ATOM 3157 C CA . VAL A 1 396 ? 12.509 7.319 -26.256 1.00 81.06 396 VAL A CA 1
ATOM 3158 C C . VAL A 1 396 ? 13.378 8.463 -25.724 1.00 81.06 396 VAL A C 1
ATOM 3160 O O . VAL A 1 396 ? 14.560 8.293 -25.421 1.00 81.06 396 VAL A O 1
ATOM 3163 N N . MET A 1 397 ? 12.762 9.630 -25.518 1.00 79.69 397 MET A N 1
ATOM 3164 C CA . MET A 1 397 ? 13.404 10.807 -24.927 1.00 79.69 397 MET A CA 1
ATOM 3165 C C . MET A 1 397 ? 14.023 10.520 -23.557 1.00 79.69 397 MET A C 1
ATOM 3167 O O . MET A 1 397 ? 15.098 11.033 -23.240 1.00 79.69 397 MET A O 1
ATOM 3171 N N . HIS A 1 398 ? 13.314 9.761 -22.720 1.00 84.69 398 HIS A N 1
ATOM 3172 C CA . HIS A 1 398 ? 13.783 9.396 -21.394 1.00 84.69 398 HIS A CA 1
ATOM 3173 C C . HIS A 1 398 ? 14.980 8.452 -21.475 1.00 84.69 398 HIS A C 1
ATOM 3175 O O . HIS A 1 398 ? 15.986 8.750 -20.842 1.00 84.69 398 HIS A O 1
ATOM 3181 N N . VAL A 1 399 ? 14.895 7.379 -22.269 1.00 82.38 399 VAL A N 1
ATOM 3182 C CA . VAL A 1 399 ? 15.985 6.406 -22.443 1.00 82.38 399 VAL A CA 1
ATOM 3183 C C . VAL A 1 399 ? 17.259 7.126 -22.876 1.00 82.38 399 VAL A C 1
ATOM 3185 O O . VAL A 1 399 ? 18.259 7.063 -22.170 1.00 82.38 399 VAL A O 1
ATOM 3188 N N . LEU A 1 400 ? 17.197 7.926 -23.945 1.00 76.75 400 LEU A N 1
ATOM 3189 C CA . LEU A 1 400 ? 18.358 8.663 -24.449 1.00 76.75 400 LEU A CA 1
ATOM 3190 C C . LEU A 1 400 ? 18.946 9.609 -23.393 1.00 76.75 400 LEU A C 1
ATOM 3192 O O . LEU A 1 400 ? 20.140 9.554 -23.104 1.00 76.75 400 LEU A O 1
ATOM 3196 N N . ARG A 1 401 ? 18.121 10.464 -22.771 1.00 78.12 401 ARG A N 1
ATOM 3197 C CA . ARG A 1 401 ? 18.598 11.411 -21.745 1.00 78.12 401 ARG A CA 1
ATOM 3198 C C . ARG A 1 401 ? 19.211 10.700 -20.542 1.00 78.12 401 ARG A C 1
ATOM 3200 O O . ARG A 1 401 ? 20.229 11.163 -20.035 1.00 78.12 401 ARG A O 1
ATOM 3207 N N . SER A 1 402 ? 18.591 9.615 -20.086 1.00 82.06 402 SER A N 1
ATOM 3208 C CA . SER A 1 402 ? 19.084 8.818 -18.966 1.00 82.06 402 SER A CA 1
ATOM 3209 C C . SER A 1 402 ? 20.413 8.151 -19.315 1.00 82.06 402 SER A C 1
ATOM 3211 O O . SER A 1 402 ? 21.334 8.250 -18.512 1.00 82.06 402 SER A O 1
ATOM 3213 N N . SER A 1 403 ? 20.571 7.592 -20.521 1.00 75.56 403 SER A N 1
ATOM 3214 C CA . SER A 1 403 ? 21.833 6.984 -20.968 1.00 75.56 403 SER A CA 1
ATOM 3215 C C . SER A 1 403 ? 22.994 7.983 -20.963 1.00 75.56 403 SER A C 1
ATOM 3217 O O . SER A 1 403 ? 24.030 7.707 -20.365 1.00 75.56 403 SER A O 1
ATOM 3219 N N . PHE A 1 404 ? 22.810 9.179 -21.539 1.00 74.69 404 PHE A N 1
ATOM 3220 C CA . PHE A 1 404 ? 23.848 10.225 -21.528 1.00 74.69 404 PHE A CA 1
ATOM 3221 C C . PHE A 1 404 ? 24.148 10.753 -20.120 1.00 74.69 404 PHE A C 1
ATOM 3223 O O . PHE A 1 404 ? 25.304 11.015 -19.783 1.00 74.69 404 PHE A O 1
ATOM 3230 N N . ARG A 1 405 ? 23.112 10.90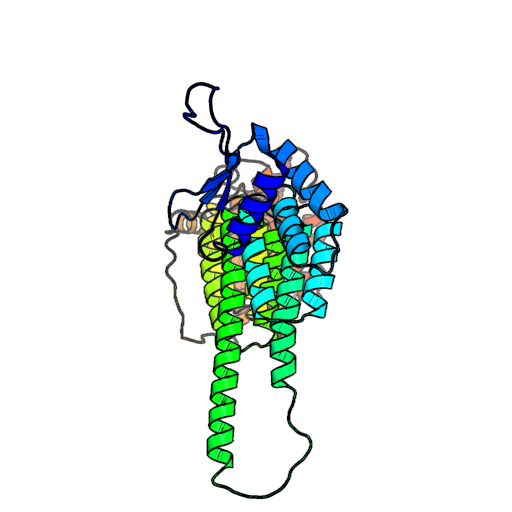3 -19.281 1.00 78.31 405 ARG A N 1
ATOM 3231 C CA . ARG A 1 405 ? 23.268 11.356 -17.892 1.00 78.31 405 ARG A CA 1
ATOM 3232 C C . ARG A 1 405 ? 24.085 10.361 -17.075 1.00 78.31 405 ARG A C 1
ATOM 3234 O O . ARG A 1 405 ? 24.995 10.775 -16.366 1.00 78.31 405 ARG A O 1
ATOM 3241 N N . VAL A 1 406 ? 23.752 9.078 -17.173 1.00 71.50 406 VAL A N 1
ATOM 3242 C CA . VAL A 1 406 ? 24.428 7.996 -16.450 1.00 71.50 406 VAL A CA 1
ATOM 3243 C C . VAL A 1 406 ? 25.862 7.815 -16.953 1.00 71.50 406 VAL A C 1
ATOM 3245 O O . VAL A 1 406 ? 26.763 7.600 -16.152 1.00 71.50 406 VAL A O 1
ATOM 3248 N N . SER A 1 407 ? 26.115 8.001 -18.253 1.00 67.69 407 SER A N 1
ATOM 3249 C CA . SER A 1 407 ? 27.471 7.934 -18.811 1.00 67.69 407 SER A CA 1
ATOM 3250 C C . SER A 1 407 ? 28.331 9.177 -18.547 1.00 67.69 407 SER A C 1
ATOM 3252 O O . SER A 1 407 ? 29.465 9.231 -19.019 1.00 67.69 407 SER A O 1
ATOM 3254 N N . GLY A 1 408 ? 27.786 10.225 -17.916 1.00 69.00 408 GLY A N 1
ATOM 3255 C CA . GLY A 1 408 ? 28.469 11.511 -17.730 1.00 69.00 408 GLY A CA 1
ATOM 3256 C C . GLY A 1 408 ? 28.837 12.234 -19.036 1.00 69.00 408 GLY A C 1
ATOM 3257 O O . GLY A 1 408 ? 29.684 13.127 -19.021 1.00 69.00 408 GLY A O 1
ATOM 3258 N N . ARG A 1 409 ? 28.237 11.859 -20.178 1.00 68.12 409 ARG A N 1
ATOM 3259 C CA . ARG A 1 409 ? 28.556 12.438 -21.495 1.00 68.12 409 ARG A CA 1
ATOM 3260 C C . ARG A 1 409 ? 27.574 13.546 -21.845 1.00 68.12 409 ARG A C 1
ATOM 3262 O O . ARG A 1 409 ? 26.384 13.472 -21.542 1.00 68.12 409 ARG A O 1
ATOM 3269 N N . ALA A 1 410 ? 28.065 14.564 -22.545 1.00 67.19 410 ALA A N 1
ATOM 3270 C CA . ALA A 1 410 ? 27.192 15.569 -23.132 1.00 67.19 410 ALA A CA 1
ATOM 3271 C C . ALA A 1 410 ? 26.330 14.939 -24.236 1.00 67.19 410 ALA A C 1
ATOM 3273 O O . ALA A 1 410 ? 26.821 14.159 -25.052 1.00 67.19 410 ALA A O 1
ATOM 3274 N N . ILE A 1 411 ? 25.051 15.315 -24.279 1.00 64.62 411 ILE A N 1
ATOM 3275 C CA . ILE A 1 411 ? 24.162 14.958 -25.387 1.00 64.62 411 ILE A CA 1
ATOM 3276 C C . ILE A 1 411 ? 24.685 15.671 -26.648 1.00 64.62 411 ILE A C 1
ATOM 3278 O O . ILE A 1 411 ? 24.795 16.902 -26.624 1.00 64.62 411 ILE A O 1
ATOM 3282 N N . PRO A 1 412 ? 24.979 14.952 -27.747 1.00 61.94 412 PRO A N 1
ATOM 3283 C CA . PRO A 1 412 ? 25.444 15.566 -28.986 1.00 61.94 412 PRO A CA 1
ATOM 3284 C C . PRO A 1 412 ? 24.488 16.649 -29.500 1.00 61.94 412 PRO A C 1
ATOM 3286 O O . PRO A 1 412 ? 23.270 16.537 -29.357 1.00 61.94 412 PRO A O 1
ATOM 3289 N N . SER A 1 413 ? 25.019 17.698 -30.132 1.00 56.50 413 SER A N 1
ATOM 3290 C CA . SER A 1 413 ? 24.241 18.872 -30.565 1.00 56.50 413 SER A CA 1
ATOM 3291 C C . SER A 1 413 ? 23.126 18.536 -31.566 1.00 56.50 413 SER A C 1
ATOM 3293 O O . SER A 1 413 ? 22.044 19.130 -31.493 1.00 56.50 413 SER A O 1
ATOM 3295 N N . TYR A 1 414 ? 23.351 17.564 -32.456 1.00 57.25 414 TYR A N 1
ATOM 3296 C CA . TYR A 1 414 ? 22.340 17.061 -33.391 1.00 57.25 414 TYR A CA 1
ATOM 3297 C C . TYR A 1 414 ? 21.180 16.402 -32.636 1.00 57.25 414 TYR A C 1
ATOM 3299 O O . TYR A 1 414 ? 20.018 16.757 -32.846 1.00 57.25 414 TYR A O 1
ATOM 3307 N N . LEU A 1 415 ? 21.494 15.539 -31.664 1.00 57.66 415 LEU A N 1
ATOM 3308 C CA . LEU A 1 415 ? 20.503 14.852 -30.849 1.00 57.66 415 LEU A CA 1
ATOM 3309 C C . LEU A 1 415 ? 19.767 15.850 -29.955 1.00 57.66 415 LEU A C 1
ATOM 3311 O O . LEU A 1 415 ? 18.547 15.847 -29.913 1.00 57.66 415 LEU A O 1
ATOM 3315 N N . ALA A 1 416 ? 20.468 16.791 -29.322 1.00 60.50 416 ALA A N 1
ATOM 3316 C CA . ALA A 1 416 ? 19.860 17.862 -28.534 1.00 60.50 416 ALA A CA 1
ATOM 3317 C C . ALA A 1 416 ? 18.920 18.755 -29.366 1.00 60.50 416 ALA A C 1
ATOM 3319 O O . ALA A 1 416 ? 17.908 19.250 -28.866 1.00 60.50 416 ALA A O 1
ATOM 3320 N N . THR A 1 417 ? 19.233 18.981 -30.642 1.00 58.47 417 THR A N 1
ATOM 3321 C CA . THR A 1 417 ? 18.370 19.722 -31.574 1.00 58.47 417 THR A CA 1
ATOM 3322 C C . THR A 1 417 ? 17.140 18.909 -31.963 1.00 58.47 417 THR A C 1
ATOM 3324 O O . THR A 1 417 ? 16.040 19.453 -31.983 1.00 58.47 417 THR A O 1
ATOM 3327 N N . TRP A 1 418 ? 17.291 17.603 -32.162 1.00 60.06 418 TRP A N 1
ATOM 3328 C CA . TRP A 1 418 ? 16.179 16.682 -32.388 1.00 60.06 418 TRP A CA 1
ATOM 3329 C C . TRP A 1 418 ? 15.257 16.543 -31.163 1.00 60.06 418 TRP A C 1
ATOM 3331 O O . TRP A 1 418 ? 14.052 16.747 -31.282 1.00 60.06 418 TRP A O 1
ATOM 3341 N N . LEU A 1 419 ? 15.816 16.345 -29.961 1.00 57.28 419 LEU A N 1
ATOM 3342 C CA . LEU A 1 419 ? 15.089 16.310 -28.681 1.00 57.28 419 LEU A CA 1
ATOM 3343 C C . LEU A 1 419 ? 14.264 17.597 -28.439 1.00 57.28 419 LEU A C 1
ATOM 3345 O O . LEU A 1 419 ? 13.306 17.581 -27.667 1.00 57.28 419 LEU A O 1
ATOM 3349 N N . ARG A 1 420 ? 14.652 18.725 -29.056 1.00 60.53 420 ARG A N 1
ATOM 3350 C CA . ARG A 1 420 ? 13.915 20.004 -29.025 1.00 60.53 420 ARG A CA 1
ATOM 3351 C C . ARG A 1 420 ? 12.805 20.100 -30.076 1.00 60.53 420 ARG A C 1
ATOM 3353 O O . ARG A 1 420 ? 11.875 20.872 -29.876 1.00 60.53 420 ARG A O 1
ATOM 3360 N N . ARG A 1 421 ? 12.917 19.361 -31.184 1.00 56.88 421 ARG A N 1
ATOM 3361 C CA . ARG A 1 421 ? 11.915 19.295 -32.263 1.00 56.88 421 ARG A CA 1
ATOM 3362 C C . ARG A 1 421 ? 10.832 18.263 -31.991 1.00 56.88 421 ARG A C 1
ATOM 3364 O O . ARG A 1 421 ? 9.729 18.411 -32.506 1.00 56.88 421 ARG A O 1
ATOM 3371 N N . LEU A 1 422 ? 11.131 17.247 -31.181 1.00 52.34 422 LEU A N 1
ATOM 3372 C CA . LEU A 1 422 ? 10.104 16.354 -30.678 1.00 52.34 422 LEU A CA 1
ATOM 3373 C C . LEU A 1 422 ? 9.081 17.160 -29.880 1.00 52.34 422 LEU A C 1
ATOM 3375 O O . LEU A 1 422 ? 9.467 17.991 -29.048 1.00 52.34 422 LEU A O 1
ATOM 3379 N N . PRO A 1 423 ? 7.785 16.925 -30.113 1.00 48.91 423 PRO A N 1
ATOM 3380 C CA . PRO A 1 423 ? 6.764 17.661 -29.412 1.00 48.91 423 PRO A CA 1
ATOM 3381 C C . PRO A 1 423 ? 6.940 17.508 -27.911 1.00 48.91 423 PRO A C 1
ATOM 3383 O O . PRO A 1 423 ? 6.929 16.410 -27.350 1.00 48.91 423 PRO A O 1
ATOM 3386 N N . HIS A 1 424 ? 7.134 18.642 -27.246 1.00 45.38 424 HIS A N 1
ATOM 3387 C CA . HIS A 1 424 ? 7.045 18.693 -25.801 1.00 45.38 424 HIS A CA 1
ATOM 3388 C C . HIS A 1 424 ? 5.666 18.181 -25.391 1.00 45.38 424 HIS A C 1
ATOM 3390 O O . HIS A 1 424 ? 4.693 18.391 -26.108 1.00 45.38 424 HIS A O 1
ATOM 3396 N N . ALA A 1 425 ? 5.574 17.541 -24.226 1.00 39.78 425 ALA A N 1
ATOM 3397 C CA . ALA A 1 425 ? 4.330 17.047 -23.636 1.00 39.78 425 ALA A CA 1
ATOM 3398 C C . ALA A 1 425 ? 3.335 18.176 -23.252 1.00 39.78 425 ALA A C 1
ATOM 3400 O O . ALA A 1 425 ? 2.718 18.134 -22.192 1.00 39.78 425 ALA A O 1
ATOM 3401 N N . ARG A 1 426 ? 3.193 19.219 -24.076 1.00 35.97 426 ARG A N 1
ATOM 3402 C CA . ARG A 1 426 ? 2.166 20.251 -23.989 1.00 35.97 426 ARG A CA 1
ATOM 3403 C C . ARG A 1 426 ? 1.049 19.875 -24.953 1.00 35.97 426 ARG A C 1
ATOM 3405 O O . ARG A 1 426 ? 1.300 19.654 -26.130 1.00 35.97 426 ARG A O 1
ATOM 3412 N N . ALA A 1 427 ? -0.158 19.773 -24.407 1.00 32.66 427 ALA A N 1
ATOM 3413 C CA . ALA A 1 427 ? -1.382 19.424 -25.112 1.00 32.66 427 ALA A CA 1
ATOM 3414 C C . ALA A 1 427 ? -1.599 20.342 -26.327 1.00 32.66 427 ALA A C 1
ATOM 3416 O O . ALA A 1 427 ? -1.952 21.509 -26.180 1.00 32.66 427 ALA A O 1
ATOM 3417 N N . GLY A 1 428 ? -1.357 19.815 -27.520 1.00 39.78 428 GLY A N 1
ATOM 3418 C CA . GLY A 1 428 ? -1.640 20.459 -28.794 1.00 39.78 428 GLY A CA 1
ATOM 3419 C C . GLY A 1 428 ? -1.589 19.401 -29.896 1.00 39.78 428 GLY A C 1
ATOM 3420 O O . GLY A 1 428 ? -0.810 18.457 -29.757 1.00 39.78 428 GLY A O 1
ATOM 3421 N N . PRO A 1 429 ? -2.422 19.511 -30.944 1.00 37.50 429 PRO A 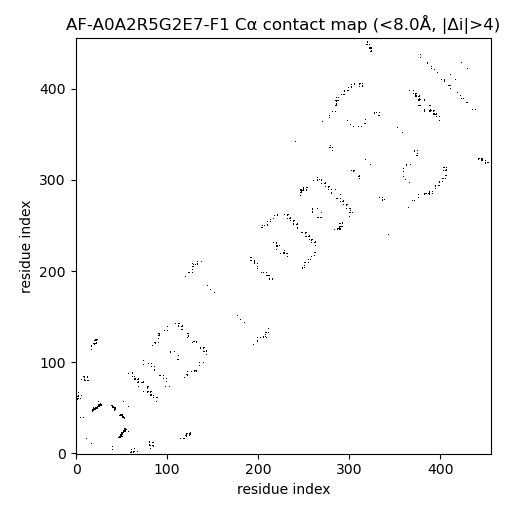N 1
ATOM 3422 C CA . PRO A 1 429 ? -2.441 18.536 -32.026 1.00 37.50 429 PRO A CA 1
ATOM 3423 C C . PRO A 1 429 ? -1.105 18.552 -32.775 1.00 37.50 429 PRO A C 1
ATOM 3425 O O . PRO A 1 429 ? -0.605 19.612 -33.165 1.00 37.50 429 PRO A O 1
ATOM 3428 N N . LEU A 1 430 ? -0.520 17.376 -32.962 1.00 45.44 430 LEU A N 1
ATOM 3429 C CA . LEU A 1 430 ? 0.719 17.187 -33.691 1.00 45.44 430 LEU A CA 1
ATOM 3430 C C . LEU A 1 430 ? 0.490 17.279 -35.200 1.00 45.44 430 LEU A C 1
ATOM 3432 O O . LEU A 1 430 ? -0.388 16.646 -35.775 1.00 45.44 430 LEU A O 1
ATOM 3436 N N . ASN A 1 431 ? 1.299 18.126 -35.832 1.00 45.16 431 ASN A N 1
ATOM 3437 C CA . ASN A 1 431 ? 1.240 18.475 -37.248 1.00 45.16 431 ASN A CA 1
ATOM 3438 C C . ASN A 1 431 ? 1.785 17.311 -38.120 1.00 45.16 431 ASN A C 1
ATOM 3440 O O . ASN A 1 431 ? 2.769 16.693 -37.705 1.00 45.16 431 ASN A O 1
ATOM 3444 N N . PRO A 1 432 ? 1.250 17.046 -39.333 1.00 43.09 432 PRO A N 1
ATOM 3445 C CA . PRO A 1 432 ? 1.810 16.102 -40.323 1.00 43.09 432 PRO A CA 1
ATOM 3446 C C . PRO A 1 432 ? 3.315 16.258 -40.634 1.00 43.09 432 PRO A C 1
ATOM 3448 O O . PRO A 1 432 ? 3.941 15.345 -41.164 1.00 43.09 432 PRO A O 1
ATOM 3451 N N . ALA A 1 433 ? 3.947 17.367 -40.238 1.00 45.47 433 ALA A N 1
ATOM 3452 C CA . ALA A 1 433 ? 5.405 17.513 -40.220 1.00 45.47 433 ALA A CA 1
ATOM 3453 C C . ALA A 1 433 ? 6.142 16.454 -39.362 1.00 45.47 433 ALA A C 1
ATOM 3455 O O . ALA A 1 433 ? 7.330 16.216 -39.586 1.00 45.47 433 ALA A O 1
ATOM 3456 N N . ASN A 1 434 ? 5.462 15.806 -38.409 1.00 44.88 434 ASN A N 1
ATOM 3457 C CA . ASN A 1 434 ? 6.054 14.797 -37.526 1.00 44.88 434 ASN A CA 1
ATOM 3458 C C . ASN A 1 434 ? 6.366 13.462 -38.214 1.00 44.88 434 ASN A C 1
ATOM 3460 O O . ASN A 1 434 ? 7.350 12.823 -37.848 1.00 44.88 434 ASN A O 1
ATOM 3464 N N . ASP A 1 435 ? 5.610 13.076 -39.242 1.00 42.97 435 ASP A N 1
ATOM 3465 C CA . ASP A 1 435 ? 5.925 11.872 -40.020 1.00 42.97 435 ASP A CA 1
ATOM 3466 C C . ASP A 1 435 ? 7.165 12.129 -40.907 1.00 42.97 435 ASP A C 1
ATOM 3468 O O . ASP A 1 435 ? 8.032 11.268 -41.049 1.00 42.97 435 ASP A O 1
ATOM 3472 N N . SER A 1 436 ? 7.353 13.376 -41.373 1.00 45.47 436 SER A N 1
ATOM 3473 C CA . SER A 1 436 ? 8.613 13.805 -42.006 1.00 45.47 436 SER A CA 1
ATOM 3474 C C . SER A 1 436 ? 9.785 13.892 -41.020 1.00 45.47 436 SER A C 1
ATOM 3476 O O . SER A 1 436 ? 10.924 13.732 -41.429 1.00 45.47 436 SER A O 1
ATOM 3478 N N . LEU A 1 437 ? 9.535 14.114 -39.722 1.00 43.22 437 LEU A N 1
ATOM 3479 C CA . LEU A 1 437 ? 10.571 14.114 -38.678 1.00 43.22 437 LEU A CA 1
ATOM 3480 C C . LEU A 1 437 ? 11.066 12.701 -38.349 1.00 43.22 437 LEU A C 1
ATOM 3482 O O . LEU A 1 437 ? 12.228 12.561 -37.982 1.00 43.22 437 LEU A O 1
ATOM 3486 N N . LEU A 1 438 ? 10.215 11.679 -38.486 1.00 43.78 438 LEU A N 1
ATOM 3487 C CA . LEU A 1 438 ? 10.604 10.265 -38.403 1.00 43.78 438 LEU A CA 1
ATOM 3488 C C . LEU A 1 438 ? 11.388 9.829 -39.652 1.00 43.78 438 LEU A C 1
ATOM 3490 O O . LEU A 1 438 ? 12.433 9.195 -39.523 1.00 43.78 438 LEU A O 1
ATOM 3494 N N . ALA A 1 439 ? 10.963 10.252 -40.847 1.00 44.84 439 ALA A N 1
ATOM 3495 C CA . ALA A 1 439 ? 11.724 10.030 -42.081 1.00 44.84 439 ALA A CA 1
ATOM 3496 C C . ALA A 1 439 ? 13.082 10.767 -42.069 1.00 44.84 439 ALA A C 1
ATOM 3498 O O . ALA A 1 439 ? 14.122 10.181 -42.358 1.00 44.84 439 ALA A O 1
ATOM 3499 N N . ALA A 1 440 ? 13.099 12.027 -41.627 1.00 41.69 440 ALA A N 1
ATOM 3500 C CA . ALA A 1 440 ? 14.319 12.810 -41.443 1.00 41.69 440 ALA A CA 1
ATOM 3501 C C . ALA A 1 440 ? 15.182 12.293 -40.281 1.00 41.69 440 ALA A C 1
ATOM 3503 O O . ALA A 1 440 ? 16.376 12.569 -40.248 1.00 41.69 440 ALA A O 1
ATOM 3504 N N . TRP A 1 441 ? 14.608 11.561 -39.320 1.00 46.06 441 TRP A N 1
ATOM 3505 C CA . TRP A 1 441 ? 15.364 10.850 -38.289 1.00 46.06 441 TRP A CA 1
ATOM 3506 C C . TRP A 1 441 ? 16.121 9.671 -38.897 1.00 46.06 441 TRP A C 1
ATOM 3508 O O . TRP A 1 441 ? 17.319 9.585 -38.657 1.00 46.06 441 TRP A O 1
ATOM 3518 N N . ALA A 1 442 ? 15.484 8.852 -39.742 1.00 40.97 442 ALA A N 1
ATOM 3519 C CA . ALA A 1 442 ? 16.169 7.777 -40.462 1.00 40.97 442 ALA A CA 1
ATOM 3520 C C . ALA A 1 442 ? 17.339 8.323 -41.307 1.00 40.97 442 ALA A C 1
ATOM 3522 O O . ALA A 1 442 ? 18.455 7.816 -41.208 1.00 40.97 442 ALA A O 1
ATOM 3523 N N . GLU A 1 443 ? 17.132 9.429 -42.035 1.00 41.38 443 GLU A N 1
ATOM 3524 C CA . GLU A 1 443 ? 18.195 10.090 -42.812 1.00 41.38 443 GLU A CA 1
ATOM 3525 C C . GLU A 1 443 ? 19.289 10.736 -41.940 1.00 41.38 443 GLU A C 1
ATOM 3527 O O . GLU A 1 443 ? 20.478 10.549 -42.198 1.00 41.38 443 GLU A O 1
ATOM 3532 N N . ALA A 1 444 ? 18.930 11.494 -40.896 1.00 37.50 444 ALA A N 1
ATOM 3533 C CA . ALA A 1 444 ? 19.896 12.226 -40.066 1.00 37.50 444 ALA A CA 1
ATOM 3534 C C . ALA A 1 444 ? 20.728 11.306 -39.165 1.00 37.50 444 ALA A C 1
ATOM 3536 O O . ALA A 1 444 ? 21.889 11.600 -38.866 1.00 37.50 444 ALA A O 1
ATOM 3537 N N . VAL A 1 445 ? 20.140 10.193 -38.735 1.00 38.62 445 VAL A N 1
ATOM 3538 C CA . VAL A 1 445 ? 20.853 9.110 -38.071 1.00 38.62 445 VAL A CA 1
ATOM 3539 C C . VAL A 1 445 ? 21.859 8.481 -39.033 1.00 38.62 445 VAL A C 1
ATOM 3541 O O . VAL A 1 445 ? 23.030 8.380 -38.674 1.00 38.62 445 VAL A O 1
ATOM 3544 N N . SER A 1 446 ? 21.438 8.138 -40.257 1.00 36.12 446 SER A N 1
ATOM 3545 C CA . SER A 1 446 ? 22.327 7.595 -41.294 1.00 36.12 446 SER A CA 1
ATOM 3546 C C . SER A 1 446 ? 23.515 8.523 -41.569 1.00 36.12 446 SER A C 1
ATOM 3548 O O . SER A 1 446 ? 24.661 8.082 -41.549 1.00 36.12 446 SER A O 1
ATOM 3550 N N . ALA A 1 447 ? 23.264 9.827 -41.717 1.00 34.97 447 ALA A N 1
ATOM 3551 C CA . ALA A 1 447 ? 24.305 10.825 -41.973 1.00 34.97 447 ALA A CA 1
ATOM 3552 C C . ALA A 1 447 ? 25.257 11.048 -40.778 1.00 34.97 447 ALA A C 1
ATOM 3554 O O . ALA A 1 447 ? 26.436 11.354 -40.956 1.00 34.97 447 ALA A O 1
ATOM 3555 N N . SER A 1 448 ? 24.772 10.896 -39.540 1.00 35.00 448 SER A N 1
ATOM 3556 C CA . SER A 1 448 ? 25.601 11.055 -38.334 1.00 35.00 448 SER A CA 1
ATOM 3557 C C . SER A 1 448 ? 26.498 9.838 -38.077 1.00 35.00 448 SER A C 1
ATOM 3559 O O . SER A 1 448 ? 27.594 9.991 -37.538 1.00 35.00 448 SER A O 1
ATOM 3561 N N . LEU A 1 449 ? 26.064 8.645 -38.493 1.00 33.91 449 LEU A N 1
ATOM 3562 C CA . LEU A 1 449 ? 26.840 7.403 -38.420 1.00 33.91 449 LEU A CA 1
ATOM 3563 C C . LEU A 1 449 ? 28.022 7.410 -39.397 1.00 33.91 449 LEU A C 1
ATOM 3565 O O . LEU A 1 449 ? 29.120 7.008 -39.019 1.00 33.91 449 LEU A O 1
ATOM 3569 N N . GLU A 1 450 ? 27.838 7.952 -40.606 1.00 33.09 450 GLU A N 1
ATOM 3570 C CA . GLU A 1 450 ? 28.932 8.157 -41.569 1.00 33.09 450 GLU A CA 1
ATOM 3571 C C . GLU A 1 450 ? 30.018 9.092 -41.022 1.00 33.09 450 GLU A C 1
ATOM 3573 O O . GLU A 1 450 ? 31.207 8.860 -41.228 1.00 33.09 450 GLU A O 1
ATOM 3578 N N . HIS A 1 451 ? 29.626 10.127 -40.276 1.00 32.91 451 HIS A N 1
ATOM 3579 C CA . HIS A 1 451 ? 30.5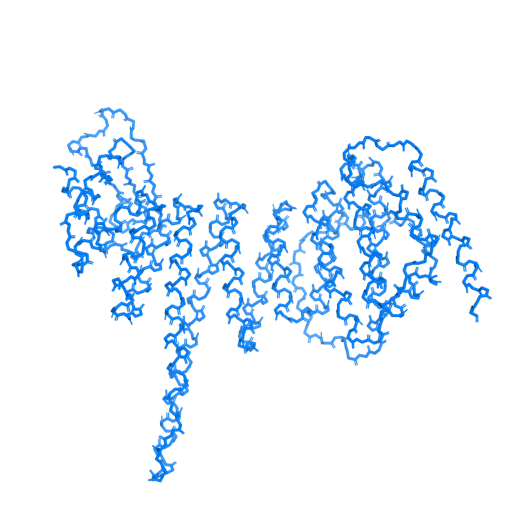70 11.074 -39.686 1.00 32.91 451 HIS A CA 1
ATOM 3580 C C . HIS A 1 451 ? 31.348 10.485 -38.496 1.00 32.91 451 HIS A C 1
ATOM 3582 O O . HIS A 1 451 ? 32.513 10.817 -38.296 1.00 32.91 451 HIS A O 1
ATOM 3588 N N . ILE A 1 452 ? 30.732 9.593 -37.713 1.00 31.30 452 ILE A N 1
ATOM 3589 C CA . ILE A 1 452 ? 31.386 8.911 -36.583 1.00 31.30 452 ILE A CA 1
ATOM 3590 C C . ILE A 1 452 ? 32.315 7.791 -37.076 1.00 31.30 452 ILE A C 1
ATOM 3592 O O . ILE A 1 452 ? 33.415 7.659 -36.547 1.00 31.30 452 ILE A O 1
ATOM 3596 N N . ALA A 1 453 ? 31.937 7.057 -38.128 1.00 31.25 453 ALA A N 1
ATOM 3597 C CA . ALA A 1 453 ? 32.794 6.058 -38.779 1.00 31.25 453 ALA A CA 1
ATOM 3598 C C . ALA A 1 453 ? 34.047 6.664 -39.446 1.00 31.25 453 ALA A C 1
ATOM 3600 O O . ALA A 1 453 ? 35.020 5.959 -39.684 1.00 31.25 453 ALA A O 1
ATOM 3601 N N . GLN A 1 454 ? 34.037 7.968 -39.738 1.00 33.22 454 GLN A N 1
ATOM 3602 C CA . GLN A 1 454 ? 35.210 8.712 -40.217 1.00 33.22 454 GLN A CA 1
ATOM 3603 C C . GLN A 1 454 ? 36.133 9.196 -39.083 1.00 33.22 454 GLN A C 1
ATOM 3605 O O . GLN A 1 454 ? 37.231 9.678 -39.362 1.00 33.22 454 GLN A O 1
ATOM 3610 N N . LEU A 1 455 ? 35.689 9.114 -37.822 1.00 30.55 455 LEU A N 1
ATOM 3611 C CA . LEU A 1 455 ? 36.417 9.582 -36.634 1.00 30.55 455 LEU A CA 1
ATOM 3612 C C . LEU A 1 455 ? 36.960 8.440 -35.748 1.00 30.55 455 LEU A C 1
ATOM 3614 O O . LEU A 1 455 ? 37.725 8.724 -34.824 1.00 30.55 455 LEU A O 1
ATOM 3618 N N . SER A 1 456 ? 36.578 7.185 -36.015 1.00 28.03 456 SER A N 1
ATOM 3619 C CA . SER A 1 456 ? 37.215 5.950 -35.514 1.00 28.03 456 SER A CA 1
ATOM 3620 C C . SER A 1 456 ? 38.237 5.432 -36.514 1.00 28.03 456 SER A C 1
ATOM 3622 O O . SER A 1 456 ? 39.304 4.955 -36.073 1.00 28.03 456 SER A O 1
#

Radius of gyration: 29.13 Å; Cα contacts (8 Å, |Δi|>4): 441; chains: 1; bounding box: 80×48×77 Å

InterPro domains:
  IPR002088 Protein prenyltransferase, alpha subunit [PF01239] (114-143)
  IPR002088 Protein prenyltransferase, alpha subunit [PF01239] (189-218)

Secondary structure (DSSP, 8-state):
-HHHHHHHHHHHHHHSTTT--EEEEE----TTS--SS--SEEESSTT-SEEEEEHHHHHHHHHHHHHHHHHS-TTSHHHHHHHHHHHHH-TT-HHHHHHHHHHHHHH--HHHHHHHHHHHHHHHHH-TT-HHHHHHHHHHHHHHHHHHHHHHS---S------TTTHHHHHHHHHHHHHHHHHHHHHHHHHHHHHHHHHHHH-TT-HHHHHHHHHHHHHHHHH--HHHHHHHHHHHHHHHHHHTT-TT-HHHHHHHHHHHHHTT--HHHHHHHHHHHHHHHHH-TT-HHHHHHHHHHHHHHHHHHTTTTHHHHHHHHHHHS-GGG----HHHHHHHHHS----------S---SSTTHHHHHHHHHHHHHHHHHHHHH-TTT--SHHHHHHHHHHHHHHHHHHHHHTTPPPPHHHHHHHHHSPPSSS-PPPTHHHHHHHHHHHHHHHHHHHHHTT-

Mean predicted aligned error: 12.46 Å

Foldseek 3Di:
DLLVLLLVVLVCCVVCLVLAQEEEEDADPDPPPDDDDDRQWDAPDDSGHYIYGHNVCLVVNLVSLVVCLVPDDLLDVSSLSSLLSNCLSPVQPLVSLVSVCVNCVVVLDLVVLVSLLSSLSHSCNPPVLRLSSLVSNVSSLCSNVVVLVVVVPPDDDDDDDDDPVVVVVVVVVVVVVNVVSVVVNVVVLVVLLVSLVVSCVVPVANVSSLVSNLVSLVVLLVVVDPVSLVVLVVLLVVLLVVCVVVVQRLSSLVVNLSSCVSNVNDPVSLLVVLLLLLLCCLQPLLRLSSLVSNLSSLLSLLLVCLVPLQLVVLVCCVLQPQPLPLPLPVVLSVCSPPDDPPPPPPPPPDPPPPDDCSSVVSSVSLSVLLSSLLNCLQDCVNCVDPSSVVSSVVSNLSSLVSSCVSNVHDDDPVVVVLSVVPDDPDDDDDDPVVNVSSVVCSVVSVVSNVVVVVVD